Protein AF-A0A6M5Z4G6-F1 (afdb_monomer)

Nearest PDB structures (foldseek):
  3zsu-assembly1_A  TM=5.856E-01  e=3.453E+00  Thermosynechococcus vestitus BP-1
  5j1i-assembly2_B  TM=1.338E-01  e=2.422E+00  Homo sapiens
  2v0o-assembly2_C  TM=1.835E-01  e=5.327E+00  Homo sapiens

Structure (mmCIF, N/CA/C/O backbone):
data_AF-A0A6M5Z4G6-F1
#
_entry.id   AF-A0A6M5Z4G6-F1
#
loop_
_atom_site.group_PDB
_atom_site.id
_atom_site.type_symbol
_atom_site.label_atom_id
_atom_site.label_alt_id
_atom_site.label_comp_id
_atom_site.label_asym_id
_atom_site.label_entity_id
_atom_site.label_seq_id
_atom_site.pdbx_PDB_ins_code
_atom_site.Cartn_x
_atom_site.Cartn_y
_atom_site.Cartn_z
_atom_site.occupancy
_atom_site.B_iso_or_equiv
_atom_site.auth_seq_id
_atom_site.auth_comp_id
_atom_site.auth_asym_id
_atom_site.auth_atom_id
_atom_site.pdbx_PDB_model_num
ATOM 1 N N . MET A 1 1 ? -11.896 18.289 -25.462 1.00 67.06 1 MET A N 1
ATOM 2 C CA . MET A 1 1 ? -11.519 18.507 -26.876 1.00 67.06 1 MET A CA 1
ATOM 3 C C . MET A 1 1 ? -10.010 18.350 -27.099 1.00 67.06 1 MET A C 1
ATOM 5 O O . MET A 1 1 ? -9.641 17.451 -27.830 1.00 67.06 1 MET A O 1
ATOM 9 N N . ILE A 1 2 ? -9.133 19.096 -26.407 1.00 72.38 2 ILE A N 1
ATOM 10 C CA . ILE A 1 2 ? -7.657 19.005 -26.579 1.00 72.38 2 ILE A CA 1
ATOM 11 C C . ILE A 1 2 ? -7.104 17.594 -26.304 1.00 72.38 2 ILE A C 1
ATOM 13 O O . ILE A 1 2 ? -6.397 17.046 -27.137 1.00 72.38 2 ILE A O 1
ATOM 17 N N . ARG A 1 3 ? -7.508 16.954 -25.194 1.00 69.62 3 ARG A N 1
ATOM 18 C CA . ARG A 1 3 ? -7.127 15.558 -24.874 1.00 69.62 3 ARG A CA 1
ATOM 19 C C . ARG A 1 3 ? -7.528 14.555 -25.963 1.00 69.62 3 ARG A C 1
ATOM 21 O O . ARG A 1 3 ? -6.751 13.679 -26.313 1.00 69.62 3 ARG A O 1
ATOM 28 N N . TYR A 1 4 ? -8.734 14.711 -26.507 1.00 73.94 4 TYR A N 1
ATOM 29 C CA . TYR A 1 4 ? -9.239 13.867 -27.591 1.00 73.94 4 TYR A CA 1
ATOM 30 C C . TYR A 1 4 ? -8.438 14.078 -28.882 1.00 73.94 4 TYR A C 1
ATOM 32 O O . TYR A 1 4 ? -8.132 13.115 -29.574 1.00 73.94 4 TYR A O 1
ATOM 40 N N . ASN A 1 5 ? -8.034 15.319 -29.168 1.00 75.62 5 ASN A N 1
ATOM 41 C CA . ASN A 1 5 ? -7.170 15.625 -30.305 1.00 75.62 5 ASN A CA 1
ATOM 42 C C . ASN A 1 5 ? -5.769 15.020 -30.126 1.00 75.62 5 ASN A C 1
ATOM 44 O O . ASN A 1 5 ? -5.271 14.420 -31.069 1.00 75.62 5 ASN A O 1
ATOM 48 N N . ALA A 1 6 ? -5.175 15.088 -28.926 1.00 71.56 6 ALA A N 1
ATOM 49 C CA . ALA A 1 6 ? -3.880 14.459 -28.638 1.00 71.56 6 ALA A CA 1
ATOM 50 C C . ALA A 1 6 ? -3.926 12.945 -28.885 1.00 71.56 6 ALA A C 1
ATOM 52 O O . ALA A 1 6 ? -3.114 12.417 -29.639 1.00 71.56 6 ALA A O 1
ATOM 53 N N . ALA A 1 7 ? -4.924 12.264 -28.310 1.00 72.88 7 ALA A N 1
ATOM 54 C CA . ALA A 1 7 ? -5.114 10.826 -28.484 1.00 72.88 7 ALA A CA 1
ATOM 55 C C . ALA A 1 7 ? -5.368 10.456 -29.955 1.00 72.88 7 ALA A C 1
ATOM 57 O O . ALA A 1 7 ? -4.756 9.530 -30.480 1.00 72.88 7 ALA A O 1
ATOM 58 N N . ARG A 1 8 ? -6.209 11.224 -30.658 1.00 81.50 8 ARG A N 1
ATOM 59 C CA . ARG A 1 8 ? -6.490 11.014 -32.083 1.00 81.50 8 ARG A CA 1
ATOM 60 C C . ARG A 1 8 ? -5.244 11.196 -32.952 1.00 81.50 8 ARG A C 1
ATOM 62 O O . ARG A 1 8 ? -5.017 10.382 -33.842 1.00 81.50 8 ARG A O 1
ATOM 69 N N . HIS A 1 9 ? -4.449 12.242 -32.728 1.00 76.00 9 HIS A N 1
ATOM 70 C CA . HIS A 1 9 ? -3.220 12.469 -33.493 1.00 76.00 9 HIS A CA 1
ATOM 71 C C . HIS A 1 9 ? -2.150 11.423 -33.157 1.00 76.00 9 HIS A C 1
ATOM 73 O O . HIS A 1 9 ? -1.441 10.983 -34.057 1.00 76.00 9 HIS A O 1
ATOM 79 N N . ALA A 1 10 ? -2.100 10.934 -31.915 1.00 70.75 10 ALA A N 1
ATOM 80 C CA . ALA A 1 10 ? -1.227 9.832 -31.512 1.00 70.75 10 ALA A CA 1
ATOM 81 C C . ALA A 1 10 ? -1.604 8.521 -32.208 1.00 70.75 10 ALA A C 1
ATOM 83 O O . ALA A 1 10 ? -0.749 7.808 -32.736 1.00 70.75 10 ALA A O 1
ATOM 84 N N . GLU A 1 11 ? -2.900 8.229 -32.280 1.00 76.19 11 GLU A N 1
ATOM 85 C CA . GLU A 1 11 ? -3.424 7.077 -33.002 1.00 76.19 11 GLU A CA 1
ATOM 86 C C . GLU A 1 11 ? -3.152 7.190 -34.514 1.00 76.19 11 GLU A C 1
ATOM 88 O O . GLU A 1 11 ? -2.754 6.215 -35.154 1.00 76.19 11 GLU A O 1
ATOM 93 N N . GLN A 1 12 ? -3.316 8.383 -35.098 1.00 78.12 12 GLN A N 1
ATOM 94 C CA . GLN A 1 12 ? -2.996 8.663 -36.503 1.00 78.12 12 GLN A CA 1
ATOM 95 C C . GLN A 1 12 ? -1.497 8.546 -36.797 1.00 78.12 12 GLN A C 1
ATOM 97 O O . GLN A 1 12 ? -1.131 7.969 -37.824 1.00 78.12 12 GLN A O 1
ATOM 102 N N . ALA A 1 13 ? -0.638 9.017 -35.890 1.00 71.19 13 ALA A N 1
ATOM 103 C CA . ALA A 1 13 ? 0.805 8.833 -35.966 1.00 71.19 13 ALA A CA 1
ATOM 104 C C . ALA A 1 13 ? 1.148 7.341 -35.959 1.00 71.19 13 ALA A C 1
ATOM 106 O O . ALA A 1 13 ? 1.794 6.855 -36.885 1.00 71.19 13 ALA A O 1
ATOM 107 N N . SER A 1 14 ? 0.620 6.589 -34.988 1.00 69.56 14 SER A N 1
ATOM 108 C CA . SER A 1 14 ? 0.807 5.138 -34.874 1.00 69.56 14 SER A CA 1
ATOM 109 C C . SER A 1 14 ? 0.357 4.389 -36.138 1.00 69.56 14 SER A C 1
ATOM 111 O O . SER A 1 14 ? 1.106 3.583 -36.693 1.00 69.56 14 SER A O 1
ATOM 113 N N . LYS A 1 15 ? -0.828 4.715 -36.674 1.00 77.50 15 LYS A N 1
ATOM 114 C CA . LYS A 1 15 ? -1.354 4.135 -37.924 1.00 77.50 15 LYS A CA 1
ATOM 115 C C . LYS A 1 15 ? -0.496 4.472 -39.146 1.00 77.50 15 LYS A C 1
ATOM 117 O O . LYS A 1 15 ? -0.317 3.608 -40.004 1.00 77.50 15 LYS A O 1
ATOM 122 N N . SER A 1 16 ? 0.035 5.690 -39.228 1.00 76.25 16 SER A N 1
ATOM 123 C CA . SER A 1 16 ? 0.908 6.118 -40.330 1.00 76.25 16 SER A CA 1
ATOM 124 C C . SER A 1 16 ? 2.268 5.415 -40.257 1.00 76.25 16 SER A C 1
ATOM 126 O O . SER A 1 16 ? 2.753 4.895 -41.258 1.00 76.25 16 SER A O 1
ATOM 128 N N . LEU A 1 17 ? 2.830 5.278 -39.051 1.00 65.25 17 LEU A N 1
ATOM 129 C CA . LEU A 1 17 ? 4.077 4.546 -38.778 1.00 65.25 17 LEU A CA 1
ATOM 130 C C . LEU A 1 17 ? 3.960 3.043 -39.050 1.00 65.25 17 LEU A C 1
ATOM 132 O O . LEU A 1 17 ? 4.933 2.407 -39.456 1.00 65.25 17 LEU A O 1
ATOM 136 N N . ALA A 1 18 ? 2.776 2.466 -38.834 1.00 67.94 18 ALA A N 1
ATOM 137 C CA . ALA A 1 18 ? 2.504 1.060 -39.112 1.00 67.94 18 ALA A CA 1
ATOM 138 C C . ALA A 1 18 ? 2.395 0.737 -40.614 1.00 67.94 18 ALA A C 1
ATOM 140 O O . ALA A 1 18 ? 2.554 -0.429 -40.975 1.00 67.94 18 ALA A O 1
ATOM 141 N N . ARG A 1 19 ? 2.123 1.735 -41.467 1.00 82.94 19 ARG A N 1
ATOM 142 C CA . ARG A 1 19 ? 2.018 1.595 -42.928 1.00 82.94 19 ARG A CA 1
ATOM 143 C C . ARG A 1 19 ? 3.355 1.936 -43.602 1.00 82.94 19 ARG A C 1
ATOM 145 O O . ARG A 1 19 ? 4.335 1.221 -43.427 1.00 82.94 19 ARG A O 1
ATOM 152 N N . ASP A 1 20 ? 3.398 3.020 -44.363 1.00 70.19 20 ASP A N 1
ATOM 153 C CA . ASP A 1 20 ? 4.533 3.508 -45.155 1.00 70.19 20 ASP A CA 1
ATOM 154 C C . ASP A 1 20 ? 5.334 4.613 -44.436 1.00 70.19 20 ASP A C 1
ATOM 156 O O . ASP A 1 20 ? 6.340 5.102 -44.951 1.00 70.19 20 ASP A O 1
ATOM 160 N N . GLY A 1 21 ? 4.907 5.014 -43.232 1.00 66.12 21 GLY A N 1
ATOM 161 C CA . GLY A 1 21 ? 5.490 6.128 -42.483 1.00 66.12 21 GLY A CA 1
ATOM 162 C C . GLY A 1 21 ? 5.174 7.500 -43.082 1.00 66.12 21 GLY A C 1
ATOM 163 O O . GLY A 1 21 ? 5.617 8.516 -42.549 1.00 66.12 21 GLY A O 1
ATOM 164 N N . PHE A 1 22 ? 4.408 7.565 -44.173 1.00 62.59 22 PHE A N 1
ATOM 165 C CA . PHE A 1 22 ? 4.023 8.819 -44.800 1.00 62.59 22 PHE A CA 1
ATOM 166 C C . PHE A 1 22 ? 3.006 9.531 -43.889 1.00 62.59 22 PHE A C 1
ATOM 168 O O . PHE A 1 22 ? 1.985 8.948 -43.532 1.00 62.59 22 PHE A O 1
ATOM 175 N N . ARG A 1 23 ? 3.294 10.782 -43.485 1.00 72.38 23 ARG A N 1
ATOM 176 C CA . ARG A 1 23 ? 2.551 11.602 -42.485 1.00 72.38 23 ARG A CA 1
ATOM 177 C C . ARG A 1 23 ? 2.718 11.227 -41.009 1.00 72.38 23 ARG A C 1
ATOM 179 O O . ARG A 1 23 ? 2.046 11.809 -40.153 1.00 72.38 23 ARG A O 1
ATOM 186 N N . ALA A 1 24 ? 3.616 10.297 -40.691 1.00 69.25 24 ALA A N 1
ATOM 187 C CA . ALA A 1 24 ? 3.971 10.006 -39.305 1.00 69.25 24 ALA A CA 1
ATOM 188 C C . ALA A 1 24 ? 4.510 11.249 -38.582 1.00 69.25 24 ALA A C 1
ATOM 190 O O . ALA A 1 24 ? 3.999 11.590 -37.520 1.00 69.25 24 ALA A O 1
ATOM 191 N N . ASP A 1 25 ? 5.459 11.951 -39.207 1.00 66.44 25 ASP A N 1
ATOM 192 C CA . ASP A 1 25 ? 6.123 13.132 -38.641 1.00 66.44 25 ASP A CA 1
ATOM 193 C C . ASP A 1 25 ? 5.143 14.293 -38.430 1.00 66.44 25 ASP A C 1
ATOM 195 O O . ASP A 1 25 ? 5.116 14.895 -37.363 1.00 66.44 25 ASP A O 1
ATOM 199 N N . GLU A 1 26 ? 4.263 14.552 -39.402 1.00 77.88 26 GLU A N 1
ATOM 200 C CA . GLU A 1 26 ? 3.201 15.559 -39.279 1.00 77.88 26 GLU A CA 1
ATOM 201 C C . GLU A 1 26 ? 2.257 15.222 -38.115 1.00 77.88 26 GLU A C 1
ATOM 203 O O . GLU A 1 26 ? 1.945 16.073 -37.286 1.00 77.88 26 GLU A O 1
ATOM 208 N N . SER A 1 27 ? 1.853 13.953 -37.995 1.00 73.81 27 SER A N 1
ATOM 209 C CA . SER A 1 27 ? 0.993 13.508 -36.895 1.00 73.81 27 SER A CA 1
ATOM 210 C C . SER A 1 27 ? 1.710 13.586 -35.541 1.00 73.81 27 SER A C 1
ATOM 212 O O . SER A 1 27 ? 1.091 13.976 -34.557 1.00 73.81 27 SER A O 1
ATOM 214 N N . MET A 1 28 ? 3.004 13.256 -35.476 1.00 69.81 28 MET A N 1
ATOM 215 C CA . MET A 1 28 ? 3.829 13.372 -34.266 1.00 69.81 28 MET A CA 1
ATOM 216 C C . MET A 1 28 ? 4.069 14.831 -33.864 1.00 69.81 28 MET A C 1
ATOM 218 O O . MET A 1 28 ? 3.979 15.140 -32.679 1.00 69.81 28 MET A O 1
ATOM 222 N N . SER A 1 29 ? 4.304 15.733 -34.822 1.00 77.75 29 SER A N 1
ATOM 223 C CA . SER A 1 29 ? 4.396 17.178 -34.577 1.00 77.75 29 SER A CA 1
ATOM 224 C C . SER A 1 29 ? 3.081 17.707 -34.018 1.00 77.75 29 SER A C 1
ATOM 226 O O . SER A 1 29 ? 3.082 18.362 -32.984 1.00 77.75 29 SER A O 1
ATOM 228 N N . LEU A 1 30 ? 1.944 17.331 -34.616 1.00 79.31 30 LEU A N 1
ATOM 229 C CA . LEU A 1 30 ? 0.623 17.704 -34.104 1.00 79.31 30 LEU A CA 1
ATOM 230 C C . LEU A 1 30 ? 0.374 17.149 -32.696 1.00 79.31 30 LEU A C 1
ATOM 232 O O . LEU A 1 30 ? -0.218 17.833 -31.866 1.00 79.31 30 LEU A O 1
ATOM 236 N N . VAL A 1 31 ? 0.834 15.932 -32.388 1.00 76.75 31 VAL A N 1
ATOM 237 C CA . VAL A 1 31 ? 0.803 15.410 -31.012 1.00 76.75 31 VAL A CA 1
ATOM 238 C C . VAL A 1 31 ? 1.665 16.265 -30.091 1.00 76.75 31 VAL A C 1
ATOM 240 O O . VAL A 1 31 ? 1.179 16.651 -29.035 1.00 76.75 31 VAL A O 1
ATOM 243 N N . SER A 1 32 ? 2.905 16.574 -30.474 1.00 74.12 32 SER A N 1
ATOM 244 C CA . SER A 1 32 ? 3.830 17.393 -29.682 1.00 74.12 32 SER A CA 1
ATOM 245 C C . SER A 1 32 ? 3.259 18.783 -29.402 1.00 74.12 32 SER A C 1
ATOM 247 O O . SER A 1 32 ? 3.243 19.222 -28.253 1.00 74.12 32 SER A O 1
ATOM 249 N N . ASP A 1 33 ? 2.699 19.442 -30.416 1.00 77.88 33 ASP A N 1
ATOM 250 C CA . ASP A 1 33 ? 2.067 20.756 -30.292 1.00 77.88 33 ASP A CA 1
ATOM 251 C C . ASP A 1 33 ? 0.843 20.692 -29.380 1.00 77.88 33 ASP A C 1
ATOM 253 O O . ASP A 1 33 ? 0.670 21.535 -28.500 1.00 77.88 33 ASP A O 1
ATOM 257 N N . VAL A 1 34 ? -0.001 19.667 -29.534 1.00 75.62 34 VAL A N 1
ATOM 258 C CA . VAL A 1 34 ? -1.175 19.487 -28.673 1.00 75.62 34 VAL A CA 1
ATOM 259 C C . VAL A 1 34 ? -0.764 19.135 -27.242 1.00 75.62 34 VAL A C 1
ATOM 261 O O . VAL A 1 34 ? -1.418 19.597 -26.310 1.00 75.62 34 VAL A O 1
ATOM 264 N N . LEU A 1 35 ? 0.303 18.358 -27.034 1.00 72.88 35 LEU A N 1
ATOM 265 C CA . LEU A 1 35 ? 0.847 18.056 -25.708 1.00 72.88 35 LEU A CA 1
ATOM 266 C C . LEU A 1 35 ? 1.477 19.294 -25.063 1.00 72.88 35 LEU A C 1
ATOM 268 O O . LEU A 1 35 ? 1.258 19.510 -23.876 1.00 72.88 35 LEU A O 1
ATOM 272 N N . THR A 1 36 ? 2.170 20.134 -25.833 1.00 74.88 36 THR A N 1
ATOM 273 C CA . THR A 1 36 ? 2.722 21.420 -25.374 1.00 74.88 36 THR A CA 1
ATOM 274 C C . THR A 1 36 ? 1.594 22.366 -24.982 1.00 74.88 36 THR A C 1
ATOM 276 O O . THR A 1 36 ? 1.530 22.809 -23.842 1.00 74.88 36 THR A O 1
ATOM 279 N N . GLN A 1 37 ? 0.596 22.550 -25.853 1.00 76.44 37 GLN A N 1
ATOM 280 C CA . GLN A 1 37 ? -0.601 23.333 -25.533 1.00 76.44 37 GLN A CA 1
ATOM 281 C C . GLN A 1 37 ? -1.368 22.767 -24.335 1.00 76.44 37 GLN A C 1
ATOM 283 O O . GLN A 1 37 ? -1.997 23.512 -23.584 1.00 76.44 37 GLN A O 1
ATOM 288 N N . LEU A 1 38 ? -1.379 21.444 -24.169 1.00 76.75 38 LEU A N 1
ATOM 289 C CA . LEU A 1 38 ? -2.005 20.803 -23.025 1.00 76.75 38 LEU A CA 1
ATOM 290 C C . LEU A 1 38 ? -1.189 21.027 -21.752 1.00 76.75 38 LEU A C 1
ATOM 292 O O . LEU A 1 38 ? -1.800 21.258 -20.714 1.00 76.75 38 LEU A O 1
ATOM 296 N N . SER A 1 39 ? 0.140 20.999 -21.826 1.00 77.88 39 SER A N 1
ATOM 297 C CA . SER A 1 39 ? 1.043 21.356 -20.729 1.00 77.88 39 SER A CA 1
ATOM 298 C C . SER A 1 39 ? 0.813 22.804 -20.302 1.00 77.88 39 SER A C 1
ATOM 300 O O . SER A 1 39 ? 0.495 23.044 -19.142 1.00 77.88 39 SER A O 1
ATOM 302 N N . ASP A 1 40 ? 0.816 23.742 -21.252 1.00 80.69 40 ASP A N 1
ATOM 303 C CA . ASP A 1 40 ? 0.604 25.174 -21.002 1.00 80.69 40 ASP A CA 1
ATOM 304 C C . ASP A 1 40 ? -0.777 25.477 -20.405 1.00 80.69 40 ASP A C 1
ATOM 306 O O . ASP A 1 40 ? -0.953 26.427 -19.644 1.00 80.69 40 ASP A O 1
ATOM 310 N N . ARG A 1 41 ? -1.787 24.666 -20.747 1.00 83.50 41 ARG A N 1
ATOM 311 C CA . ARG A 1 41 ? -3.154 24.792 -20.217 1.00 83.50 41 ARG A CA 1
ATOM 312 C C . ARG A 1 41 ? -3.412 23.957 -18.969 1.00 83.50 41 ARG A C 1
ATOM 314 O O . ARG A 1 41 ? -4.499 24.073 -18.400 1.00 83.50 41 ARG A O 1
ATOM 321 N N . THR A 1 42 ? -2.493 23.081 -18.571 1.00 81.12 42 THR A N 1
ATOM 322 C CA . THR A 1 42 ? -2.659 22.280 -17.358 1.00 81.12 42 THR A CA 1
ATOM 323 C C . THR A 1 42 ? -2.273 23.155 -16.172 1.00 81.12 42 THR A C 1
ATOM 325 O O . THR A 1 42 ? -1.121 23.574 -16.092 1.00 81.12 42 THR A O 1
ATOM 328 N N . PRO A 1 43 ? -3.200 23.442 -15.239 1.00 88.88 43 PRO A N 1
ATOM 329 C CA . PRO A 1 43 ? -2.864 24.263 -14.087 1.00 88.88 43 PRO A CA 1
ATOM 330 C C . PRO A 1 43 ? -1.741 23.606 -13.270 1.00 88.88 43 PRO A C 1
ATOM 332 O O . PRO A 1 43 ? -1.679 22.368 -13.205 1.00 88.88 43 PRO A O 1
ATOM 335 N N . PRO A 1 44 ? -0.867 24.390 -12.622 1.00 88.00 44 PRO A N 1
ATOM 336 C CA . PRO A 1 44 ? 0.183 23.848 -11.774 1.00 88.00 44 PRO A CA 1
ATOM 337 C C . PRO A 1 44 ? -0.407 22.979 -10.657 1.00 88.00 44 PRO A C 1
ATOM 339 O O . PRO A 1 44 ? -1.552 23.152 -10.226 1.00 88.00 44 PRO A O 1
ATOM 342 N N . VAL A 1 45 ? 0.393 22.034 -10.157 1.00 87.19 45 VAL A N 1
ATOM 343 C CA . VAL A 1 45 ? -0.034 21.065 -9.133 1.00 87.19 45 VAL A CA 1
ATOM 344 C C . VAL A 1 45 ? -0.651 21.757 -7.911 1.00 87.19 45 VAL A C 1
ATOM 346 O O . VAL A 1 45 ? -1.706 21.333 -7.451 1.00 87.19 45 VAL A O 1
ATOM 349 N N . ALA A 1 46 ? -0.065 22.861 -7.439 1.00 89.25 46 ALA A N 1
ATOM 350 C CA . ALA A 1 46 ? -0.582 23.622 -6.300 1.00 89.25 46 ALA A CA 1
ATOM 351 C C . ALA A 1 46 ? -2.002 24.176 -6.532 1.00 89.25 46 ALA A C 1
ATOM 353 O O . ALA A 1 46 ? -2.855 24.093 -5.645 1.00 89.25 46 ALA A O 1
ATOM 354 N N . GLU A 1 47 ? -2.294 24.687 -7.733 1.00 92.25 47 GLU A N 1
ATOM 355 C CA . GLU A 1 47 ? -3.635 25.166 -8.088 1.00 92.25 47 GLU A CA 1
ATOM 356 C C . GLU A 1 47 ? -4.639 24.013 -8.169 1.00 92.25 47 GLU A C 1
ATOM 358 O O . GLU A 1 47 ? -5.760 24.130 -7.667 1.00 92.25 47 GLU A O 1
ATOM 363 N N . ARG A 1 48 ? -4.229 22.876 -8.745 1.00 93.00 48 ARG A N 1
ATOM 364 C CA . ARG A 1 48 ? -5.059 21.661 -8.827 1.00 93.00 48 ARG A CA 1
ATOM 365 C C . ARG A 1 48 ? -5.398 21.130 -7.435 1.00 93.00 48 ARG A C 1
ATOM 367 O O . ARG A 1 48 ? -6.567 20.882 -7.159 1.00 93.00 48 ARG A O 1
ATOM 374 N N . LEU A 1 49 ? -4.418 21.047 -6.534 1.00 92.62 49 LEU A N 1
ATOM 375 C CA . LEU A 1 49 ? -4.632 20.631 -5.143 1.00 92.62 49 LEU A CA 1
ATOM 376 C C . LEU A 1 49 ? -5.528 21.617 -4.382 1.00 92.62 49 LEU A C 1
ATOM 378 O O . LEU A 1 49 ? -6.448 21.189 -3.690 1.00 92.62 49 LEU A O 1
ATOM 382 N N . THR A 1 50 ? -5.341 22.927 -4.572 1.00 95.44 50 THR A N 1
ATOM 383 C CA . THR A 1 50 ? -6.205 23.957 -3.965 1.00 95.44 50 THR A CA 1
ATOM 384 C C . THR A 1 50 ? -7.653 23.834 -4.449 1.00 95.44 50 THR A C 1
ATOM 386 O O . THR A 1 50 ? -8.597 23.986 -3.671 1.00 95.44 50 THR A O 1
ATOM 389 N N . ARG A 1 51 ? -7.857 23.537 -5.738 1.00 96.12 51 ARG A N 1
ATOM 390 C CA . ARG A 1 51 ? -9.186 23.264 -6.293 1.00 96.12 51 ARG A CA 1
ATOM 391 C C . ARG A 1 51 ? -9.789 21.994 -5.692 1.00 96.12 51 ARG A C 1
ATOM 393 O O . ARG A 1 51 ? -10.929 22.040 -5.231 1.00 96.12 51 ARG A O 1
ATOM 400 N N . SER A 1 52 ? -9.025 20.907 -5.649 1.00 96.38 52 SER A N 1
ATOM 401 C CA . SER A 1 52 ? -9.455 19.633 -5.068 1.00 96.38 52 SER A CA 1
ATOM 402 C C . SER A 1 52 ? -9.787 19.754 -3.582 1.00 96.38 52 SER A C 1
ATOM 404 O O . SER A 1 52 ? -10.735 19.121 -3.136 1.00 96.38 52 SER A O 1
ATOM 406 N N . LEU A 1 53 ? -9.102 20.618 -2.822 1.00 97.31 53 LEU A N 1
ATOM 407 C CA . LEU A 1 53 ? -9.447 20.917 -1.427 1.00 97.31 53 LEU A CA 1
ATOM 408 C C . LEU A 1 53 ? -10.850 21.532 -1.300 1.00 97.31 53 LEU A C 1
ATOM 410 O O . LEU A 1 53 ? -11.631 21.119 -0.448 1.00 97.31 53 LEU A O 1
ATOM 414 N N . ARG A 1 54 ? -11.213 22.479 -2.176 1.00 97.88 54 ARG A N 1
ATOM 415 C CA . ARG A 1 54 ? -12.564 23.077 -2.180 1.00 97.88 54 ARG A CA 1
ATOM 416 C C . ARG A 1 54 ? -13.639 22.064 -2.568 1.00 97.88 54 ARG A C 1
ATOM 418 O O . ARG A 1 54 ? -14.736 22.096 -2.019 1.00 97.88 54 ARG A O 1
ATOM 425 N N . GLU A 1 55 ? -13.346 21.200 -3.537 1.00 97.56 55 GLU A N 1
ATOM 426 C CA . GLU A 1 55 ? -14.253 20.126 -3.958 1.00 97.56 55 GLU A CA 1
ATOM 427 C C . GLU A 1 55 ? -14.405 19.063 -2.853 1.00 97.56 55 GLU A C 1
ATOM 429 O O . GLU A 1 55 ? -15.525 18.638 -2.569 1.00 97.56 55 GLU A O 1
ATOM 434 N N . LEU A 1 56 ? -13.319 18.720 -2.153 1.00 97.69 56 LEU A N 1
ATOM 435 C CA . LEU A 1 56 ? -13.335 17.834 -0.989 1.00 97.69 56 LEU A CA 1
ATOM 436 C C . LEU A 1 56 ? -14.149 18.422 0.170 1.00 97.69 56 LEU A C 1
ATOM 438 O O . LEU A 1 56 ? -14.904 17.691 0.799 1.00 97.69 56 LEU A O 1
ATOM 442 N N . GLU A 1 57 ? -14.048 19.725 0.443 1.00 98.19 57 GLU A N 1
ATOM 443 C CA . GLU A 1 57 ? -14.828 20.370 1.509 1.00 98.19 57 GLU A CA 1
ATOM 444 C C . GLU A 1 57 ? -16.336 20.344 1.205 1.00 98.19 57 GLU A C 1
ATOM 446 O O . GLU A 1 57 ? -17.143 20.098 2.100 1.00 98.19 57 GLU A O 1
ATOM 451 N N . LYS A 1 58 ? -16.738 20.506 -0.065 1.00 98.25 58 LYS A N 1
ATOM 452 C CA . LYS A 1 58 ? -18.140 20.303 -0.475 1.00 98.25 58 LYS A CA 1
ATOM 453 C C . LYS A 1 58 ? -18.588 18.864 -0.227 1.00 98.25 58 LYS A C 1
ATOM 455 O O . LYS A 1 58 ? -19.631 18.649 0.384 1.00 98.25 58 LYS A O 1
ATOM 460 N N . LEU A 1 59 ? -17.769 17.895 -0.643 1.00 97.69 59 LEU A N 1
ATOM 461 C CA . LEU A 1 59 ? -18.030 16.475 -0.416 1.00 97.69 59 LEU A CA 1
ATOM 462 C C . LEU A 1 59 ? -18.158 16.163 1.080 1.00 97.69 59 LEU A C 1
ATOM 464 O O . LEU A 1 59 ? -19.061 15.431 1.474 1.00 97.69 59 LEU A O 1
ATOM 468 N N . ARG A 1 60 ? -17.298 16.751 1.918 1.00 98.00 60 ARG A N 1
ATOM 469 C CA . ARG A 1 60 ? -17.325 16.618 3.379 1.00 98.00 60 ARG A CA 1
ATOM 470 C C . ARG A 1 60 ? -18.651 17.098 3.961 1.00 98.00 60 ARG A C 1
ATOM 472 O O . ARG A 1 60 ? -19.277 16.353 4.706 1.00 98.00 60 ARG A O 1
ATOM 479 N N . LEU A 1 61 ? -19.104 18.296 3.589 1.00 98.12 61 LEU A N 1
ATOM 480 C CA . LEU A 1 61 ? -20.376 18.854 4.063 1.00 98.12 61 LEU A CA 1
ATOM 481 C C . LEU A 1 61 ? -21.578 18.003 3.625 1.00 98.12 61 LEU A C 1
ATOM 483 O O . LEU A 1 61 ? -22.478 17.745 4.425 1.00 98.12 61 LEU A O 1
ATOM 487 N N . GLU A 1 62 ? -21.587 17.525 2.377 1.00 97.88 62 GLU A N 1
ATOM 488 C CA . GLU A 1 62 ? -22.628 16.621 1.869 1.00 97.88 62 GLU A CA 1
ATOM 489 C C . GLU A 1 62 ? -22.615 15.270 2.608 1.00 97.88 62 GLU A C 1
ATOM 491 O O . GLU A 1 62 ? -23.667 14.768 3.024 1.00 97.88 62 GLU A O 1
ATOM 496 N N . TRP A 1 63 ? -21.427 14.707 2.850 1.00 97.50 63 TRP A N 1
ATOM 497 C CA . TRP A 1 63 ? -21.255 13.479 3.625 1.00 97.50 63 TRP A CA 1
ATOM 498 C C . TRP A 1 63 ? -21.741 13.647 5.067 1.00 97.50 63 TRP A C 1
ATOM 500 O O . TRP A 1 63 ? -22.531 12.837 5.541 1.00 97.50 63 TRP A O 1
ATOM 510 N N . GLU A 1 64 ? -21.351 14.719 5.758 1.00 97.94 64 GLU A N 1
ATOM 511 C CA . GLU A 1 64 ? -21.789 15.001 7.130 1.00 97.94 64 GLU A CA 1
ATOM 512 C C . GLU A 1 64 ? -23.303 15.206 7.228 1.00 97.94 64 GLU A C 1
ATOM 514 O O . GLU A 1 64 ? -23.932 14.685 8.151 1.00 97.94 64 GLU A O 1
ATOM 519 N N . ALA A 1 65 ? -23.911 15.902 6.264 1.00 97.81 65 ALA A N 1
ATOM 520 C CA . ALA A 1 65 ? -25.358 16.083 6.220 1.00 97.81 65 ALA A CA 1
ATOM 521 C C . ALA A 1 65 ? -26.099 14.740 6.081 1.00 97.81 65 ALA A C 1
ATOM 523 O O . ALA A 1 65 ? -27.070 14.493 6.803 1.00 97.81 65 ALA A O 1
ATOM 524 N N . THR A 1 66 ? -25.632 13.852 5.193 1.00 97.19 66 THR A N 1
ATOM 525 C CA . THR A 1 66 ? -26.209 12.500 5.058 1.00 97.19 66 THR A CA 1
ATOM 526 C C . THR A 1 66 ? -25.943 11.637 6.292 1.00 97.19 66 THR A C 1
ATOM 528 O O . THR A 1 66 ? -26.865 10.989 6.784 1.00 97.19 66 THR A O 1
ATOM 531 N N . GLY A 1 67 ? -24.735 11.695 6.858 1.00 96.31 67 GLY A N 1
ATOM 532 C CA . GLY A 1 67 ? -24.352 10.990 8.081 1.00 96.31 67 GLY A CA 1
ATOM 533 C C . GLY A 1 67 ? -25.236 11.359 9.273 1.00 96.31 67 GLY A C 1
ATOM 534 O O . GLY A 1 67 ? -25.776 10.475 9.934 1.00 96.31 67 GLY A O 1
ATOM 535 N N . ASN A 1 68 ? -25.497 12.650 9.490 1.00 97.12 68 ASN A N 1
ATOM 536 C CA . ASN A 1 68 ? -26.388 13.118 10.558 1.00 97.12 68 ASN A CA 1
ATOM 537 C C . ASN A 1 68 ? -27.833 12.611 10.374 1.00 97.12 68 ASN A C 1
ATOM 539 O O . ASN A 1 68 ? -28.509 12.268 11.349 1.00 97.12 68 ASN A O 1
ATOM 543 N N . ALA A 1 69 ? -28.314 12.530 9.128 1.00 96.25 69 ALA A N 1
ATOM 544 C CA . ALA A 1 69 ? -29.630 11.969 8.821 1.00 96.25 69 ALA A CA 1
ATOM 545 C C . ALA A 1 69 ? -29.689 10.452 9.084 1.00 96.25 69 ALA A C 1
ATOM 547 O O . ALA A 1 69 ? -30.688 9.965 9.618 1.00 96.25 69 ALA A O 1
ATOM 548 N N . ILE A 1 70 ? -28.616 9.720 8.763 1.00 96.31 70 ILE A N 1
ATOM 549 C CA . ILE A 1 70 ? -28.469 8.289 9.066 1.00 96.31 70 ILE A CA 1
ATOM 550 C C . ILE A 1 70 ? -28.446 8.069 10.580 1.00 96.31 70 ILE A C 1
ATOM 552 O O . ILE A 1 70 ? -29.226 7.270 11.090 1.00 96.31 70 ILE A O 1
ATOM 556 N N . GLU A 1 71 ? -27.618 8.807 11.322 1.00 95.56 71 GLU A N 1
ATOM 557 C CA . GLU A 1 71 ? -27.552 8.709 12.784 1.00 95.56 71 GLU A CA 1
ATOM 558 C C . GLU A 1 71 ? -28.915 8.980 13.431 1.00 95.56 71 GLU A C 1
ATOM 560 O O . GLU A 1 71 ? -29.330 8.251 14.330 1.00 95.56 71 GLU A O 1
ATOM 565 N N . SER A 1 72 ? -29.649 9.988 12.951 1.00 94.38 72 SER A N 1
ATOM 566 C CA . SER A 1 72 ? -31.015 10.273 13.404 1.00 94.38 72 SER A CA 1
ATOM 567 C C . SER A 1 72 ? -31.974 9.102 13.143 1.00 94.38 72 SER A C 1
ATOM 569 O O . SER A 1 72 ? -32.771 8.747 14.013 1.00 94.38 72 SER A O 1
ATOM 571 N N . ALA A 1 73 ? -31.859 8.442 11.986 1.00 94.25 73 ALA A N 1
ATOM 572 C CA . ALA A 1 73 ? -32.652 7.257 11.660 1.00 94.25 73 ALA A CA 1
ATOM 573 C C . ALA A 1 73 ? -32.297 6.035 12.531 1.00 94.25 73 ALA A C 1
ATOM 575 O O . ALA A 1 73 ? -33.177 5.226 12.819 1.00 94.25 73 ALA A O 1
ATOM 576 N N . LEU A 1 74 ? -31.042 5.918 12.977 1.00 93.50 74 LEU A N 1
ATOM 577 C CA . LEU A 1 74 ? -30.563 4.829 13.837 1.00 93.50 74 LEU A CA 1
ATOM 578 C C . LEU A 1 74 ? -30.836 5.054 15.335 1.00 93.50 74 LEU A C 1
ATOM 580 O O . LEU A 1 74 ? -30.838 4.097 16.102 1.00 93.50 74 LEU A O 1
ATOM 584 N N . LYS A 1 75 ? -31.076 6.298 15.773 1.00 91.75 75 LYS A N 1
ATOM 585 C CA . LYS A 1 75 ? -31.257 6.662 17.193 1.00 91.75 75 LYS A CA 1
ATOM 586 C C . LYS A 1 75 ? -32.545 6.151 17.845 1.00 91.75 75 LYS A C 1
ATOM 588 O O . LYS A 1 75 ? -32.706 6.363 19.038 1.00 91.75 75 LYS A O 1
ATOM 593 N N . SER A 1 76 ? -33.462 5.513 17.116 1.00 85.56 76 SER A N 1
ATOM 594 C CA . SER A 1 76 ? -34.700 4.964 17.693 1.00 85.56 76 SER A CA 1
ATOM 595 C C . SER A 1 76 ? -34.446 3.554 18.253 1.00 85.56 76 SER A C 1
ATOM 597 O O . SER A 1 76 ? -34.446 2.610 17.467 1.00 85.56 76 SER A O 1
ATOM 599 N N . PRO A 1 77 ? -34.236 3.368 19.574 1.00 71.44 77 PRO A N 1
ATOM 600 C CA . PRO A 1 77 ? -33.821 2.077 20.138 1.00 71.44 77 PRO A CA 1
ATOM 601 C C . PRO A 1 77 ? -34.888 0.980 20.004 1.00 71.44 77 PRO A C 1
ATOM 603 O O . PRO A 1 77 ? -34.544 -0.199 19.956 1.00 71.44 77 PRO A O 1
ATOM 606 N N . ASP A 1 78 ? -36.163 1.370 19.911 1.00 81.06 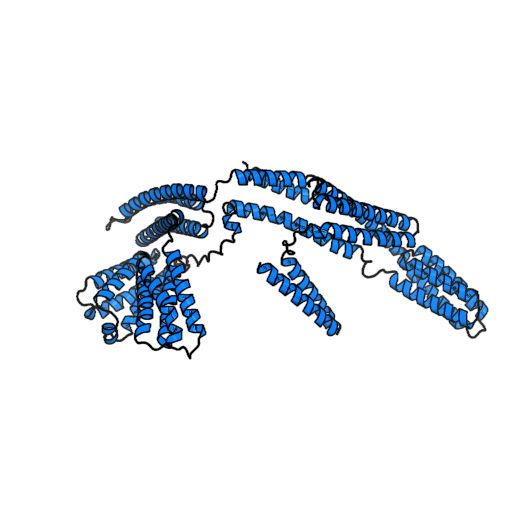78 ASP A N 1
ATOM 607 C CA . ASP A 1 78 ? -37.309 0.453 19.968 1.00 81.06 78 ASP A CA 1
ATOM 608 C C . ASP A 1 78 ? -37.893 0.099 18.596 1.00 81.06 78 ASP A C 1
ATOM 610 O O . ASP A 1 78 ? -38.847 -0.674 18.504 1.00 81.06 78 ASP A O 1
ATOM 614 N N . ARG A 1 79 ? -37.376 0.685 17.509 1.00 84.56 79 ARG A N 1
ATOM 615 C CA . ARG A 1 79 ? -37.910 0.462 16.160 1.00 84.56 79 ARG A CA 1
ATOM 616 C C . ARG A 1 79 ? -36.795 0.068 15.203 1.00 84.56 79 ARG A C 1
ATOM 618 O O . ARG A 1 79 ? -35.744 0.706 15.224 1.00 84.56 79 ARG A O 1
ATOM 625 N N . PRO A 1 80 ? -37.019 -0.939 14.337 1.00 85.06 80 PRO A N 1
ATOM 626 C CA . PRO A 1 80 ? -36.084 -1.204 13.257 1.00 85.06 80 PRO A CA 1
ATOM 627 C C . PRO A 1 80 ? -35.924 0.071 12.414 1.00 85.06 80 PRO A C 1
ATOM 629 O O . PRO A 1 80 ? -36.892 0.830 12.268 1.00 85.06 80 PRO A O 1
ATOM 632 N N . PRO A 1 81 ? -34.721 0.335 11.881 1.00 88.62 81 PRO A N 1
ATOM 633 C CA . PRO A 1 81 ? -34.486 1.530 11.093 1.00 88.62 81 PRO A CA 1
ATOM 634 C C . PRO A 1 81 ? -35.436 1.564 9.892 1.00 88.62 81 PRO A C 1
ATOM 636 O O . PRO A 1 81 ? -35.677 0.553 9.232 1.00 88.62 81 PRO A O 1
ATOM 639 N N . ASP A 1 82 ? -35.999 2.740 9.619 1.00 91.06 82 ASP A N 1
ATOM 640 C CA . ASP A 1 82 ? -36.929 2.934 8.509 1.00 91.06 82 ASP A CA 1
ATOM 641 C C . ASP A 1 82 ? -36.192 2.731 7.176 1.00 91.06 82 ASP A C 1
ATOM 643 O O . ASP A 1 82 ? -35.452 3.604 6.711 1.00 91.06 82 ASP A O 1
ATOM 647 N N . ALA A 1 83 ? -36.404 1.566 6.559 1.00 92.25 83 ALA A N 1
ATOM 648 C CA . ALA A 1 83 ? -35.745 1.165 5.320 1.00 92.25 83 ALA A CA 1
ATOM 649 C C . ALA A 1 83 ? -35.948 2.184 4.186 1.00 92.25 83 ALA A C 1
ATOM 651 O O . ALA A 1 83 ? -35.046 2.384 3.374 1.00 92.25 83 ALA A O 1
ATOM 652 N N . ARG A 1 84 ? -37.092 2.889 4.149 1.00 94.56 84 ARG A N 1
ATOM 653 C CA . ARG A 1 84 ? -37.340 3.930 3.138 1.00 94.56 84 ARG A CA 1
ATOM 654 C C . ARG A 1 84 ? -36.440 5.142 3.356 1.00 94.56 84 ARG A C 1
ATOM 656 O O . ARG A 1 84 ? -35.919 5.692 2.389 1.00 94.56 84 ARG A O 1
ATOM 663 N N . LYS A 1 85 ? -36.224 5.547 4.611 1.00 94.75 85 LYS A N 1
ATOM 664 C CA . LYS A 1 85 ? -35.305 6.648 4.938 1.00 94.75 85 LYS A CA 1
ATOM 665 C C . LYS A 1 85 ? -33.860 6.275 4.639 1.00 94.75 85 LYS A C 1
ATOM 667 O O . LYS A 1 85 ? -33.144 7.109 4.094 1.00 94.75 85 LYS A O 1
ATOM 672 N N . LEU A 1 86 ? -33.444 5.044 4.950 1.00 94.69 86 LEU A N 1
ATOM 673 C CA . LEU A 1 86 ? -32.096 4.564 4.627 1.00 94.69 86 LEU A CA 1
ATOM 674 C C . LEU A 1 86 ? -31.862 4.494 3.110 1.00 94.69 86 LEU A C 1
ATOM 676 O O . LEU A 1 86 ? -30.833 4.977 2.643 1.00 94.69 86 LEU A O 1
ATOM 680 N N . ALA A 1 87 ? -32.838 4.008 2.333 1.00 96.06 87 ALA A N 1
ATOM 681 C CA . ALA A 1 87 ? -32.775 3.997 0.868 1.00 96.06 87 ALA A CA 1
ATOM 682 C C . ALA A 1 87 ? -32.543 5.400 0.281 1.00 96.06 87 ALA A C 1
ATOM 684 O O . ALA A 1 87 ? -31.673 5.583 -0.567 1.00 96.06 87 ALA A O 1
ATOM 685 N N . GLN A 1 88 ? -33.234 6.418 0.806 1.00 97.25 88 GLN A N 1
ATOM 686 C CA . GLN A 1 88 ? -33.009 7.807 0.391 1.00 97.25 88 GLN A CA 1
ATOM 687 C C . GLN A 1 88 ? -31.583 8.296 0.686 1.00 97.25 88 GLN A C 1
ATOM 689 O O . GLN A 1 88 ? -31.051 9.100 -0.078 1.00 97.25 88 GLN A O 1
ATOM 694 N N . GLN A 1 89 ? -30.954 7.849 1.780 1.00 97.75 89 GLN A N 1
ATOM 695 C CA . GLN A 1 89 ? -29.564 8.224 2.072 1.00 97.75 89 GLN A CA 1
ATOM 696 C C . GLN A 1 89 ? -28.572 7.468 1.185 1.00 97.75 89 GLN A C 1
ATOM 698 O O . GLN A 1 89 ? -27.584 8.058 0.758 1.00 97.75 89 GLN A O 1
ATOM 703 N N . ILE A 1 90 ? -28.857 6.209 0.834 1.00 97.31 90 ILE A N 1
ATOM 704 C CA . ILE A 1 90 ? -28.058 5.437 -0.129 1.00 97.31 90 ILE A CA 1
ATOM 705 C C . ILE A 1 90 ? -27.986 6.167 -1.474 1.00 97.31 90 ILE A C 1
ATOM 707 O O . ILE A 1 90 ? -26.894 6.350 -2.016 1.00 97.31 90 ILE A O 1
ATOM 711 N N . ASP A 1 91 ? -29.124 6.631 -1.993 1.00 97.56 91 ASP A N 1
ATOM 712 C CA . ASP A 1 91 ? -29.171 7.340 -3.276 1.00 97.56 91 ASP A CA 1
ATOM 713 C C . ASP A 1 91 ? -28.415 8.674 -3.237 1.00 97.56 91 ASP A C 1
ATOM 715 O O . ASP A 1 91 ? -27.812 9.066 -4.236 1.00 97.56 91 ASP A O 1
ATOM 719 N N . LYS A 1 92 ? -28.363 9.335 -2.073 1.00 97.94 92 LYS A N 1
ATOM 720 C CA . LYS A 1 92 ? -27.547 10.540 -1.862 1.00 97.94 92 LYS A CA 1
ATOM 721 C C . LYS A 1 92 ? -26.051 10.245 -1.733 1.00 97.94 92 LYS A C 1
ATOM 723 O O . LYS A 1 92 ? -25.250 11.050 -2.191 1.00 97.94 92 LYS A O 1
ATOM 728 N N . GLN A 1 93 ? -25.658 9.116 -1.141 1.00 97.50 93 GLN A N 1
ATOM 729 C CA . GLN A 1 93 ? -24.244 8.774 -0.933 1.00 97.50 93 GLN A CA 1
ATOM 730 C C . GLN A 1 93 ? -23.564 8.191 -2.180 1.00 97.50 93 GLN A C 1
ATOM 732 O O . GLN A 1 93 ? -22.376 8.424 -2.398 1.00 97.50 93 GLN A O 1
ATOM 737 N N . ARG A 1 94 ? -24.298 7.481 -3.045 1.00 97.81 94 ARG A N 1
ATOM 738 C CA . ARG A 1 94 ? -23.767 6.919 -4.304 1.00 97.81 94 ARG A CA 1
ATOM 739 C C . ARG A 1 94 ? -23.016 7.926 -5.197 1.00 97.81 94 ARG A C 1
ATOM 741 O O . ARG A 1 94 ? -21.890 7.608 -5.586 1.00 97.81 94 ARG A O 1
ATOM 748 N N . PRO A 1 95 ? -23.557 9.117 -5.531 1.00 98.00 95 PRO A N 1
ATOM 749 C CA . PRO A 1 95 ? -22.841 10.082 -6.369 1.00 98.00 95 PRO A CA 1
ATOM 750 C C . PRO A 1 95 ? -21.562 10.625 -5.712 1.00 98.00 95 PRO A C 1
ATOM 752 O O . PRO A 1 95 ? -20.625 10.984 -6.426 1.00 98.00 95 PRO A O 1
ATOM 755 N N . LEU A 1 96 ? -21.470 10.616 -4.376 1.00 97.62 96 LEU A N 1
ATOM 756 C CA . LEU A 1 96 ? -20.279 11.074 -3.650 1.00 97.62 96 LEU A CA 1
ATOM 757 C C . LEU A 1 96 ? -19.061 10.178 -3.908 1.00 97.62 96 LEU A C 1
ATOM 759 O O . LEU A 1 96 ? -17.935 10.666 -3.900 1.00 97.62 96 LEU A O 1
ATOM 763 N N . ILE A 1 97 ? -19.266 8.889 -4.205 1.00 97.25 97 ILE A N 1
ATOM 764 C CA . ILE A 1 97 ? -18.177 7.968 -4.572 1.00 97.25 97 ILE A CA 1
ATOM 765 C C . ILE A 1 97 ? -17.519 8.426 -5.879 1.00 97.25 97 ILE A C 1
ATOM 767 O O . ILE A 1 97 ? -16.296 8.537 -5.958 1.00 97.25 97 ILE A O 1
ATOM 771 N N . ALA A 1 98 ? -18.329 8.720 -6.901 1.00 95.69 98 ALA A N 1
ATOM 772 C CA . ALA A 1 98 ? -17.830 9.199 -8.187 1.00 95.69 98 ALA A CA 1
ATOM 773 C C . ALA A 1 98 ? -17.179 10.584 -8.057 1.00 95.69 98 ALA A C 1
ATOM 775 O O . ALA A 1 98 ? -16.145 10.823 -8.674 1.00 95.69 98 ALA A O 1
ATOM 776 N N . ALA A 1 99 ? -17.734 11.463 -7.215 1.00 97.31 99 ALA A N 1
ATOM 777 C CA . ALA A 1 99 ? -17.133 12.759 -6.912 1.00 97.31 99 ALA A CA 1
ATOM 778 C C . ALA A 1 99 ? -15.756 12.610 -6.238 1.00 97.31 99 ALA A C 1
ATOM 780 O O . ALA A 1 99 ? -14.792 13.210 -6.705 1.00 97.31 99 ALA A O 1
ATOM 781 N N . ALA A 1 100 ? -15.627 11.755 -5.214 1.00 96.50 100 ALA A N 1
ATOM 782 C CA . ALA A 1 100 ? -14.354 11.488 -4.535 1.00 96.50 100 ALA A CA 1
ATOM 783 C C . ALA A 1 100 ? -13.291 10.921 -5.488 1.00 96.50 100 ALA A C 1
ATOM 785 O O . ALA A 1 100 ? -12.149 11.380 -5.500 1.00 96.50 100 ALA A O 1
ATOM 786 N N . LEU A 1 101 ? -13.667 9.940 -6.314 1.00 95.38 101 LEU A N 1
ATOM 787 C CA . LEU A 1 101 ? -12.783 9.333 -7.317 1.00 95.38 101 LEU A CA 1
ATOM 788 C C . LEU A 1 101 ? -12.488 10.265 -8.505 1.00 95.38 101 LEU A C 1
ATOM 790 O O . LEU A 1 101 ? -11.533 10.034 -9.241 1.00 95.38 101 LEU A O 1
ATOM 794 N N . GLY A 1 102 ? -13.297 11.309 -8.688 1.00 95.00 102 GLY A N 1
ATOM 795 C CA . GLY A 1 102 ? -13.109 12.350 -9.693 1.00 95.00 102 GLY A CA 1
ATOM 796 C C . GLY A 1 102 ? -12.216 13.508 -9.244 1.00 95.00 102 GLY A C 1
ATOM 797 O O . GLY A 1 102 ? -11.833 14.312 -10.092 1.00 95.00 102 GLY A O 1
ATOM 798 N N . LEU A 1 103 ? -11.871 13.597 -7.950 1.00 95.44 103 LEU A N 1
ATOM 799 C CA . LEU A 1 103 ? -10.970 14.632 -7.434 1.00 95.44 103 LEU A CA 1
ATOM 800 C C . LEU A 1 103 ? -9.604 14.560 -8.126 1.00 95.44 103 LEU A C 1
ATOM 802 O O . LEU A 1 103 ? -9.035 13.485 -8.331 1.00 95.44 103 LEU A O 1
ATOM 806 N N . ASP A 1 104 ? -9.044 15.719 -8.452 1.00 93.88 104 ASP A N 1
ATOM 807 C CA . ASP A 1 104 ? -7.752 15.794 -9.116 1.00 93.88 104 ASP A CA 1
ATOM 808 C C . ASP A 1 104 ? -6.615 15.856 -8.088 1.00 93.88 104 ASP A C 1
ATOM 810 O O . ASP A 1 104 ? -6.233 16.925 -7.607 1.00 93.88 104 ASP A O 1
ATOM 814 N N . LEU A 1 105 ? -6.117 14.682 -7.700 1.00 93.56 105 LEU A N 1
ATOM 815 C CA . LEU A 1 105 ? -5.211 14.496 -6.565 1.00 93.56 105 LEU A CA 1
ATOM 816 C C . LEU A 1 105 ? -3.849 13.926 -7.016 1.00 93.56 105 LEU A C 1
ATOM 818 O O . LEU A 1 105 ? -3.544 12.759 -6.738 1.00 93.56 105 LEU A O 1
ATOM 822 N N . PRO A 1 106 ? -3.023 14.705 -7.748 1.00 88.31 106 PRO A N 1
ATOM 823 C CA . PRO A 1 106 ? -1.709 14.249 -8.208 1.00 88.31 106 PRO A CA 1
ATOM 824 C C . PRO A 1 106 ? -0.842 13.790 -7.025 1.00 88.31 106 PRO A C 1
ATOM 826 O O . PRO A 1 106 ? -0.741 14.482 -6.015 1.00 88.31 106 PRO A O 1
ATOM 829 N N . GLY A 1 107 ? -0.255 12.594 -7.133 1.00 87.12 107 GLY A N 1
ATOM 830 C CA . GLY A 1 107 ? 0.558 11.978 -6.075 1.00 87.12 107 GLY A CA 1
ATOM 831 C C . GLY A 1 107 ? -0.217 11.382 -4.888 1.00 87.12 107 GLY A C 1
ATOM 832 O O . GLY A 1 107 ? 0.394 10.756 -4.028 1.00 87.12 107 GLY A O 1
ATOM 833 N N . LEU A 1 108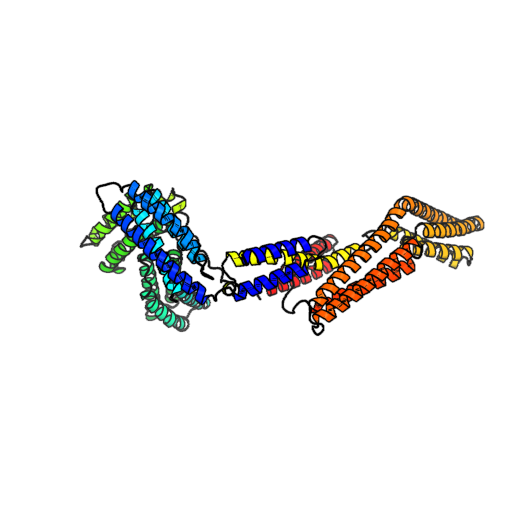 ? -1.550 11.513 -4.828 1.00 93.06 108 LEU A N 1
ATOM 834 C CA . LEU A 1 108 ? -2.377 11.031 -3.705 1.00 93.06 108 LEU A CA 1
ATOM 835 C C . LEU A 1 108 ? -3.393 9.949 -4.117 1.00 93.06 108 LEU A C 1
ATOM 837 O O . LEU A 1 108 ? -4.377 9.707 -3.415 1.00 93.06 108 LEU A O 1
ATOM 841 N N . GLY A 1 109 ? -3.145 9.253 -5.232 1.00 90.94 109 GLY A N 1
ATOM 842 C CA . GLY A 1 109 ? -4.058 8.241 -5.777 1.00 90.94 109 GLY A CA 1
ATOM 843 C C . GLY A 1 109 ? -4.387 7.102 -4.801 1.00 90.94 109 GLY A C 1
ATOM 844 O O . GLY A 1 109 ? -5.535 6.675 -4.723 1.00 90.94 109 GLY A O 1
ATOM 845 N N . ALA A 1 110 ? -3.423 6.648 -3.992 1.00 89.94 110 ALA A N 1
ATOM 846 C CA . ALA A 1 110 ? -3.669 5.618 -2.977 1.00 89.94 110 ALA A CA 1
ATOM 847 C C . ALA A 1 110 ? -4.679 6.078 -1.906 1.00 89.94 110 ALA A C 1
ATOM 849 O O . ALA A 1 110 ? -5.584 5.326 -1.541 1.00 89.94 110 ALA A O 1
ATOM 850 N N . ARG A 1 111 ? -4.577 7.335 -1.448 1.00 93.81 111 ARG A N 1
ATOM 851 C CA . ARG A 1 111 ? -5.523 7.928 -0.486 1.00 93.81 111 ARG A CA 1
ATOM 852 C C . ARG A 1 111 ? -6.898 8.138 -1.112 1.00 93.81 111 ARG A C 1
ATOM 854 O O . ARG A 1 111 ? -7.904 7.836 -0.481 1.00 93.81 111 ARG A O 1
ATOM 861 N N . GLN A 1 112 ? -6.944 8.579 -2.368 1.00 95.25 112 GLN A N 1
ATOM 862 C CA . GLN A 1 112 ? -8.194 8.709 -3.117 1.00 95.25 112 GLN A CA 1
ATOM 863 C C . GLN A 1 112 ? -8.929 7.367 -3.246 1.00 95.25 112 GLN A C 1
ATOM 865 O O . GLN A 1 112 ? -10.138 7.300 -3.029 1.00 95.25 112 GLN A O 1
ATOM 870 N N . LEU A 1 113 ? -8.205 6.288 -3.558 1.00 92.94 113 LEU A N 1
ATOM 871 C CA . LEU A 1 113 ? -8.781 4.945 -3.642 1.00 92.94 113 LEU A CA 1
ATOM 872 C C . LEU A 1 113 ? -9.271 4.444 -2.279 1.00 92.94 113 LEU A C 1
ATOM 874 O O . LEU A 1 113 ? -10.353 3.864 -2.215 1.00 92.94 113 LEU A O 1
ATOM 878 N N . ARG A 1 114 ? -8.532 4.708 -1.192 1.00 94.38 114 ARG A N 1
ATOM 879 C CA . ARG A 1 114 ? -8.987 4.402 0.176 1.00 94.38 114 ARG A CA 1
ATOM 880 C C . ARG A 1 114 ? -10.266 5.140 0.543 1.00 94.38 114 ARG A C 1
ATOM 882 O O . ARG A 1 114 ? -11.196 4.508 1.035 1.00 94.38 114 ARG A O 1
ATOM 889 N N . LEU A 1 115 ? -10.342 6.438 0.253 1.00 96.44 115 LEU A N 1
ATOM 890 C CA . LEU A 1 115 ? -11.560 7.219 0.448 1.00 96.44 115 LEU A CA 1
ATOM 891 C C . LEU A 1 115 ? -12.723 6.630 -0.364 1.00 96.44 115 LEU A C 1
ATOM 893 O O . LEU A 1 115 ? -13.798 6.392 0.181 1.00 96.44 115 LEU A O 1
ATOM 897 N N . GLY A 1 116 ? -12.502 6.324 -1.646 1.00 96.00 116 GLY A N 1
ATOM 898 C CA . GLY A 1 116 ? -13.508 5.687 -2.497 1.00 96.00 116 GLY A CA 1
ATOM 899 C C . GLY A 1 116 ? -13.990 4.338 -1.951 1.00 96.00 116 GLY A C 1
ATOM 900 O O . GLY A 1 116 ? -15.190 4.062 -1.966 1.00 96.00 116 GLY A O 1
ATOM 901 N N . LEU A 1 117 ? -13.080 3.517 -1.418 1.00 95.44 117 LEU A N 1
ATOM 902 C CA . LEU A 1 117 ? -13.413 2.243 -0.779 1.00 95.44 117 LEU A CA 1
ATOM 903 C C . LEU A 1 117 ? -14.210 2.436 0.516 1.00 95.44 117 LEU A C 1
ATOM 905 O O . LEU A 1 117 ? -15.199 1.732 0.717 1.00 95.44 117 LEU A O 1
ATOM 909 N N . ALA A 1 118 ? -13.825 3.391 1.365 1.00 96.50 118 ALA A N 1
ATOM 910 C CA . ALA A 1 118 ? -14.539 3.698 2.601 1.00 96.50 118 ALA A CA 1
ATOM 911 C C . ALA A 1 118 ? -15.977 4.163 2.315 1.00 96.50 118 ALA A C 1
ATOM 913 O O . ALA A 1 118 ? -16.922 3.645 2.908 1.00 96.50 118 ALA A O 1
ATOM 914 N N . LEU A 1 119 ? -16.159 5.060 1.336 1.00 97.50 119 LEU A N 1
ATOM 915 C CA . LEU A 1 119 ? -17.480 5.520 0.890 1.00 97.50 119 LEU A CA 1
ATOM 916 C C . LEU A 1 119 ? -18.317 4.375 0.301 1.00 97.50 119 LEU A C 1
ATOM 918 O O . LEU A 1 119 ? -19.494 4.233 0.630 1.00 97.50 119 LEU A O 1
ATOM 922 N N . LYS A 1 120 ? -17.716 3.524 -0.542 1.00 97.31 120 LYS A N 1
ATOM 923 C CA . LYS A 1 120 ? -18.396 2.353 -1.115 1.00 97.31 120 LYS A CA 1
ATOM 924 C C . LYS A 1 120 ? -18.851 1.383 -0.027 1.00 97.31 120 LYS A C 1
ATOM 926 O O . LYS A 1 120 ? -19.998 0.954 -0.047 1.00 97.31 120 LYS A O 1
ATOM 931 N N . THR A 1 121 ? -17.974 1.083 0.926 1.00 96.06 121 THR A N 1
ATOM 932 C CA . THR A 1 121 ? -18.269 0.205 2.067 1.00 96.06 121 THR A CA 1
ATOM 933 C C . THR A 1 121 ? -19.412 0.767 2.906 1.00 96.06 121 THR A C 1
ATOM 935 O O . THR A 1 121 ? -20.330 0.040 3.266 1.00 96.06 121 THR A O 1
ATOM 938 N N . ALA A 1 122 ? -19.412 2.078 3.145 1.00 97.62 122 ALA A N 1
ATOM 939 C CA . ALA A 1 122 ? -20.470 2.741 3.889 1.00 97.62 122 ALA A CA 1
ATOM 940 C C . ALA A 1 122 ? -21.837 2.675 3.182 1.00 97.62 122 ALA A C 1
ATOM 942 O O . ALA A 1 122 ? -22.863 2.496 3.840 1.00 97.62 122 ALA A O 1
ATOM 943 N N . VAL A 1 123 ? -21.861 2.736 1.846 1.00 97.69 123 VAL A N 1
ATOM 944 C CA . VAL A 1 123 ? -23.076 2.503 1.051 1.00 97.69 123 VAL A CA 1
ATOM 945 C C . VAL A 1 123 ? -23.526 1.038 1.096 1.00 97.69 123 VAL A C 1
ATOM 947 O O . VAL A 1 123 ? -24.730 0.791 1.177 1.00 97.69 123 VAL A O 1
ATOM 950 N N . THR A 1 124 ? -22.602 0.076 1.048 1.00 96.31 124 THR A N 1
ATOM 951 C CA . THR A 1 124 ? -22.925 -1.356 1.177 1.00 96.31 124 THR A CA 1
ATOM 952 C C . THR A 1 124 ? -23.540 -1.658 2.543 1.00 96.31 124 THR A C 1
ATOM 954 O O . THR A 1 124 ? -24.633 -2.213 2.606 1.00 96.31 124 THR A O 1
ATOM 957 N N . ASP A 1 125 ? -22.925 -1.199 3.635 1.00 96.50 125 ASP A N 1
ATOM 958 C CA . ASP A 1 125 ? -23.433 -1.452 4.990 1.00 96.50 125 ASP A CA 1
ATOM 959 C C . ASP A 1 125 ? -24.814 -0.808 5.221 1.00 96.50 125 ASP A C 1
ATOM 961 O O . ASP A 1 125 ? -25.659 -1.362 5.928 1.00 96.50 125 ASP A O 1
ATOM 965 N N . LEU A 1 126 ? -25.088 0.341 4.586 1.00 96.62 126 LEU A N 1
ATOM 966 C CA . LEU A 1 126 ? -26.428 0.936 4.575 1.00 96.62 126 LEU A CA 1
ATOM 967 C C . LEU A 1 126 ? -27.459 0.064 3.854 1.00 96.62 126 LEU A C 1
ATOM 969 O O . LEU A 1 126 ? -28.606 0.007 4.296 1.00 96.62 126 LEU A O 1
ATOM 973 N N . GLN A 1 127 ? -27.077 -0.584 2.750 1.00 95.88 127 GLN A N 1
ATOM 974 C CA . GLN A 1 127 ? -27.958 -1.491 2.003 1.00 95.88 127 GLN A CA 1
ATOM 975 C C . GLN A 1 127 ? -28.250 -2.766 2.796 1.00 95.88 127 GLN A C 1
ATOM 977 O O . GLN A 1 127 ? -29.375 -3.258 2.760 1.00 95.88 127 GLN A O 1
ATOM 982 N N . GLU A 1 128 ? -27.261 -3.269 3.534 1.00 94.50 128 GLU A N 1
ATOM 983 C CA . GLU A 1 128 ? -27.412 -4.435 4.408 1.00 94.50 128 GLU A CA 1
ATOM 984 C C . GLU A 1 128 ? -28.232 -4.133 5.670 1.00 94.50 128 GLU A C 1
ATOM 986 O O . GLU A 1 128 ? -28.852 -5.031 6.239 1.00 94.50 128 GLU A O 1
ATOM 991 N N . GLY A 1 129 ? -28.269 -2.870 6.111 1.00 94.38 129 GLY A N 1
ATOM 992 C CA . GLY A 1 129 ? -29.097 -2.435 7.237 1.00 94.38 129 GLY A CA 1
ATOM 993 C C . GLY A 1 129 ? -28.552 -2.835 8.613 1.00 94.38 129 GLY A C 1
ATOM 994 O O . GLY A 1 129 ? -29.307 -2.842 9.586 1.00 94.38 129 GLY A O 1
ATOM 995 N N . ALA A 1 130 ? -27.261 -3.167 8.721 1.00 94.19 130 ALA A N 1
ATOM 996 C CA . ALA A 1 130 ? -26.614 -3.567 9.970 1.00 94.19 130 ALA A CA 1
ATOM 997 C C . ALA A 1 130 ? -26.167 -2.329 10.784 1.00 94.19 130 ALA A C 1
ATOM 999 O O . ALA A 1 130 ? -25.155 -1.710 10.457 1.00 94.19 130 ALA A O 1
ATOM 1000 N N . PRO A 1 131 ? -26.874 -1.931 11.863 1.00 94.69 131 PRO A N 1
ATOM 1001 C CA . PRO A 1 131 ? -26.725 -0.604 12.468 1.00 94.69 131 PRO A CA 1
ATOM 1002 C C . PRO A 1 131 ? -25.325 -0.322 13.033 1.00 94.69 131 PRO A C 1
ATOM 1004 O O . PRO A 1 131 ? -24.828 0.794 12.880 1.00 94.69 131 PRO A O 1
ATOM 1007 N N . LEU A 1 132 ? -24.663 -1.310 13.653 1.00 95.38 132 LEU A N 1
ATOM 1008 C CA . LEU A 1 132 ? -23.314 -1.110 14.201 1.00 95.38 132 LEU A CA 1
ATOM 1009 C C . LEU A 1 132 ? -22.236 -1.085 13.111 1.00 95.38 132 LEU A C 1
ATOM 1011 O O . LEU A 1 132 ? -21.165 -0.527 13.349 1.00 95.38 132 LEU A O 1
ATOM 1015 N N . ASP A 1 133 ? -22.494 -1.691 11.950 1.00 97.00 133 ASP A N 1
ATOM 1016 C CA . ASP A 1 133 ? -21.574 -1.649 10.808 1.00 97.00 133 ASP A CA 1
ATOM 1017 C C . ASP A 1 133 ? -21.762 -0.354 10.023 1.00 97.00 133 ASP A C 1
ATOM 1019 O O . ASP A 1 133 ? -20.771 0.286 9.688 1.00 97.00 133 ASP A O 1
ATOM 1023 N N . ILE A 1 134 ? -23.008 0.116 9.868 1.00 97.00 134 ILE A N 1
ATOM 1024 C CA . ILE A 1 134 ? -23.316 1.455 9.346 1.00 97.00 134 ILE A CA 1
ATOM 1025 C C . ILE A 1 134 ? -22.562 2.520 10.152 1.00 97.00 134 ILE A C 1
ATOM 1027 O O . ILE A 1 134 ? -21.888 3.367 9.579 1.00 97.00 134 ILE A O 1
ATOM 1031 N N . GLN A 1 135 ? -22.617 2.481 11.486 1.00 96.06 135 GLN A N 1
ATOM 1032 C CA . GLN A 1 135 ? -21.881 3.449 12.310 1.00 96.06 135 GLN A CA 1
ATOM 1033 C C . GLN A 1 135 ? -20.359 3.352 12.109 1.00 96.06 135 GLN A C 1
ATOM 1035 O O . GLN A 1 135 ? -19.686 4.378 11.968 1.00 96.06 135 GLN A O 1
ATOM 1040 N N . ALA A 1 136 ? -19.813 2.133 12.058 1.00 95.94 136 ALA A N 1
ATOM 1041 C CA . ALA A 1 136 ? -18.383 1.911 11.863 1.00 95.94 136 ALA A CA 1
ATOM 1042 C C . ALA A 1 136 ? -17.893 2.422 10.495 1.00 95.94 136 ALA A C 1
ATOM 1044 O O . ALA A 1 136 ? -16.876 3.120 10.425 1.00 95.94 136 ALA A O 1
ATOM 1045 N N . SER A 1 137 ? -18.629 2.133 9.421 1.00 97.25 137 SER A N 1
ATOM 1046 C CA . SER A 1 137 ? -18.270 2.504 8.052 1.00 97.25 137 SER A CA 1
ATOM 1047 C C . SER A 1 137 ? -18.449 3.997 7.771 1.00 97.25 137 SER A C 1
ATOM 1049 O O . SER A 1 137 ? -17.569 4.607 7.163 1.00 97.25 137 SER A O 1
ATOM 1051 N N . GLN A 1 138 ? -19.498 4.633 8.305 1.00 97.88 138 GLN A N 1
ATOM 1052 C CA . GLN A 1 138 ? -19.676 6.090 8.227 1.00 97.88 138 GLN A CA 1
ATOM 1053 C C . GLN A 1 138 ? -18.557 6.834 8.973 1.00 97.88 138 GLN A C 1
ATOM 1055 O O . GLN A 1 138 ? -18.004 7.813 8.462 1.00 97.88 138 GLN A O 1
ATOM 1060 N N . GLY A 1 139 ? -18.158 6.330 10.148 1.00 96.44 139 GLY A N 1
ATOM 1061 C CA . GLY A 1 139 ? -17.004 6.840 10.887 1.00 96.44 139 GLY A CA 1
ATOM 1062 C C . GLY A 1 139 ? -15.687 6.660 10.128 1.00 96.44 139 GLY A C 1
ATOM 1063 O O . GLY A 1 139 ? -14.843 7.555 10.149 1.00 96.44 139 GLY A O 1
ATOM 1064 N N . TRP A 1 140 ? -15.505 5.536 9.427 1.00 96.00 140 TRP A N 1
ATOM 1065 C CA . TRP A 1 140 ? -14.321 5.307 8.597 1.00 96.00 140 TRP A CA 1
ATOM 1066 C C . TRP A 1 140 ? -14.239 6.287 7.428 1.00 96.00 140 TRP A C 1
ATOM 1068 O O . TRP A 1 140 ? -13.215 6.952 7.278 1.00 96.00 140 TRP A O 1
ATOM 1078 N N . ALA A 1 141 ? -15.323 6.454 6.671 1.00 97.50 141 ALA A N 1
ATOM 1079 C CA . ALA A 1 141 ? -15.376 7.422 5.581 1.00 97.50 141 ALA A CA 1
ATOM 1080 C C . ALA A 1 141 ? -15.078 8.852 6.061 1.00 97.50 141 ALA A C 1
ATOM 1082 O O . ALA A 1 141 ? -14.255 9.534 5.454 1.00 97.50 141 ALA A O 1
ATOM 1083 N N . ARG A 1 142 ? -15.658 9.283 7.196 1.00 97.62 142 ARG A N 1
ATOM 1084 C CA . ARG A 1 142 ? -15.360 10.599 7.792 1.00 97.62 142 ARG A CA 1
ATOM 1085 C C . ARG A 1 142 ? -13.863 10.753 8.088 1.00 97.62 142 ARG A C 1
ATOM 1087 O O . ARG A 1 142 ? -13.282 11.773 7.737 1.00 97.62 142 ARG A O 1
ATOM 1094 N N . ARG A 1 143 ? -13.218 9.738 8.674 1.00 96.19 143 ARG A N 1
ATOM 1095 C CA . ARG A 1 143 ? -11.771 9.772 8.952 1.00 96.19 143 ARG A CA 1
ATOM 1096 C C . ARG A 1 143 ? -10.923 9.862 7.685 1.00 96.19 143 ARG A C 1
ATOM 1098 O O . ARG A 1 143 ? -9.961 10.619 7.679 1.00 96.19 143 ARG A O 1
ATOM 1105 N N . GLU A 1 144 ? -11.255 9.127 6.624 1.00 97.00 144 GLU A N 1
ATOM 1106 C CA . GLU A 1 144 ? -10.510 9.215 5.356 1.00 97.00 144 GLU A CA 1
ATOM 1107 C C . GLU A 1 144 ? -10.651 10.591 4.693 1.00 97.00 144 GLU A C 1
ATOM 1109 O O . GLU A 1 144 ? -9.669 11.109 4.160 1.00 97.00 144 GLU A O 1
ATOM 1114 N N . ILE A 1 145 ? -11.832 11.218 4.779 1.00 97.56 145 ILE A N 1
ATOM 1115 C CA . ILE A 1 145 ? -12.037 12.598 4.314 1.00 97.56 145 ILE A CA 1
ATOM 1116 C C . ILE A 1 145 ? -11.140 13.563 5.100 1.00 97.56 145 ILE A C 1
ATOM 1118 O O . ILE A 1 145 ? -10.412 14.344 4.489 1.00 97.56 145 ILE A O 1
ATOM 1122 N N . GLU A 1 146 ? -11.134 13.481 6.435 1.00 97.12 146 GLU A N 1
ATOM 1123 C CA . GLU A 1 146 ? -10.304 14.351 7.284 1.00 97.12 146 GLU A CA 1
ATOM 1124 C C . GLU A 1 146 ? -8.800 14.122 7.064 1.00 97.12 146 GLU A C 1
ATOM 1126 O O . GLU A 1 146 ? -8.029 15.074 6.968 1.00 97.12 146 GLU A O 1
ATOM 1131 N N . ARG A 1 147 ? -8.357 12.868 6.904 1.00 96.06 147 ARG A N 1
ATOM 1132 C CA . ARG A 1 147 ? -6.953 12.556 6.581 1.00 96.06 147 ARG A CA 1
ATOM 1133 C C . ARG A 1 147 ? -6.541 13.153 5.240 1.00 96.06 147 ARG A C 1
ATOM 1135 O O . ARG A 1 147 ? -5.449 13.705 5.133 1.00 96.06 147 ARG A O 1
ATOM 1142 N N . LEU A 1 148 ? -7.389 13.039 4.217 1.00 96.44 148 LEU A N 1
ATOM 1143 C CA . LEU A 1 148 ? -7.115 13.632 2.910 1.00 96.44 148 LEU A CA 1
ATOM 1144 C C . LEU A 1 148 ? -7.098 15.164 2.987 1.00 96.44 148 LEU A C 1
ATOM 1146 O O . LEU A 1 148 ? -6.234 15.788 2.376 1.00 96.44 148 LEU A O 1
ATOM 1150 N N . LYS A 1 149 ? -7.999 15.759 3.773 1.00 97.19 149 LYS A N 1
ATOM 1151 C CA . LYS A 1 149 ? -8.031 17.200 4.028 1.00 97.19 149 LYS A CA 1
ATOM 1152 C C . LYS A 1 149 ? -6.736 17.693 4.672 1.00 97.19 149 LYS A C 1
ATOM 1154 O O . LYS A 1 149 ? -6.127 18.607 4.128 1.00 97.19 149 LYS A O 1
ATOM 1159 N N . LEU A 1 150 ? -6.270 17.042 5.742 1.00 96.06 150 LEU A N 1
ATOM 1160 C CA . LEU A 1 150 ? -5.001 17.386 6.398 1.00 96.06 150 LEU A CA 1
ATOM 1161 C C . LEU A 1 150 ? -3.836 17.403 5.401 1.00 96.06 150 LEU A C 1
ATOM 1163 O O . LEU A 1 150 ? -3.070 18.362 5.372 1.00 96.06 150 LEU A O 1
ATOM 1167 N N . VAL A 1 151 ? -3.745 16.390 4.532 1.00 95.81 151 VAL A N 1
ATOM 1168 C CA . VAL A 1 151 ? -2.703 16.324 3.493 1.00 95.81 151 VAL A CA 1
ATOM 1169 C C . VAL A 1 151 ? -2.804 17.494 2.514 1.00 95.81 151 VAL A C 1
ATOM 1171 O O . VAL A 1 151 ? -1.785 18.086 2.166 1.00 95.81 151 VAL A O 1
ATOM 1174 N N . LEU A 1 152 ? -4.015 17.835 2.067 1.00 94.81 152 LEU A N 1
ATOM 1175 C CA . LEU A 1 152 ? -4.242 18.947 1.139 1.00 94.81 152 LEU A CA 1
ATOM 1176 C C . LEU A 1 152 ? -3.967 20.321 1.766 1.00 94.81 152 LEU A C 1
ATOM 1178 O O . LEU A 1 152 ? -3.607 21.251 1.050 1.00 94.81 152 LEU A O 1
ATOM 1182 N N . GLU A 1 153 ? -4.096 20.439 3.085 1.00 95.88 153 GLU A N 1
ATOM 1183 C CA . GLU A 1 153 ? -3.726 21.628 3.861 1.00 95.88 153 GLU A CA 1
ATOM 1184 C C . GLU A 1 153 ? -2.221 21.681 4.194 1.00 95.88 153 GLU A C 1
ATOM 1186 O O . GLU A 1 153 ? -1.743 22.674 4.740 1.00 95.88 153 GLU A O 1
ATOM 1191 N N . GLY A 1 154 ? -1.455 20.642 3.837 1.00 93.69 154 GLY A N 1
ATOM 1192 C CA . GLY A 1 154 ? -0.011 20.561 4.074 1.00 93.69 154 GLY A CA 1
ATOM 1193 C C . GLY A 1 154 ? 0.378 20.003 5.447 1.00 93.69 154 GLY A C 1
ATOM 1194 O O . GLY A 1 154 ? 1.546 20.081 5.827 1.00 93.69 154 GLY A O 1
ATOM 1195 N N . TYR A 1 155 ? -0.565 19.421 6.188 1.00 94.62 155 TYR A N 1
ATOM 1196 C CA . TYR A 1 155 ? -0.312 18.775 7.473 1.00 94.62 155 TYR A CA 1
ATOM 1197 C C . TYR A 1 155 ? -0.104 17.259 7.314 1.00 94.62 155 TYR A C 1
ATOM 1199 O O . TYR A 1 155 ? -0.803 16.610 6.530 1.00 94.62 155 TYR A O 1
ATOM 1207 N N . PRO A 1 156 ? 0.828 16.645 8.070 1.00 93.62 156 PRO A N 1
ATOM 1208 C CA . PRO A 1 156 ? 1.006 15.200 8.052 1.00 93.62 156 PRO A CA 1
ATOM 1209 C C . PRO A 1 156 ? -0.192 14.518 8.738 1.00 93.62 156 PRO A C 1
ATOM 1211 O O . PRO A 1 156 ? -0.445 14.775 9.918 1.00 93.62 156 PRO A O 1
ATOM 1214 N N . PRO A 1 157 ? -0.931 13.634 8.047 1.00 95.81 157 PRO A N 1
ATOM 1215 C CA . PRO A 1 157 ? -2.020 12.893 8.668 1.00 95.81 157 PRO A CA 1
ATOM 1216 C C . PRO A 1 157 ? -1.474 11.843 9.658 1.00 95.81 157 PRO A C 1
ATOM 1218 O O . PRO A 1 157 ? -0.299 11.464 9.568 1.00 95.81 157 PRO A O 1
ATOM 1221 N N . PRO A 1 158 ? -2.307 11.333 10.590 1.00 96.25 158 PRO A N 1
ATOM 1222 C CA . PRO A 1 158 ? -1.876 10.391 11.626 1.00 96.25 158 PRO A CA 1
ATOM 1223 C C . PRO A 1 158 ? -1.135 9.156 11.097 1.00 96.25 158 PRO A C 1
ATOM 1225 O O . PRO A 1 158 ? -0.137 8.752 11.684 1.00 96.25 158 PRO A O 1
ATOM 1228 N N . ASP A 1 159 ? -1.582 8.585 9.976 1.00 95.69 159 ASP A N 1
ATOM 1229 C CA . ASP A 1 159 ? -0.960 7.417 9.344 1.00 95.69 159 ASP A CA 1
ATOM 1230 C C . ASP A 1 159 ? 0.451 7.727 8.822 1.00 95.69 159 ASP A C 1
ATOM 1232 O O . ASP A 1 159 ? 1.396 7.005 9.131 1.00 95.69 159 ASP A O 1
ATOM 1236 N N . ALA A 1 160 ? 0.624 8.853 8.119 1.00 95.25 160 ALA A N 1
ATOM 1237 C CA . ALA A 1 160 ? 1.941 9.285 7.650 1.00 95.25 160 ALA A CA 1
ATOM 1238 C C . ALA A 1 160 ? 2.877 9.615 8.818 1.00 95.25 160 ALA A C 1
ATOM 1240 O O . ALA A 1 160 ? 4.072 9.324 8.757 1.00 95.25 160 ALA A O 1
ATOM 1241 N N . LYS A 1 161 ? 2.335 10.208 9.892 1.00 97.44 161 LYS A N 1
ATOM 1242 C CA . LYS A 1 161 ? 3.129 10.541 11.070 1.00 97.44 161 LYS A CA 1
ATOM 1243 C C . LYS A 1 161 ? 3.611 9.288 11.791 1.00 97.44 161 LYS A C 1
ATOM 1245 O O . LYS A 1 161 ? 4.785 9.211 12.127 1.00 97.44 161 LYS A O 1
ATOM 1250 N N . VAL A 1 162 ? 2.742 8.301 12.001 1.00 97.50 162 VAL A N 1
ATOM 1251 C CA . VAL A 1 162 ? 3.132 7.028 12.625 1.00 97.50 162 VAL A CA 1
ATOM 1252 C C . VAL A 1 162 ? 4.169 6.292 11.786 1.00 97.50 162 VAL A C 1
ATOM 1254 O O . VAL A 1 162 ? 5.131 5.792 12.352 1.00 97.50 162 VAL A O 1
ATOM 1257 N N . GLU A 1 163 ? 4.031 6.277 10.462 1.00 96.25 163 GLU A N 1
ATOM 1258 C CA . GLU A 1 163 ? 5.018 5.669 9.564 1.00 96.25 163 GLU A CA 1
ATOM 1259 C C . GLU A 1 163 ? 6.391 6.374 9.643 1.00 96.25 163 GLU A C 1
ATOM 1261 O O . GLU A 1 163 ? 7.428 5.713 9.675 1.00 96.25 163 GLU A O 1
ATOM 1266 N N . GLU A 1 164 ? 6.432 7.709 9.750 1.00 96.44 164 GLU A N 1
ATOM 1267 C CA . GLU A 1 164 ? 7.676 8.456 10.007 1.00 96.44 164 GLU A CA 1
ATOM 1268 C C . GLU A 1 164 ? 8.320 8.037 11.340 1.00 96.44 164 GLU A C 1
ATOM 1270 O O . GLU A 1 164 ? 9.525 7.775 11.399 1.00 96.44 164 GLU A O 1
ATOM 1275 N N . LEU A 1 165 ? 7.518 7.954 12.408 1.00 98.00 165 LEU A N 1
ATOM 1276 C CA . LEU A 1 165 ? 7.981 7.538 13.733 1.00 98.00 165 LEU A CA 1
ATOM 1277 C C . LEU A 1 165 ? 8.476 6.090 13.727 1.00 98.00 165 LEU A C 1
ATOM 1279 O O . LEU A 1 165 ? 9.540 5.811 14.275 1.00 98.00 165 LEU A O 1
ATOM 1283 N N . PHE A 1 166 ? 7.751 5.195 13.058 1.00 97.69 166 PHE A N 1
ATOM 1284 C CA . PHE A 1 166 ? 8.134 3.803 12.869 1.00 97.69 166 PHE A CA 1
ATOM 1285 C C . PHE A 1 166 ? 9.500 3.695 12.190 1.00 97.69 166 PHE A C 1
ATOM 1287 O O . PHE A 1 166 ? 10.384 3.046 12.738 1.00 97.69 166 PHE A O 1
ATOM 1294 N N . ARG A 1 167 ? 9.728 4.391 11.066 1.00 97.50 167 ARG A N 1
ATOM 1295 C CA . ARG A 1 167 ? 11.033 4.378 10.378 1.00 97.50 167 ARG A CA 1
ATOM 1296 C C . ARG A 1 167 ? 12.169 4.899 11.254 1.00 97.50 167 ARG A C 1
ATOM 1298 O O . ARG A 1 167 ? 13.255 4.331 11.226 1.00 97.50 167 ARG A O 1
ATOM 1305 N N . LYS A 1 168 ? 11.933 5.956 12.041 1.00 97.88 168 LYS A N 1
ATOM 1306 C CA . LYS A 1 168 ? 12.929 6.490 12.988 1.00 97.88 168 LYS A CA 1
ATOM 1307 C C . LYS A 1 168 ? 13.288 5.467 14.066 1.00 97.88 168 LYS A C 1
ATOM 1309 O O . LYS A 1 168 ? 14.468 5.261 14.340 1.00 97.88 168 LYS A O 1
ATOM 1314 N N . THR A 1 169 ? 12.290 4.821 14.670 1.00 97.94 169 THR A N 1
ATOM 1315 C CA . THR A 1 169 ? 12.516 3.802 15.706 1.00 97.94 169 THR A CA 1
ATOM 1316 C C . THR A 1 169 ? 13.128 2.528 15.127 1.00 97.94 169 THR A C 1
ATOM 1318 O O . THR A 1 169 ? 14.005 1.952 15.762 1.00 97.94 169 THR A O 1
ATOM 1321 N N . LEU A 1 170 ? 12.736 2.123 13.917 1.00 98.06 170 LEU A N 1
ATOM 1322 C CA . LEU A 1 170 ? 13.309 0.977 13.214 1.00 98.06 170 LEU A CA 1
ATOM 1323 C C . LEU A 1 170 ? 14.781 1.218 12.864 1.00 98.06 170 LEU A C 1
ATOM 1325 O O . LEU A 1 170 ? 15.612 0.383 13.183 1.00 98.06 170 LEU A O 1
ATOM 1329 N N . ALA A 1 171 ? 15.131 2.391 12.329 1.00 97.44 171 ALA A N 1
ATOM 1330 C CA . ALA A 1 171 ? 16.527 2.738 12.060 1.00 97.44 171 ALA A CA 1
ATOM 1331 C C . ALA A 1 171 ? 17.387 2.732 13.338 1.00 97.44 171 ALA A C 1
ATOM 1333 O O . ALA A 1 171 ? 18.548 2.328 13.305 1.00 97.44 171 ALA A O 1
ATOM 1334 N N . ALA A 1 172 ? 16.821 3.155 14.475 1.00 97.69 172 ALA A N 1
ATOM 1335 C CA . ALA A 1 172 ? 17.486 3.029 15.767 1.00 97.69 172 ALA A CA 1
ATOM 1336 C C . ALA A 1 172 ? 17.634 1.558 16.196 1.00 97.69 172 ALA A C 1
ATOM 1338 O O . ALA A 1 172 ? 18.699 1.187 16.675 1.00 97.69 172 ALA A O 1
ATOM 1339 N N . ALA A 1 173 ? 16.610 0.720 16.005 1.00 97.69 173 ALA A N 1
ATOM 1340 C CA . ALA A 1 173 ? 16.682 -0.714 16.287 1.00 97.69 173 ALA A CA 1
ATOM 1341 C C . ALA A 1 173 ? 17.756 -1.409 15.430 1.00 97.69 173 ALA A C 1
ATOM 1343 O O . ALA A 1 173 ? 18.629 -2.075 15.981 1.00 97.69 173 ALA A O 1
ATOM 1344 N N . ASP A 1 174 ? 17.764 -1.165 14.117 1.00 97.56 174 ASP A N 1
ATOM 1345 C CA . ASP A 1 174 ? 18.735 -1.724 13.169 1.00 97.56 174 ASP A CA 1
ATOM 1346 C C . ASP A 1 174 ? 20.174 -1.305 13.515 1.00 97.56 174 ASP A C 1
ATOM 1348 O O . ASP A 1 174 ? 21.104 -2.113 13.450 1.00 97.56 174 ASP A O 1
ATOM 1352 N N . ALA A 1 175 ? 20.371 -0.050 13.938 1.00 97.19 175 ALA A N 1
ATOM 1353 C CA . ALA A 1 175 ? 21.673 0.438 14.389 1.00 97.19 175 ALA A CA 1
ATOM 1354 C C . ALA A 1 175 ? 22.157 -0.275 15.663 1.00 97.19 175 ALA A C 1
ATOM 1356 O O . ALA A 1 175 ? 23.352 -0.533 15.796 1.00 97.19 175 ALA A O 1
ATOM 1357 N N . LEU A 1 176 ? 21.251 -0.616 16.588 1.00 96.69 176 LEU A N 1
ATOM 1358 C CA . LEU A 1 176 ? 21.590 -1.399 17.778 1.00 96.69 176 LEU A CA 1
ATOM 1359 C C . LEU A 1 176 ? 21.883 -2.864 17.420 1.00 96.69 176 LEU A C 1
ATOM 1361 O O . LEU A 1 176 ? 22.839 -3.441 17.936 1.00 96.69 176 LEU A O 1
ATOM 1365 N N . ASP A 1 177 ? 21.109 -3.457 16.511 1.00 96.44 177 ASP A N 1
ATOM 1366 C CA . ASP A 1 177 ? 21.306 -4.836 16.051 1.00 96.44 177 ASP A CA 1
ATOM 1367 C C . ASP A 1 177 ? 22.642 -5.030 15.320 1.00 96.44 177 ASP A C 1
ATOM 1369 O O . ASP A 1 177 ? 23.274 -6.081 15.459 1.00 96.44 177 ASP A O 1
ATOM 1373 N N . ALA A 1 178 ? 23.135 -4.001 14.625 1.00 97.19 178 ALA A N 1
ATOM 1374 C CA . ALA A 1 178 ? 24.430 -4.026 13.946 1.00 97.19 178 ALA A CA 1
ATOM 1375 C C . ALA A 1 178 ? 25.636 -4.242 14.889 1.00 97.19 178 ALA A C 1
ATOM 1377 O O . ALA A 1 178 ? 26.683 -4.708 14.436 1.00 97.19 178 ALA A O 1
ATOM 1378 N N . PHE A 1 179 ? 25.511 -3.953 16.192 1.00 96.62 179 PHE A N 1
ATOM 1379 C CA . PHE A 1 179 ? 26.567 -4.221 17.182 1.00 96.62 179 PHE A CA 1
ATOM 1380 C C . PHE A 1 179 ? 26.598 -5.682 17.670 1.00 96.62 179 PHE A C 1
ATOM 1382 O O . PHE A 1 179 ? 27.574 -6.102 18.297 1.00 96.62 179 PHE A O 1
ATOM 1389 N N . GLY A 1 180 ? 25.566 -6.478 17.368 1.00 94.12 180 GLY A N 1
ATOM 1390 C CA . GLY A 1 180 ? 25.479 -7.885 17.757 1.00 94.12 180 GLY A CA 1
ATOM 1391 C C . GLY A 1 180 ? 25.290 -8.113 19.270 1.00 94.12 180 GLY A C 1
ATOM 1392 O O . GLY A 1 180 ? 24.866 -7.214 19.994 1.00 94.12 180 GLY A O 1
ATOM 1393 N N . PRO A 1 181 ? 25.592 -9.325 19.780 1.00 93.69 181 PRO A N 1
ATOM 1394 C CA . PRO A 1 181 ? 25.336 -9.707 21.177 1.00 93.69 181 PRO A CA 1
ATOM 1395 C C . PRO A 1 181 ? 26.309 -9.083 22.194 1.00 93.69 181 PRO A C 1
ATOM 1397 O O . PRO A 1 181 ? 26.165 -9.295 23.390 1.00 93.69 181 PRO A O 1
ATOM 1400 N N . MET A 1 182 ? 27.333 -8.355 21.737 1.00 93.88 182 MET A N 1
ATOM 1401 C CA . MET A 1 182 ? 28.357 -7.722 22.584 1.00 93.88 182 MET A CA 1
ATOM 1402 C C . MET A 1 182 ? 28.143 -6.204 22.684 1.00 93.88 182 MET A C 1
ATOM 1404 O O . MET A 1 182 ? 29.101 -5.440 22.810 1.00 93.88 182 MET A O 1
ATOM 1408 N N . ILE A 1 183 ? 26.890 -5.752 22.589 1.00 96.81 183 ILE A N 1
ATOM 1409 C CA . ILE A 1 183 ? 26.561 -4.330 22.619 1.00 96.81 183 ILE A CA 1
ATOM 1410 C C . ILE A 1 183 ? 26.849 -3.725 24.001 1.00 96.81 183 ILE A C 1
ATOM 1412 O O . ILE A 1 183 ? 26.432 -4.223 25.046 1.00 96.81 183 ILE A O 1
ATOM 1416 N N . THR A 1 184 ? 27.595 -2.625 24.010 1.00 97.25 184 THR A N 1
ATOM 1417 C CA . THR A 1 184 ? 27.971 -1.890 25.224 1.00 97.25 184 THR A CA 1
ATOM 1418 C C . THR A 1 184 ? 26.985 -0.759 25.509 1.00 97.25 184 THR A C 1
ATOM 1420 O O . THR A 1 184 ? 26.315 -0.261 24.607 1.00 97.25 184 THR A O 1
ATOM 1423 N N . LYS A 1 185 ? 26.917 -0.287 26.762 1.00 96.44 185 LYS A N 1
ATOM 1424 C CA . LYS A 1 185 ? 26.021 0.824 27.139 1.00 96.44 185 LYS A CA 1
ATOM 1425 C C . LYS A 1 185 ? 26.273 2.081 26.294 1.00 96.44 185 LYS A C 1
ATOM 1427 O O . LYS A 1 185 ? 25.320 2.652 25.777 1.00 96.44 185 LYS A O 1
ATOM 1432 N N . VAL A 1 186 ? 27.539 2.426 26.054 1.00 97.25 186 VAL A N 1
ATOM 1433 C CA . VAL A 1 186 ? 27.939 3.584 25.231 1.00 97.25 186 VAL A CA 1
ATOM 1434 C C . VAL A 1 186 ? 27.418 3.473 23.793 1.00 97.25 186 VAL A C 1
ATOM 1436 O O . VAL A 1 186 ? 26.979 4.461 23.218 1.00 97.25 186 VAL A O 1
ATOM 1439 N N . GLN A 1 187 ? 27.392 2.267 23.218 1.00 97.31 187 GLN A N 1
ATOM 1440 C CA . GLN A 1 187 ? 26.852 2.038 21.871 1.00 97.31 187 GLN A CA 1
ATOM 1441 C C . GLN A 1 187 ? 25.326 2.188 21.805 1.00 97.31 187 GLN A C 1
ATOM 1443 O O . GLN A 1 187 ? 24.793 2.458 20.732 1.00 97.31 187 GLN A O 1
ATOM 1448 N N . THR A 1 188 ? 24.621 2.053 22.934 1.00 97.12 188 THR A N 1
ATOM 1449 C CA . THR A 1 188 ? 23.167 2.265 22.981 1.00 97.12 188 THR A CA 1
ATOM 1450 C C . THR A 1 188 ? 22.781 3.743 23.060 1.00 97.12 188 THR A C 1
ATOM 1452 O O . THR A 1 188 ? 21.749 4.127 22.512 1.00 97.12 188 THR A O 1
ATOM 1455 N N . GLU A 1 189 ? 23.604 4.586 23.695 1.00 96.50 189 GLU A N 1
ATOM 1456 C CA . GLU A 1 189 ? 23.292 5.993 24.008 1.00 96.50 189 GLU A CA 1
ATOM 1457 C C . GLU A 1 189 ? 22.767 6.834 22.824 1.00 96.50 189 GLU A C 1
ATOM 1459 O O . GLU A 1 189 ? 21.816 7.594 23.037 1.00 96.50 189 GLU A O 1
ATOM 1464 N N . PRO A 1 190 ? 23.265 6.689 21.575 1.00 97.94 190 PRO A N 1
ATOM 1465 C CA . PRO A 1 190 ? 22.756 7.452 20.432 1.00 97.94 190 PRO A CA 1
ATOM 1466 C C . PRO A 1 190 ? 21.274 7.218 20.099 1.00 97.94 190 PRO A C 1
ATOM 1468 O O . PRO A 1 190 ? 20.656 8.064 19.454 1.00 97.94 190 PRO A O 1
ATOM 1471 N N . ALA A 1 191 ? 20.679 6.099 20.526 1.00 97.50 191 ALA A N 1
ATOM 1472 C CA . ALA A 1 191 ? 19.266 5.808 20.280 1.00 97.50 191 ALA A CA 1
ATOM 1473 C C . ALA A 1 191 ? 18.317 6.573 21.226 1.00 97.50 191 ALA A C 1
ATOM 1475 O O . ALA A 1 191 ? 17.150 6.786 20.881 1.00 97.50 191 ALA A O 1
ATOM 1476 N N . LEU A 1 192 ? 18.792 7.025 22.394 1.00 98.00 192 LEU A N 1
ATOM 1477 C CA . LEU A 1 192 ? 17.949 7.667 23.409 1.00 98.00 192 LEU A CA 1
ATOM 1478 C C . LEU A 1 192 ? 17.316 8.994 22.930 1.00 98.00 192 LEU A C 1
ATOM 1480 O O . LEU A 1 192 ? 16.096 9.131 23.062 1.00 98.00 192 LEU A O 1
ATOM 1484 N N . PRO A 1 193 ? 18.053 9.948 22.319 1.00 98.38 193 PRO A N 1
ATOM 1485 C CA . PRO A 1 193 ? 17.451 11.180 21.801 1.00 98.38 193 PRO A CA 1
ATOM 1486 C C . PRO A 1 193 ? 16.369 10.922 20.743 1.00 98.38 193 PRO A C 1
ATOM 1488 O O . PRO A 1 193 ? 15.352 11.619 20.715 1.00 98.38 193 PRO A O 1
ATOM 1491 N N . THR A 1 194 ? 16.552 9.894 19.907 1.00 98.00 194 THR A N 1
ATOM 1492 C CA . THR A 1 194 ? 15.567 9.479 18.897 1.00 98.00 194 THR A CA 1
ATOM 1493 C C . THR A 1 194 ? 14.273 9.002 19.553 1.00 98.00 194 THR A C 1
ATOM 1495 O O . THR A 1 194 ? 13.192 9.420 19.144 1.00 98.00 194 THR A O 1
ATOM 1498 N N . LEU A 1 195 ? 14.353 8.183 20.607 1.00 98.06 195 LEU A N 1
ATOM 1499 C CA . LEU A 1 195 ? 13.166 7.720 21.336 1.00 98.06 195 LEU A CA 1
ATOM 1500 C C . LEU A 1 195 ? 12.435 8.860 22.051 1.00 98.06 195 LEU A C 1
ATOM 1502 O O . LEU A 1 195 ? 11.206 8.893 22.037 1.00 98.06 195 LEU A O 1
ATOM 1506 N N . GLN A 1 196 ? 13.165 9.825 22.614 1.00 98.31 196 GLN A N 1
ATOM 1507 C CA . GLN A 1 196 ? 12.575 11.015 23.236 1.00 98.31 196 GLN A CA 1
ATOM 1508 C C . GLN A 1 196 ? 11.879 11.927 22.214 1.00 98.31 196 GLN A C 1
ATOM 1510 O O . GLN A 1 196 ? 10.838 12.522 22.504 1.00 98.31 196 GLN A O 1
ATOM 1515 N N . ASP A 1 197 ? 12.423 12.056 21.000 1.00 98.12 197 ASP A N 1
ATOM 1516 C CA . ASP A 1 197 ? 11.740 12.729 19.889 1.00 98.12 197 ASP A CA 1
ATOM 1517 C C . ASP A 1 197 ? 10.459 11.987 19.483 1.00 98.12 197 ASP A C 1
ATOM 1519 O O . ASP A 1 197 ? 9.383 12.589 19.411 1.00 98.12 197 ASP A O 1
ATOM 1523 N N . VAL A 1 198 ? 10.552 10.665 19.308 1.00 98.06 198 VAL A N 1
ATOM 1524 C CA . VAL A 1 198 ? 9.413 9.814 18.944 1.00 98.06 198 VAL A CA 1
ATOM 1525 C C . VAL A 1 198 ? 8.303 9.892 19.989 1.00 98.06 198 VAL A C 1
ATOM 1527 O O . VAL A 1 198 ? 7.143 10.084 19.629 1.00 98.06 198 VAL A O 1
ATOM 1530 N N . GLN A 1 199 ? 8.637 9.816 21.279 1.00 97.88 199 GLN A N 1
ATOM 1531 C CA . GLN A 1 199 ? 7.669 9.910 22.370 1.00 97.88 199 GLN A CA 1
ATOM 1532 C C . GLN A 1 199 ? 6.920 11.249 22.350 1.00 97.88 199 GLN A C 1
ATOM 1534 O O . GLN A 1 199 ? 5.690 11.259 22.415 1.00 97.88 199 GLN A O 1
ATOM 1539 N N . ARG A 1 200 ? 7.636 12.375 22.199 1.00 98.25 200 ARG A N 1
ATOM 1540 C CA . ARG A 1 200 ? 7.025 13.716 22.128 1.00 98.25 200 ARG A CA 1
ATOM 1541 C C . ARG A 1 200 ? 6.059 13.841 20.952 1.00 98.25 200 ARG A C 1
ATOM 1543 O O . ARG A 1 200 ? 4.973 14.395 21.104 1.00 98.25 200 ARG A O 1
ATOM 1550 N N . GLN A 1 201 ? 6.427 13.302 19.793 1.00 97.56 201 GLN A N 1
ATOM 1551 C CA . GLN A 1 201 ? 5.603 13.375 18.586 1.00 97.56 201 GLN A CA 1
ATOM 1552 C C . GLN A 1 201 ? 4.413 12.405 18.615 1.00 97.56 201 GLN A C 1
ATOM 1554 O O . GLN A 1 201 ? 3.335 12.751 18.134 1.00 97.56 201 GLN A O 1
ATOM 1559 N N . LEU A 1 202 ? 4.558 11.225 19.224 1.00 97.19 202 LEU A N 1
ATOM 1560 C CA . LEU A 1 202 ? 3.491 10.224 19.337 1.00 97.19 202 LEU A CA 1
ATOM 1561 C C . LEU A 1 202 ? 2.315 10.694 20.214 1.00 97.19 202 LEU A C 1
ATOM 1563 O O . LEU A 1 202 ? 1.178 10.239 20.051 1.00 97.19 202 LEU A O 1
ATOM 1567 N N . VAL A 1 203 ? 2.547 11.634 21.136 1.00 96.56 203 VAL A N 1
ATOM 1568 C CA . VAL A 1 203 ? 1.473 12.266 21.925 1.00 96.56 203 VAL A CA 1
ATOM 1569 C C . VAL A 1 203 ? 0.513 13.065 21.033 1.00 96.56 203 VAL A C 1
ATOM 1571 O O . VAL A 1 203 ? -0.683 13.105 21.319 1.00 96.56 203 VAL A O 1
ATOM 1574 N N . LEU A 1 204 ? 1.006 13.626 19.924 1.00 95.81 204 LEU A N 1
ATOM 1575 C CA . LEU A 1 204 ? 0.222 14.435 18.982 1.00 95.81 204 LEU A CA 1
ATOM 1576 C C . LEU A 1 204 ? -0.591 13.593 17.983 1.00 95.81 204 LEU A C 1
ATOM 1578 O O . LEU A 1 204 ? -1.442 14.129 17.277 1.00 95.81 204 LEU A O 1
ATOM 1582 N N . VAL A 1 205 ? -0.350 12.280 17.911 1.00 95.62 205 VAL A N 1
ATOM 1583 C CA . VAL A 1 205 ? -1.085 11.378 17.016 1.00 95.62 205 VAL A CA 1
ATOM 1584 C C . VAL A 1 205 ? -2.458 11.059 17.614 1.00 95.62 205 VAL A C 1
ATOM 1586 O O . VAL A 1 205 ? -2.559 10.395 18.649 1.00 95.62 205 VAL A O 1
ATOM 1589 N N . ALA A 1 206 ? -3.519 11.501 16.935 1.00 93.25 206 ALA A N 1
ATOM 1590 C CA . ALA A 1 206 ? -4.904 11.169 17.256 1.00 93.25 206 ALA A CA 1
ATOM 1591 C C . ALA A 1 206 ? -5.440 10.101 16.288 1.00 93.25 206 ALA A C 1
ATOM 1593 O O . ALA A 1 206 ? -5.575 10.354 15.092 1.00 93.25 206 ALA A O 1
ATOM 1594 N N . ALA A 1 207 ? -5.755 8.914 16.814 1.00 93.56 207 ALA A N 1
ATOM 1595 C CA . ALA A 1 207 ? -6.303 7.794 16.047 1.00 93.56 207 ALA A CA 1
ATOM 1596 C C . ALA A 1 207 ? -7.376 7.034 16.855 1.00 93.56 207 ALA A C 1
ATOM 1598 O O . ALA A 1 207 ? -7.076 6.009 17.476 1.00 93.56 207 ALA A O 1
ATOM 1599 N N . PRO A 1 208 ? -8.624 7.535 16.901 1.00 87.75 208 PRO A N 1
ATOM 1600 C CA . PRO A 1 208 ? -9.699 6.916 17.684 1.00 87.75 208 PRO A CA 1
ATOM 1601 C C . PRO A 1 208 ? -10.011 5.472 17.255 1.00 87.75 208 PRO A C 1
ATOM 1603 O O . PRO A 1 208 ? -10.363 4.639 18.079 1.00 87.75 208 PRO A O 1
ATOM 1606 N N . GLU A 1 209 ? -9.821 5.141 15.980 1.00 89.56 209 GLU A N 1
ATOM 1607 C CA . GLU A 1 209 ? -10.017 3.808 15.401 1.00 89.56 209 GLU A CA 1
ATOM 1608 C C . GLU A 1 209 ? -8.975 2.762 15.825 1.00 89.56 209 GLU A C 1
ATOM 1610 O O . GLU A 1 209 ? -9.130 1.584 15.492 1.00 89.56 209 GLU A O 1
ATOM 1615 N N . ALA A 1 210 ? -7.917 3.202 16.508 1.00 94.44 210 ALA A N 1
ATOM 1616 C CA . ALA A 1 210 ? -6.782 2.401 16.951 1.00 94.44 210 ALA A CA 1
ATOM 1617 C C . ALA A 1 210 ? -6.321 2.820 18.360 1.00 94.44 210 ALA A C 1
ATOM 1619 O O . ALA A 1 210 ? -5.137 2.724 18.685 1.00 94.44 210 ALA A O 1
ATOM 1620 N N . ALA A 1 211 ? -7.233 3.324 19.201 1.00 93.19 211 ALA A N 1
ATOM 1621 C CA . ALA A 1 211 ? -6.882 3.945 20.478 1.00 93.19 211 ALA A CA 1
ATOM 1622 C C . ALA A 1 211 ? -6.068 3.015 21.398 1.00 93.19 211 ALA A C 1
ATOM 1624 O O . ALA A 1 211 ? -5.133 3.470 22.059 1.00 93.19 211 ALA A O 1
ATOM 1625 N N . ALA A 1 212 ? -6.384 1.714 21.410 1.00 93.81 212 ALA A N 1
ATOM 1626 C CA . ALA A 1 212 ? -5.629 0.715 22.165 1.00 93.81 212 ALA A CA 1
ATOM 1627 C C . ALA A 1 212 ? -4.188 0.577 21.638 1.00 93.81 212 ALA A C 1
ATOM 1629 O O . ALA A 1 212 ? -3.248 0.674 22.421 1.00 93.81 212 ALA A O 1
ATOM 1630 N N . LEU A 1 213 ? -4.004 0.470 20.317 1.00 95.81 213 LEU A N 1
ATOM 1631 C CA . LEU A 1 213 ? -2.679 0.378 19.688 1.00 95.81 213 LEU A CA 1
ATOM 1632 C C . LEU A 1 213 ? -1.844 1.654 19.861 1.00 95.81 213 LEU A C 1
ATOM 1634 O O . LEU A 1 213 ? -0.630 1.567 20.025 1.00 95.81 213 LEU A O 1
ATOM 1638 N N . VAL A 1 214 ? -2.470 2.836 19.876 1.00 96.44 214 VAL A N 1
ATOM 1639 C CA . VAL A 1 214 ? -1.772 4.092 20.206 1.00 96.44 214 VAL A CA 1
ATOM 1640 C C . VAL A 1 214 ? -1.207 4.030 21.622 1.00 96.44 214 VAL A C 1
ATOM 1642 O O . VAL A 1 214 ? -0.069 4.440 21.848 1.00 96.44 214 VAL A O 1
ATOM 1645 N N . ASN A 1 215 ? -1.980 3.515 22.581 1.00 95.62 215 ASN A N 1
ATOM 1646 C CA . ASN A 1 215 ? -1.495 3.356 23.948 1.00 95.62 215 ASN A CA 1
ATOM 1647 C C . ASN A 1 215 ? -0.382 2.312 24.045 1.00 95.62 215 ASN A C 1
ATOM 1649 O O . ASN A 1 215 ? 0.628 2.565 24.693 1.00 95.62 215 ASN A O 1
ATOM 1653 N N . ASP A 1 216 ? -0.538 1.176 23.368 1.00 94.94 216 ASP A N 1
ATOM 1654 C CA . ASP A 1 216 ? 0.474 0.121 23.340 1.00 94.94 216 ASP A CA 1
ATOM 1655 C C . ASP A 1 216 ? 1.795 0.647 22.758 1.00 94.94 216 ASP A C 1
ATOM 1657 O O . ASP A 1 216 ? 2.857 0.417 23.337 1.00 94.94 216 ASP A O 1
ATOM 1661 N N . ALA A 1 217 ? 1.737 1.432 21.676 1.00 97.62 217 ALA A N 1
ATOM 1662 C CA . ALA A 1 217 ? 2.902 2.098 21.099 1.00 97.62 217 ALA A CA 1
ATOM 1663 C C . ALA A 1 217 ? 3.534 3.111 22.069 1.00 97.62 217 ALA A C 1
ATOM 1665 O O . ALA A 1 217 ? 4.753 3.121 22.232 1.00 97.62 217 ALA A O 1
ATOM 1666 N N . ARG A 1 218 ? 2.728 3.925 22.768 1.00 97.38 218 ARG A N 1
ATOM 1667 C CA . ARG A 1 218 ? 3.228 4.874 23.784 1.00 97.38 218 ARG A CA 1
ATOM 1668 C C . ARG A 1 218 ? 3.932 4.159 24.930 1.00 97.38 218 ARG A C 1
ATOM 1670 O O . ARG A 1 218 ? 5.046 4.539 25.284 1.00 97.38 218 ARG A O 1
ATOM 1677 N N . ASN A 1 219 ? 3.323 3.102 25.456 1.00 95.62 219 ASN A N 1
ATOM 1678 C CA . ASN A 1 219 ? 3.891 2.300 26.535 1.00 95.62 219 ASN A CA 1
ATOM 1679 C C . ASN A 1 219 ? 5.172 1.587 26.090 1.00 95.62 219 ASN A C 1
ATOM 1681 O O . ASN A 1 219 ? 6.135 1.539 26.851 1.00 95.62 219 ASN A O 1
ATOM 1685 N N . ALA A 1 220 ? 5.216 1.065 24.861 1.00 96.94 220 ALA A N 1
ATOM 1686 C CA . ALA A 1 220 ? 6.407 0.417 24.321 1.00 96.94 220 ALA A CA 1
ATOM 1687 C C . ALA A 1 220 ? 7.569 1.411 24.160 1.00 96.94 220 ALA A C 1
ATOM 1689 O O . ALA A 1 220 ? 8.674 1.130 24.623 1.00 96.94 220 ALA A O 1
ATOM 1690 N N . VAL A 1 221 ? 7.314 2.600 23.601 1.00 97.94 221 VAL A N 1
ATOM 1691 C CA . VAL A 1 221 ? 8.319 3.673 23.481 1.00 97.94 221 VAL A CA 1
ATOM 1692 C C . VAL A 1 221 ? 8.789 4.149 24.860 1.00 97.94 221 VAL A C 1
ATOM 1694 O O . VAL A 1 221 ? 9.990 4.263 25.088 1.00 97.94 221 VAL A O 1
ATOM 1697 N N . GLN A 1 222 ? 7.875 4.366 25.811 1.00 97.00 222 GLN A N 1
ATOM 1698 C CA . GLN A 1 222 ? 8.225 4.768 27.178 1.00 97.00 222 GLN A CA 1
ATOM 1699 C C . GLN A 1 222 ? 9.023 3.681 27.916 1.00 97.00 222 GLN A C 1
ATOM 1701 O O . GLN A 1 222 ? 9.970 3.986 28.638 1.00 97.00 222 GLN A O 1
ATOM 1706 N N . SER A 1 223 ? 8.675 2.407 27.722 1.00 95.62 223 SER A N 1
ATOM 1707 C CA . SER A 1 223 ? 9.408 1.269 28.288 1.00 95.62 223 SER A CA 1
ATOM 1708 C C . SER A 1 223 ? 10.819 1.151 27.706 1.00 95.62 223 SER A C 1
ATOM 1710 O O . SER A 1 223 ? 11.764 0.863 28.449 1.00 95.62 223 SER A O 1
ATOM 1712 N N . ALA A 1 224 ? 10.973 1.407 26.402 1.00 97.00 224 ALA A N 1
ATOM 1713 C CA . ALA A 1 224 ? 12.267 1.473 25.732 1.00 97.00 224 ALA A CA 1
ATOM 1714 C C . ALA A 1 224 ? 13.122 2.623 26.271 1.00 97.00 224 ALA A C 1
ATOM 1716 O O . ALA A 1 224 ? 14.273 2.396 26.625 1.00 97.00 224 ALA A O 1
ATOM 1717 N N . GLU A 1 225 ? 12.552 3.819 26.434 1.00 97.69 225 GLU A N 1
ATOM 1718 C CA . GLU A 1 225 ? 13.246 4.966 27.030 1.00 97.69 225 GLU A CA 1
ATOM 1719 C C . GLU A 1 225 ? 13.672 4.689 28.483 1.00 97.69 225 GLU A C 1
ATOM 1721 O O . GLU A 1 225 ? 14.823 4.912 28.855 1.00 97.69 225 GLU A O 1
ATOM 1726 N N . ALA A 1 226 ? 12.773 4.143 29.310 1.00 96.50 226 ALA A N 1
ATOM 1727 C CA . ALA A 1 226 ? 13.066 3.820 30.706 1.00 96.50 226 ALA A CA 1
ATOM 1728 C C . ALA A 1 226 ? 14.199 2.787 30.851 1.00 96.50 226 ALA A C 1
ATOM 1730 O O . ALA A 1 226 ? 14.945 2.821 31.830 1.00 96.50 226 ALA A O 1
ATOM 1731 N N . ALA A 1 227 ? 14.370 1.901 29.865 1.00 97.06 227 ALA A N 1
ATOM 1732 C CA . ALA A 1 227 ? 15.429 0.896 29.860 1.00 97.06 227 ALA A CA 1
ATOM 1733 C C . ALA A 1 227 ? 16.840 1.506 29.869 1.00 97.06 227 ALA A C 1
ATOM 1735 O O . ALA A 1 227 ? 17.757 0.894 30.406 1.00 97.06 227 ALA A O 1
ATOM 1736 N N . PHE A 1 228 ? 17.020 2.721 29.343 1.00 96.94 228 PHE A N 1
ATOM 1737 C CA . PHE A 1 228 ? 18.328 3.388 29.307 1.00 96.94 228 PHE A CA 1
ATOM 1738 C C . PHE A 1 228 ? 18.870 3.774 30.688 1.00 96.94 228 PHE A C 1
ATOM 1740 O O . PHE A 1 228 ? 20.076 3.984 30.837 1.00 96.94 228 PHE A O 1
ATOM 1747 N N . ARG A 1 229 ? 18.001 3.863 31.702 1.00 95.56 229 ARG A N 1
ATOM 1748 C CA . ARG A 1 229 ? 18.413 4.196 33.072 1.00 95.56 229 ARG A CA 1
ATOM 1749 C C . ARG A 1 229 ? 19.076 2.994 33.739 1.00 95.56 229 ARG A C 1
ATOM 1751 O O . ARG A 1 229 ? 20.246 3.075 34.117 1.00 95.56 229 ARG A O 1
ATOM 1758 N N . ASP A 1 230 ? 18.361 1.869 33.760 1.00 92.44 230 ASP A N 1
ATOM 1759 C CA . ASP A 1 230 ? 18.654 0.770 34.688 1.00 92.44 230 ASP A CA 1
ATOM 1760 C C . ASP A 1 230 ? 18.825 -0.605 34.016 1.00 92.44 230 ASP A C 1
ATOM 1762 O O . ASP A 1 230 ? 19.187 -1.570 34.687 1.00 92.44 230 ASP A O 1
ATOM 1766 N N . ALA A 1 231 ? 18.565 -0.741 32.710 1.00 93.25 231 ALA A N 1
ATOM 1767 C CA . ALA A 1 231 ? 18.604 -2.040 32.037 1.00 93.25 231 ALA A CA 1
ATOM 1768 C C . ALA A 1 231 ? 19.969 -2.355 31.403 1.00 93.25 231 ALA A C 1
ATOM 1770 O O . ALA A 1 231 ? 20.754 -1.472 31.051 1.00 93.25 231 ALA A O 1
ATOM 1771 N N . HIS A 1 232 ? 20.233 -3.651 31.212 1.00 96.81 232 HIS A N 1
ATOM 1772 C CA . HIS A 1 232 ? 21.375 -4.115 30.426 1.00 96.81 232 HIS A CA 1
ATOM 1773 C C . HIS A 1 232 ? 21.226 -3.738 28.937 1.00 96.81 232 HIS A C 1
ATOM 1775 O O . HIS A 1 232 ? 20.098 -3.698 28.439 1.00 96.81 232 HIS A O 1
ATOM 1781 N N . PRO A 1 233 ? 22.337 -3.528 28.202 1.00 96.94 233 PRO A N 1
ATOM 1782 C CA . PRO A 1 233 ? 22.312 -3.140 26.787 1.00 96.94 233 PRO A CA 1
ATOM 1783 C C . PRO A 1 233 ? 21.447 -4.034 25.882 1.00 96.94 233 PRO A C 1
ATOM 1785 O O . PRO A 1 233 ? 20.698 -3.525 25.052 1.00 96.94 233 PRO A O 1
ATOM 1788 N N . ASP A 1 234 ? 21.453 -5.352 26.097 1.00 95.94 234 ASP A N 1
ATOM 1789 C CA . ASP A 1 234 ? 20.586 -6.276 25.352 1.00 95.94 234 ASP A CA 1
ATOM 1790 C C . ASP A 1 234 ? 19.094 -6.041 25.614 1.00 95.94 234 ASP A C 1
ATOM 1792 O O . ASP A 1 234 ? 18.270 -6.114 24.704 1.00 95.94 234 ASP A O 1
ATOM 1796 N N . ALA A 1 235 ? 18.728 -5.727 26.859 1.00 95.81 235 ALA A N 1
ATOM 1797 C CA . ALA A 1 235 ? 17.348 -5.420 27.214 1.00 95.81 235 ALA A CA 1
ATOM 1798 C C . ALA A 1 235 ? 16.901 -4.075 26.622 1.00 95.81 235 ALA A C 1
ATOM 1800 O O . ALA A 1 235 ? 15.736 -3.941 26.244 1.00 95.81 235 ALA A O 1
ATOM 1801 N N . ILE A 1 236 ? 17.816 -3.104 26.504 1.00 97.19 236 ILE A N 1
ATOM 1802 C CA . ILE A 1 236 ? 17.575 -1.855 25.771 1.00 97.19 236 ILE A CA 1
ATOM 1803 C C . ILE A 1 236 ? 17.263 -2.186 24.310 1.00 97.19 236 ILE A C 1
ATOM 1805 O O . ILE A 1 236 ? 16.174 -1.852 23.847 1.00 97.19 236 ILE A O 1
ATOM 1809 N N . ARG A 1 237 ? 18.157 -2.912 23.624 1.00 97.12 237 ARG A N 1
ATOM 1810 C CA . ARG A 1 237 ? 17.989 -3.334 22.222 1.00 97.12 237 ARG A CA 1
ATOM 1811 C C . ARG A 1 237 ? 16.625 -3.984 21.983 1.00 97.12 237 ARG A C 1
ATOM 1813 O O . ARG A 1 237 ? 15.849 -3.493 21.169 1.00 97.12 237 ARG A O 1
ATOM 1820 N N . LEU A 1 238 ? 16.274 -5.001 22.774 1.00 96.81 238 LEU A N 1
ATOM 1821 C CA . LEU A 1 238 ? 14.990 -5.703 22.656 1.00 96.81 238 LEU A CA 1
ATOM 1822 C C . LEU A 1 238 ? 13.773 -4.790 22.859 1.00 96.81 238 LEU A C 1
ATOM 1824 O O . LEU A 1 238 ? 12.759 -4.956 22.181 1.00 96.81 238 LEU A O 1
ATOM 1828 N N . ARG A 1 239 ? 13.842 -3.821 23.781 1.00 97.44 239 ARG A N 1
ATOM 1829 C CA . ARG A 1 239 ? 12.733 -2.882 24.003 1.00 97.44 239 ARG A CA 1
ATOM 1830 C C . ARG A 1 239 ? 12.616 -1.845 22.889 1.00 97.44 239 ARG A C 1
ATOM 1832 O O . ARG A 1 239 ? 11.492 -1.471 22.565 1.00 97.44 239 ARG A O 1
ATOM 1839 N N . VAL A 1 240 ? 13.724 -1.421 22.276 1.00 97.75 240 VAL A N 1
ATOM 1840 C CA . VAL A 1 240 ? 13.684 -0.573 21.071 1.00 97.75 240 VAL A CA 1
ATOM 1841 C C . VAL A 1 240 ? 13.031 -1.324 19.908 1.00 97.75 240 VAL A C 1
ATOM 1843 O O . VAL A 1 240 ? 12.132 -0.769 19.279 1.00 97.75 240 VAL A O 1
ATOM 1846 N N . CYS A 1 241 ? 13.379 -2.598 19.686 1.00 97.31 241 CYS A N 1
ATOM 1847 C CA . CYS A 1 241 ? 12.702 -3.445 18.696 1.00 97.31 241 CYS A CA 1
ATOM 1848 C C . CYS A 1 241 ? 11.197 -3.560 18.992 1.00 97.31 241 CYS A C 1
ATOM 1850 O O . CYS A 1 241 ? 10.374 -3.307 18.121 1.00 97.31 241 CYS A O 1
ATOM 1852 N N . ALA A 1 242 ? 10.817 -3.833 20.246 1.00 97.12 242 ALA A N 1
ATOM 1853 C CA . ALA A 1 242 ? 9.408 -3.921 20.634 1.00 97.12 242 ALA A CA 1
ATOM 1854 C C . ALA A 1 242 ? 8.639 -2.597 20.433 1.00 97.12 242 ALA A C 1
ATOM 1856 O O . ALA A 1 242 ? 7.450 -2.616 20.104 1.00 97.12 242 ALA A O 1
ATOM 1857 N N . ALA A 1 243 ? 9.299 -1.448 20.620 1.00 97.88 243 ALA A N 1
ATOM 1858 C CA . ALA A 1 243 ? 8.732 -0.136 20.318 1.00 97.88 243 ALA A CA 1
ATOM 1859 C C . ALA A 1 243 ? 8.536 0.071 18.808 1.00 97.88 243 ALA A C 1
ATOM 1861 O O . ALA A 1 243 ? 7.471 0.544 18.402 1.00 97.88 243 ALA A O 1
ATOM 1862 N N . ALA A 1 244 ? 9.508 -0.336 17.981 1.00 97.75 244 ALA A N 1
ATOM 1863 C CA . ALA A 1 244 ? 9.365 -0.342 16.526 1.00 97.75 244 ALA A CA 1
ATOM 1864 C C . ALA A 1 244 ? 8.197 -1.246 16.094 1.00 97.75 244 ALA A C 1
ATOM 1866 O O . ALA A 1 244 ? 7.317 -0.790 15.371 1.00 97.75 244 ALA A O 1
ATOM 1867 N N . ASP A 1 245 ? 8.101 -2.470 16.616 1.00 97.69 245 ASP A N 1
ATOM 1868 C CA . ASP A 1 245 ? 7.013 -3.410 16.309 1.00 97.69 245 ASP A CA 1
ATOM 1869 C C . ASP A 1 245 ? 5.631 -2.876 16.723 1.00 97.69 245 ASP A C 1
ATOM 1871 O O . ASP A 1 245 ? 4.622 -3.100 16.048 1.00 97.69 245 ASP A O 1
ATOM 1875 N N . ALA A 1 246 ? 5.542 -2.172 17.856 1.00 97.25 246 ALA A N 1
ATOM 1876 C CA . ALA A 1 246 ? 4.298 -1.547 18.299 1.00 97.25 246 ALA A CA 1
ATOM 1877 C C . ALA A 1 246 ? 3.877 -0.388 17.377 1.00 97.25 246 ALA A C 1
ATOM 1879 O O . ALA A 1 246 ? 2.701 -0.298 17.017 1.00 97.25 246 ALA A O 1
ATOM 1880 N N . LEU A 1 247 ? 4.826 0.451 16.946 1.00 98.00 247 LEU A N 1
ATOM 1881 C CA . LEU A 1 247 ? 4.581 1.509 15.960 1.00 98.00 247 LEU A CA 1
ATOM 1882 C C . LEU A 1 247 ? 4.230 0.942 14.579 1.00 98.00 247 LEU A C 1
ATOM 1884 O O . LEU A 1 247 ? 3.325 1.466 13.937 1.00 98.00 247 LEU A O 1
ATOM 1888 N N . GLY A 1 248 ? 4.875 -0.147 14.157 1.00 96.62 248 GLY A N 1
ATOM 1889 C CA . GLY A 1 248 ? 4.574 -0.844 12.906 1.00 96.62 248 GLY A CA 1
ATOM 1890 C C . GLY A 1 248 ? 3.143 -1.379 12.885 1.00 96.62 248 GLY A C 1
ATOM 1891 O O . GLY A 1 248 ? 2.388 -1.078 11.966 1.00 96.62 248 GLY A O 1
ATOM 1892 N N . ARG A 1 249 ? 2.711 -2.057 13.961 1.00 96.38 249 ARG A N 1
ATOM 1893 C CA . ARG A 1 249 ? 1.317 -2.521 14.109 1.00 96.38 249 ARG A CA 1
ATOM 1894 C C . ARG A 1 249 ? 0.307 -1.374 14.108 1.00 96.38 249 ARG A C 1
ATOM 1896 O O . ARG A 1 249 ? -0.768 -1.507 13.523 1.00 96.38 249 ARG A O 1
ATOM 1903 N N . LEU A 1 250 ? 0.634 -0.249 14.749 1.00 97.38 250 LEU A N 1
ATOM 1904 C CA . LEU A 1 250 ? -0.197 0.952 14.682 1.00 97.38 250 LEU A CA 1
ATOM 1905 C C . LEU A 1 250 ? -0.262 1.494 13.244 1.00 97.38 250 LEU A C 1
ATOM 1907 O O . LEU A 1 250 ? -1.352 1.796 12.768 1.00 97.38 250 LEU A O 1
ATOM 1911 N N . GLY A 1 251 ? 0.868 1.571 12.536 1.00 95.94 251 GLY A N 1
ATOM 1912 C CA . GLY A 1 251 ? 0.938 1.995 11.135 1.00 95.94 251 GLY A CA 1
ATOM 1913 C C . GLY A 1 251 ? 0.077 1.122 10.224 1.00 95.94 251 GLY A C 1
ATOM 1914 O O . GLY A 1 251 ? -0.812 1.633 9.543 1.00 95.94 251 GLY A O 1
ATOM 1915 N N . ASP A 1 252 ? 0.242 -0.200 10.307 1.00 94.12 252 ASP A N 1
ATOM 1916 C CA . ASP A 1 252 ? -0.548 -1.180 9.554 1.00 94.12 252 ASP A CA 1
ATOM 1917 C C . ASP A 1 252 ? -2.054 -1.020 9.806 1.00 94.12 252 ASP A C 1
ATOM 1919 O O . ASP A 1 252 ? -2.868 -1.093 8.879 1.00 94.12 252 ASP A O 1
ATOM 1923 N N . ARG A 1 253 ? -2.449 -0.746 11.054 1.00 94.56 253 ARG A N 1
ATOM 1924 C CA . ARG A 1 253 ? -3.847 -0.487 11.411 1.00 94.56 253 ARG A CA 1
ATOM 1925 C C . ARG A 1 253 ? -4.380 0.793 10.774 1.00 94.56 253 ARG A C 1
ATOM 1927 O O . ARG A 1 253 ? -5.510 0.785 10.271 1.00 94.56 253 ARG A O 1
ATOM 1934 N N . LEU A 1 254 ? -3.622 1.889 10.830 1.00 95.19 254 LEU A N 1
ATOM 1935 C CA . LEU A 1 254 ? -4.034 3.183 10.273 1.00 95.19 254 LEU A CA 1
ATOM 1936 C C . LEU A 1 254 ? -4.100 3.145 8.748 1.00 95.19 254 LEU A C 1
ATOM 1938 O O . LEU A 1 254 ? -4.974 3.781 8.155 1.00 95.19 254 LEU A O 1
ATOM 1942 N N . GLU A 1 255 ? -3.239 2.335 8.140 1.00 92.81 255 GLU A N 1
ATOM 1943 C CA . GLU A 1 255 ? -3.261 1.987 6.728 1.00 92.81 255 GLU A CA 1
ATOM 1944 C C . GLU A 1 255 ? -4.406 1.005 6.368 1.00 92.81 255 GLU A C 1
ATOM 1946 O O . GLU A 1 255 ? -4.716 0.782 5.200 1.00 92.81 255 GLU A O 1
ATOM 1951 N N . GLY A 1 256 ? -5.118 0.428 7.334 1.00 91.00 256 GLY A N 1
ATOM 1952 C CA . GLY A 1 256 ? -6.182 -0.541 7.040 1.00 91.00 256 GLY A CA 1
ATOM 1953 C C . GLY A 1 256 ? -5.660 -1.867 6.470 1.00 91.00 256 GLY A C 1
ATOM 1954 O O . GLY A 1 256 ? -6.405 -2.587 5.803 1.00 91.00 256 GLY A O 1
ATOM 1955 N N . SER A 1 257 ? -4.388 -2.185 6.725 1.00 92.50 257 SER A N 1
ATOM 1956 C CA . SER A 1 257 ? -3.785 -3.488 6.436 1.00 92.50 257 SER A CA 1
ATOM 1957 C C . SER A 1 257 ? -4.329 -4.570 7.377 1.00 92.50 257 SER A C 1
ATOM 1959 O O . SER A 1 257 ? -4.509 -5.707 6.952 1.00 92.50 257 SER A O 1
ATOM 1961 N N . GLU A 1 258 ? -4.643 -4.219 8.632 1.00 94.62 258 GLU A N 1
ATOM 1962 C CA . GLU A 1 258 ? -5.312 -5.120 9.585 1.00 94.62 258 GLU A CA 1
ATOM 1963 C C . GLU A 1 258 ? -6.797 -5.285 9.213 1.00 94.62 258 GLU A C 1
ATOM 1965 O O . GLU A 1 258 ? -7.563 -4.312 9.216 1.00 94.62 258 GLU A O 1
ATOM 1970 N N . SER A 1 259 ? -7.205 -6.523 8.911 1.00 95.62 259 SER A N 1
ATOM 1971 C CA . SER A 1 259 ? -8.607 -6.865 8.654 1.00 95.62 259 SER A CA 1
ATOM 1972 C C . SER A 1 259 ? -9.465 -6.668 9.912 1.00 95.62 259 SER A C 1
ATOM 1974 O O . SER A 1 259 ? -8.970 -6.722 11.041 1.00 95.62 259 SER A O 1
ATOM 1976 N N . ASP A 1 260 ? -10.774 -6.453 9.748 1.00 96.12 260 ASP A N 1
ATOM 1977 C CA . ASP A 1 260 ? -11.674 -6.326 10.902 1.00 96.12 260 ASP A CA 1
ATOM 1978 C C . ASP A 1 260 ? -11.699 -7.625 11.737 1.00 96.12 260 ASP A C 1
ATOM 1980 O O . ASP A 1 260 ? -11.755 -7.571 12.968 1.00 96.12 260 ASP A O 1
ATOM 1984 N N . LEU A 1 261 ? -11.574 -8.793 11.094 1.00 96.69 261 LEU A N 1
ATOM 1985 C CA . LEU A 1 261 ? -11.443 -10.086 11.771 1.00 96.69 261 LEU A CA 1
ATOM 1986 C C . LEU A 1 261 ? -10.170 -10.179 12.619 1.00 96.69 261 LEU A C 1
ATOM 1988 O O . LEU A 1 261 ? -10.232 -10.597 13.780 1.00 96.69 261 LEU A O 1
ATOM 1992 N N . ASP A 1 262 ? -9.021 -9.803 12.060 1.00 96.56 262 ASP A N 1
ATOM 1993 C CA . ASP A 1 262 ? -7.748 -9.864 12.783 1.00 96.56 262 ASP A CA 1
ATOM 1994 C C . ASP A 1 262 ? -7.732 -8.890 13.958 1.00 96.56 262 ASP A C 1
ATOM 1996 O O . ASP A 1 262 ? -7.245 -9.238 15.036 1.00 96.56 262 ASP A O 1
ATOM 2000 N N . ARG A 1 263 ? -8.396 -7.740 13.813 1.00 95.62 263 ARG A N 1
ATOM 2001 C CA . ARG A 1 263 ? -8.591 -6.794 14.910 1.00 95.62 263 ARG A CA 1
ATOM 2002 C C . ARG A 1 263 ? -9.372 -7.406 16.072 1.00 95.62 263 ARG A C 1
ATOM 2004 O O . ARG A 1 263 ? -8.923 -7.331 17.215 1.00 95.62 263 ARG A O 1
ATOM 2011 N N . VAL A 1 264 ? -10.510 -8.059 15.815 1.00 97.25 264 VAL A N 1
ATOM 2012 C CA . VAL A 1 264 ? -11.282 -8.722 16.887 1.00 97.25 264 VAL A CA 1
ATOM 2013 C C . VAL A 1 264 ? -10.478 -9.861 17.518 1.00 97.25 264 VAL A C 1
ATOM 2015 O O . VAL A 1 264 ? -10.484 -10.011 18.742 1.00 97.25 264 VAL A O 1
ATOM 2018 N N . ARG A 1 265 ? -9.719 -10.627 16.724 1.00 96.75 265 ARG A N 1
ATOM 2019 C CA . ARG A 1 265 ? -8.810 -11.662 17.248 1.00 96.75 265 ARG A CA 1
ATOM 2020 C C . ARG A 1 265 ? -7.724 -11.077 18.143 1.00 96.75 265 ARG A C 1
ATOM 2022 O O . ARG A 1 265 ? -7.420 -11.667 19.180 1.00 96.75 265 ARG A O 1
ATOM 2029 N N . ARG A 1 266 ? -7.161 -9.923 17.782 1.00 96.44 266 ARG A N 1
ATOM 2030 C CA . ARG A 1 266 ? -6.176 -9.212 18.601 1.00 96.44 266 ARG A CA 1
ATOM 2031 C C . ARG A 1 266 ? -6.785 -8.756 19.923 1.00 96.44 266 ARG A C 1
ATOM 2033 O O . ARG A 1 266 ? -6.190 -9.020 20.965 1.00 96.44 266 ARG A O 1
ATOM 2040 N N . LEU A 1 267 ? -7.978 -8.156 19.905 1.00 95.88 267 LEU A N 1
ATOM 2041 C CA . LEU A 1 267 ? -8.697 -7.771 21.127 1.00 95.88 267 LEU A CA 1
ATOM 2042 C C . LEU A 1 267 ? -8.983 -8.993 22.019 1.00 95.88 267 LEU A C 1
ATOM 2044 O O . LEU A 1 267 ? -8.732 -8.963 23.225 1.00 95.88 267 LEU A O 1
ATOM 2048 N N . ALA A 1 268 ? -9.416 -10.111 21.429 1.00 95.38 268 ALA A N 1
ATOM 2049 C CA . ALA A 1 268 ? -9.612 -11.366 22.154 1.00 95.38 268 ALA A CA 1
ATOM 2050 C C . ALA A 1 268 ? -8.302 -11.877 22.787 1.00 95.38 268 ALA A C 1
ATOM 2052 O O . ALA A 1 268 ? -8.270 -12.256 23.961 1.00 95.38 268 ALA A O 1
ATOM 2053 N N . ALA A 1 269 ? -7.195 -11.857 22.038 1.00 93.81 269 ALA A N 1
ATOM 2054 C CA . ALA A 1 269 ? -5.882 -12.271 22.526 1.00 93.81 269 ALA A CA 1
ATOM 2055 C C . ALA A 1 269 ? -5.376 -11.377 23.671 1.00 93.81 269 ALA A C 1
ATOM 2057 O O . ALA A 1 269 ? -4.885 -11.900 24.677 1.00 93.81 269 ALA A O 1
ATOM 2058 N N . ALA A 1 270 ? -5.564 -10.058 23.561 1.00 91.75 270 ALA A N 1
ATOM 2059 C CA . ALA A 1 270 ? -5.219 -9.092 24.602 1.00 91.75 270 ALA A CA 1
ATOM 2060 C C . ALA A 1 270 ? -5.973 -9.366 25.913 1.00 91.75 270 ALA A C 1
ATOM 2062 O O . ALA A 1 270 ? -5.407 -9.216 26.991 1.00 91.75 270 ALA A O 1
ATOM 2063 N N . ARG A 1 271 ? -7.218 -9.860 25.844 1.00 91.38 271 ARG A N 1
ATOM 2064 C CA . ARG A 1 271 ? -8.018 -10.225 27.029 1.00 91.38 271 ARG A CA 1
ATOM 2065 C C . ARG A 1 271 ? -7.720 -11.628 27.576 1.00 91.38 271 ARG A C 1
ATOM 2067 O O . ARG A 1 271 ? -7.924 -11.882 28.764 1.00 91.38 271 ARG A O 1
ATOM 2074 N N . ARG A 1 272 ? -7.154 -12.527 26.766 1.00 88.38 272 ARG A N 1
ATOM 2075 C CA . ARG A 1 272 ? -6.659 -13.845 27.215 1.00 88.38 272 ARG A CA 1
ATOM 2076 C C . ARG A 1 272 ? -5.351 -13.769 28.004 1.00 88.38 272 ARG A C 1
ATOM 2078 O O . ARG A 1 272 ? -5.151 -14.555 28.922 1.00 88.38 272 ARG A O 1
ATOM 2085 N N . GLN A 1 273 ? -4.436 -12.867 27.656 1.00 83.56 273 GLN A N 1
ATOM 2086 C CA . GLN A 1 273 ? -3.159 -12.739 28.373 1.00 83.56 273 GLN A CA 1
ATOM 2087 C C . GLN A 1 273 ? -3.317 -12.494 29.888 1.00 83.56 273 GLN A C 1
ATOM 2089 O O . GLN A 1 273 ? -2.733 -13.260 30.660 1.00 83.56 273 GLN A O 1
ATOM 2094 N N . PRO A 1 274 ? -4.141 -11.531 30.350 1.00 72.94 274 PRO A N 1
ATOM 2095 C CA . PRO A 1 274 ? -4.312 -11.265 31.774 1.00 72.94 274 PRO A CA 1
ATOM 2096 C C . PRO A 1 274 ? -5.069 -12.364 32.528 1.00 72.94 274 PRO A C 1
ATOM 2098 O O . PRO A 1 274 ? -4.971 -12.434 33.744 1.00 72.94 274 PRO A O 1
ATOM 2101 N N . THR A 1 275 ? -5.811 -13.240 31.839 1.00 70.94 275 THR A N 1
ATOM 2102 C CA . THR A 1 275 ? -6.447 -14.402 32.488 1.00 70.94 275 THR A CA 1
ATOM 2103 C C . THR A 1 275 ? -5.485 -15.577 32.673 1.00 70.94 275 THR A C 1
ATOM 2105 O O . THR A 1 275 ? -5.740 -16.438 33.512 1.00 70.94 275 THR A O 1
ATOM 2108 N N . LYS A 1 276 ? -4.383 -15.624 31.908 1.00 72.25 276 LYS A N 1
ATOM 2109 C CA . LYS A 1 276 ? -3.347 -16.666 32.006 1.00 72.25 276 LYS A CA 1
ATOM 2110 C C . LYS A 1 276 ? -2.210 -16.297 32.951 1.00 72.25 276 LYS A C 1
ATOM 2112 O O . LYS A 1 276 ? -1.681 -17.170 33.634 1.00 72.25 276 LYS A O 1
ATOM 2117 N N . LEU A 1 277 ? -1.803 -15.029 32.968 1.00 67.25 277 LEU A N 1
ATOM 2118 C CA . LEU A 1 277 ? -0.865 -14.531 33.968 1.00 67.25 277 LEU A CA 1
ATOM 2119 C C . LEU A 1 277 ? -1.611 -14.511 35.306 1.00 67.25 277 LEU A C 1
ATOM 2121 O O . LEU A 1 277 ? -2.658 -13.881 35.396 1.00 67.25 277 LEU A O 1
ATOM 2125 N N . ALA A 1 278 ? -1.124 -15.261 36.305 1.00 57.03 278 ALA A N 1
ATOM 2126 C CA . ALA A 1 278 ? -1.748 -15.345 37.629 1.00 57.03 278 ALA A CA 1
ATOM 2127 C C . ALA A 1 278 ? -2.155 -13.942 38.107 1.00 57.03 278 ALA A C 1
ATOM 2129 O O . ALA A 1 278 ? -1.352 -13.016 37.982 1.00 57.03 278 ALA A O 1
ATOM 2130 N N . ALA A 1 279 ? -3.386 -13.790 38.614 1.00 59.28 279 ALA A N 1
ATOM 2131 C CA . ALA A 1 279 ? -3.981 -12.497 38.977 1.00 59.28 279 ALA A CA 1
ATOM 2132 C C . ALA A 1 279 ? -3.042 -11.615 39.828 1.00 59.28 279 ALA A C 1
ATOM 2134 O O . ALA A 1 279 ? -3.061 -10.392 39.704 1.00 59.28 279 ALA A O 1
ATOM 2135 N N . ASP A 1 280 ? -2.161 -12.243 40.608 1.00 59.75 280 ASP A N 1
ATOM 2136 C CA . ASP A 1 280 ? -1.146 -11.596 41.440 1.00 59.75 280 ASP A CA 1
ATOM 2137 C C . ASP A 1 280 ? -0.077 -10.832 40.637 1.00 59.75 280 ASP A C 1
ATOM 2139 O O . ASP A 1 280 ? 0.310 -9.739 41.035 1.00 59.75 280 ASP A O 1
ATOM 2143 N N . LYS A 1 281 ? 0.348 -11.323 39.463 1.00 60.31 281 LYS A N 1
ATOM 2144 C CA . LYS A 1 281 ? 1.297 -10.603 38.588 1.00 60.31 281 LYS A CA 1
ATOM 2145 C C . LYS A 1 281 ? 0.642 -9.449 37.837 1.00 60.31 281 LYS A C 1
ATOM 2147 O O . LYS A 1 281 ? 1.325 -8.510 37.444 1.00 60.31 281 LYS A O 1
ATOM 2152 N N . LEU A 1 282 ? -0.674 -9.501 37.622 1.00 56.47 282 LEU A N 1
ATOM 2153 C CA . LEU A 1 282 ? -1.374 -8.406 36.952 1.00 56.47 282 LEU A CA 1
ATOM 2154 C C . LEU A 1 282 ? -1.449 -7.155 37.827 1.00 56.47 282 LEU A C 1
ATOM 2156 O O . LEU A 1 282 ? -1.366 -6.047 37.302 1.00 56.47 282 LEU A O 1
ATOM 2160 N N . LYS A 1 283 ? -1.558 -7.348 39.149 1.00 61.09 283 LYS A N 1
ATOM 2161 C CA . LYS A 1 283 ? -1.560 -6.263 40.139 1.00 61.09 283 LYS A CA 1
ATOM 2162 C C . LYS A 1 283 ? -0.273 -5.443 40.117 1.00 61.09 283 LYS A C 1
ATOM 2164 O O . LYS A 1 283 ? -0.322 -4.248 40.383 1.00 61.09 283 LYS A O 1
ATOM 2169 N N . GLU A 1 284 ? 0.855 -6.064 39.779 1.00 62.34 284 GLU A N 1
ATOM 2170 C CA . GLU A 1 284 ? 2.144 -5.372 39.660 1.00 62.34 284 GLU A CA 1
ATOM 2171 C C . GLU A 1 284 ? 2.313 -4.634 38.324 1.00 62.34 284 GLU A C 1
ATOM 2173 O O . GLU A 1 284 ? 3.069 -3.668 38.254 1.00 62.34 284 GLU A O 1
ATOM 2178 N N . LEU A 1 285 ? 1.635 -5.073 37.258 1.00 60.03 285 LEU A N 1
ATOM 2179 C CA . LEU A 1 285 ? 1.928 -4.610 35.898 1.00 60.03 285 LEU A CA 1
ATOM 2180 C C . LEU A 1 285 ? 1.122 -3.385 35.458 1.00 60.03 285 LEU A C 1
ATOM 2182 O O . LEU A 1 285 ? 1.620 -2.608 34.645 1.00 60.03 285 LEU A O 1
ATOM 2186 N N . LEU A 1 286 ? -0.105 -3.196 35.952 1.00 68.38 286 LEU A N 1
ATOM 2187 C CA . LEU A 1 286 ? -0.948 -2.057 35.577 1.00 68.38 286 LEU A CA 1
ATOM 2188 C C . LEU A 1 286 ? -1.730 -1.536 36.779 1.00 68.38 286 LEU A C 1
ATOM 2190 O O . LEU A 1 286 ? -2.328 -2.306 37.531 1.00 68.38 286 LEU A O 1
ATOM 2194 N N . SER A 1 287 ? -1.801 -0.210 36.918 1.00 83.62 287 SER A N 1
ATOM 2195 C CA . SER A 1 287 ? -2.737 0.393 37.864 1.00 83.62 287 SER A CA 1
ATOM 2196 C C . SER A 1 287 ? -4.179 0.064 37.452 1.00 83.62 287 SER A C 1
ATOM 2198 O O . SER A 1 287 ? -4.501 -0.060 36.261 1.00 83.62 287 SER A O 1
ATOM 2200 N N . ALA A 1 288 ? -5.076 -0.065 38.435 1.00 84.12 288 ALA A N 1
ATOM 2201 C CA . ALA A 1 288 ? -6.498 -0.295 38.171 1.00 84.12 288 ALA A CA 1
ATOM 2202 C C . ALA A 1 288 ? -7.077 0.783 37.232 1.00 84.12 288 ALA A C 1
ATOM 2204 O O . ALA A 1 288 ? -7.846 0.476 36.323 1.00 84.12 288 ALA A O 1
ATOM 2205 N N . GLU A 1 289 ? -6.636 2.033 37.394 1.00 88.19 289 GLU A N 1
ATOM 2206 C CA . GLU A 1 289 ? -7.039 3.158 36.550 1.00 88.19 289 GLU A CA 1
ATOM 2207 C C . GLU A 1 289 ? -6.631 2.980 35.078 1.00 88.19 289 GLU A C 1
ATOM 2209 O O . GLU A 1 289 ? -7.461 3.167 34.186 1.00 88.19 289 GLU A O 1
ATOM 2214 N N . GLU A 1 290 ? -5.392 2.563 34.797 1.00 88.56 290 GLU A N 1
ATOM 2215 C CA . GLU A 1 290 ? -4.949 2.346 33.414 1.00 88.56 290 GLU A CA 1
ATOM 2216 C C . GLU A 1 290 ? -5.683 1.165 32.767 1.00 88.56 290 GLU A C 1
ATOM 2218 O O . GLU A 1 290 ? -6.029 1.215 31.587 1.00 88.56 290 GLU A O 1
ATOM 2223 N N . THR A 1 291 ? -6.029 0.144 33.556 1.00 88.12 291 THR A N 1
ATOM 2224 C CA . THR A 1 291 ? -6.861 -0.971 33.086 1.00 88.12 291 THR A CA 1
ATOM 2225 C C . THR A 1 291 ? -8.251 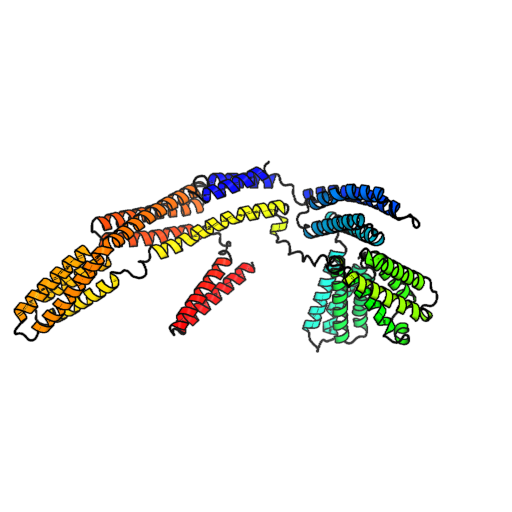-0.492 32.649 1.00 88.12 291 THR A C 1
ATOM 2227 O O . THR A 1 291 ? -8.729 -0.896 31.585 1.00 88.12 291 THR A O 1
ATOM 2230 N N . TYR A 1 292 ? -8.888 0.409 33.409 1.00 90.56 292 TYR A N 1
ATOM 2231 C CA . TYR A 1 292 ? -10.169 1.011 33.018 1.00 90.56 292 TYR A CA 1
ATOM 2232 C C . TYR A 1 292 ? -10.057 1.852 31.743 1.00 90.56 292 TYR A C 1
ATOM 2234 O O . TYR A 1 292 ? -10.923 1.756 30.867 1.00 90.56 292 TYR A O 1
ATOM 2242 N N . ARG A 1 293 ? -8.987 2.647 31.601 1.00 93.44 293 ARG A N 1
ATOM 2243 C CA . ARG A 1 293 ? -8.738 3.420 30.374 1.00 93.44 293 ARG A CA 1
ATOM 2244 C C . ARG A 1 293 ? -8.537 2.501 29.174 1.00 93.44 293 ARG A C 1
ATOM 2246 O O . ARG A 1 293 ? -9.135 2.743 28.129 1.00 93.44 293 ARG A O 1
ATOM 2253 N N . GLN A 1 294 ? -7.775 1.418 29.331 1.00 93.06 294 GLN A N 1
ATOM 2254 C CA . GLN A 1 294 ? -7.555 0.441 28.266 1.00 93.06 294 GLN A CA 1
ATOM 2255 C C . GLN A 1 294 ? -8.855 -0.255 27.847 1.00 93.06 294 GLN A C 1
ATOM 2257 O O . GLN A 1 294 ? -9.110 -0.383 26.654 1.00 93.06 294 GLN A O 1
ATOM 2262 N N . LEU A 1 295 ? -9.712 -0.649 28.798 1.00 94.31 295 LEU A N 1
ATOM 2263 C CA . LEU A 1 295 ? -11.040 -1.193 28.485 1.00 94.31 295 LEU A CA 1
ATOM 2264 C C . LEU A 1 295 ? -11.898 -0.194 27.695 1.00 94.31 295 LEU A C 1
ATOM 2266 O O . LEU A 1 295 ? -12.627 -0.598 26.795 1.00 94.31 295 LEU A O 1
ATOM 2270 N N . GLY A 1 296 ? -11.805 1.102 28.007 1.00 95.94 296 GLY A N 1
ATOM 2271 C CA . GLY A 1 296 ? -12.453 2.156 27.225 1.00 95.94 296 GLY A CA 1
ATOM 2272 C C . GLY A 1 296 ? -11.943 2.216 25.786 1.00 95.94 296 GLY A C 1
ATOM 2273 O O . GLY A 1 296 ? -12.741 2.136 24.860 1.00 95.94 296 GLY A O 1
ATOM 2274 N N . ARG A 1 297 ? -10.618 2.262 25.604 1.00 95.69 297 ARG A N 1
ATOM 2275 C CA . ARG A 1 297 ? -9.979 2.321 24.279 1.00 95.69 297 ARG A CA 1
ATOM 2276 C C . ARG A 1 297 ? -10.309 1.111 23.406 1.00 95.69 297 ARG A C 1
ATOM 2278 O O . ARG A 1 297 ? -10.521 1.259 22.208 1.00 95.69 297 ARG A O 1
ATOM 2285 N N . GLU A 1 298 ? -10.359 -0.082 23.993 1.00 95.81 298 GLU A N 1
ATOM 2286 C CA . GLU A 1 298 ? -10.748 -1.291 23.264 1.00 95.81 298 GLU A CA 1
ATOM 2287 C C . GLU A 1 298 ? -12.232 -1.323 22.905 1.00 95.81 298 GLU A C 1
ATOM 2289 O O . GLU A 1 298 ? -12.584 -1.802 21.830 1.00 95.81 298 GLU A O 1
ATOM 2294 N N . ALA A 1 299 ? -13.104 -0.808 23.776 1.00 96.62 299 ALA A N 1
ATOM 2295 C CA . ALA A 1 299 ? -14.522 -0.675 23.463 1.00 96.62 299 ALA A CA 1
ATOM 2296 C C . ALA A 1 299 ? -14.740 0.293 22.290 1.00 96.62 299 ALA A C 1
ATOM 2298 O O . ALA A 1 299 ? -15.521 -0.014 21.389 1.00 96.62 299 ALA A O 1
ATOM 2299 N N . ASP A 1 300 ? -14.014 1.415 22.267 1.00 95.25 300 ASP A N 1
ATOM 2300 C CA . ASP A 1 300 ? -14.047 2.387 21.169 1.00 95.25 300 ASP A CA 1
ATOM 2301 C C . ASP A 1 300 ? -13.534 1.761 19.858 1.00 95.25 300 ASP A C 1
ATOM 2303 O O . ASP A 1 300 ? -14.142 1.920 18.795 1.00 95.25 300 ASP A O 1
ATOM 2307 N N . GLU A 1 301 ? -12.460 0.970 19.933 1.00 95.19 301 GLU A N 1
ATOM 2308 C CA . GLU A 1 301 ? -11.931 0.233 18.786 1.00 95.19 301 GLU A CA 1
ATOM 2309 C C . GLU A 1 301 ? -12.920 -0.830 18.273 1.00 95.19 301 GLU A C 1
ATOM 2311 O O . GLU A 1 301 ? -13.186 -0.902 17.068 1.00 95.19 301 GLU A O 1
ATOM 2316 N N . LEU A 1 302 ? -13.531 -1.618 19.163 1.00 96.81 302 LEU A N 1
ATOM 2317 C CA . LEU A 1 302 ? -14.562 -2.588 18.792 1.00 96.81 302 LEU A CA 1
ATOM 2318 C C . LEU A 1 302 ? -15.782 -1.893 18.172 1.00 96.81 302 LEU A C 1
ATOM 2320 O O . LEU A 1 302 ? -16.321 -2.373 17.174 1.00 96.81 302 LEU A O 1
ATOM 2324 N N . ALA A 1 303 ? -16.205 -0.746 18.711 1.00 95.94 303 ALA A N 1
ATOM 2325 C CA . ALA A 1 303 ? -17.297 0.045 18.151 1.00 95.94 303 ALA A CA 1
ATOM 2326 C C . ALA A 1 303 ? -16.998 0.470 16.702 1.00 95.94 303 ALA A C 1
ATOM 2328 O O . ALA A 1 303 ? -17.874 0.351 15.842 1.00 95.94 303 ALA A O 1
ATOM 2329 N N . ALA A 1 304 ? -15.748 0.837 16.407 1.00 95.06 304 ALA A N 1
ATOM 2330 C CA . ALA A 1 304 ? -15.268 1.198 15.072 1.00 95.06 304 ALA A CA 1
ATOM 2331 C C . ALA A 1 304 ? -14.995 0.006 14.123 1.00 95.06 304 ALA A C 1
ATOM 2333 O O . ALA A 1 304 ? -14.511 0.222 13.012 1.00 95.06 304 ALA A O 1
ATOM 2334 N N . THR A 1 305 ? -15.286 -1.234 14.532 1.00 96.44 305 THR A N 1
ATOM 2335 C CA . THR A 1 305 ? -14.981 -2.460 13.770 1.00 96.44 305 THR A CA 1
ATOM 2336 C C . THR A 1 305 ? -16.230 -3.067 13.146 1.00 96.44 305 THR A C 1
ATOM 2338 O O . THR A 1 305 ? -17.214 -3.276 13.856 1.00 96.44 305 THR A O 1
ATOM 2341 N N . ARG A 1 306 ? -16.215 -3.368 11.841 1.00 96.94 306 ARG A N 1
ATOM 2342 C CA . ARG A 1 306 ? -17.347 -4.039 11.178 1.00 96.94 306 ARG A CA 1
ATOM 2343 C C . ARG A 1 306 ? -17.364 -5.520 11.547 1.00 96.94 306 ARG A C 1
ATOM 2345 O O . ARG A 1 306 ? -16.310 -6.129 11.702 1.00 96.94 306 ARG A O 1
ATOM 2352 N N . VAL A 1 307 ? -18.551 -6.099 11.712 1.00 97.38 307 VAL A N 1
ATOM 2353 C CA . VAL A 1 307 ? -18.715 -7.503 12.145 1.00 97.38 307 VAL A CA 1
ATOM 2354 C C . VAL A 1 307 ? -19.659 -8.321 11.262 1.00 97.38 307 VAL A C 1
ATOM 2356 O O . VAL A 1 307 ? -19.793 -9.530 11.462 1.00 97.38 307 VAL A O 1
ATOM 2359 N N . GLY A 1 308 ? -20.301 -7.681 10.284 1.00 96.19 308 GLY A N 1
ATOM 2360 C CA . GLY A 1 308 ? -21.320 -8.265 9.424 1.00 96.19 308 GLY A CA 1
ATOM 2361 C C . GLY A 1 308 ? -22.644 -8.485 10.159 1.00 96.19 308 GLY A C 1
ATOM 2362 O O . GLY A 1 308 ? -22.720 -8.479 11.394 1.00 96.19 308 GLY A O 1
ATOM 2363 N N . ALA A 1 309 ? -23.707 -8.759 9.398 1.00 94.88 309 ALA A N 1
ATOM 2364 C CA . ALA A 1 309 ? -25.046 -9.000 9.944 1.00 94.88 309 ALA A CA 1
ATOM 2365 C C . ALA A 1 309 ? -25.070 -10.106 11.022 1.00 94.88 309 ALA A C 1
ATOM 2367 O O . ALA A 1 309 ? -25.694 -9.945 12.073 1.00 94.88 309 ALA A O 1
ATOM 2368 N N . ALA A 1 310 ? -24.333 -11.203 10.809 1.00 94.62 310 ALA A N 1
ATOM 2369 C CA . ALA A 1 310 ? -24.262 -12.325 11.749 1.00 94.62 310 ALA A CA 1
ATOM 2370 C C . ALA A 1 310 ? -23.533 -11.986 13.067 1.00 94.62 310 ALA A C 1
ATOM 2372 O O . ALA A 1 310 ? -23.781 -12.630 14.089 1.00 94.62 310 ALA A O 1
ATOM 2373 N N . GLY A 1 311 ? -22.642 -10.988 13.060 1.00 96.56 311 GLY A N 1
ATOM 2374 C CA . GLY A 1 311 ? -21.848 -10.579 14.219 1.00 96.56 311 GLY A CA 1
ATOM 2375 C C . GLY A 1 311 ? -22.504 -9.509 15.098 1.00 96.56 311 GLY A C 1
ATOM 2376 O O . GLY A 1 311 ? -22.059 -9.308 16.227 1.00 96.56 311 GLY A O 1
ATOM 2377 N N . GLN A 1 312 ? -23.574 -8.846 14.639 1.00 95.94 312 GLN A N 1
ATOM 2378 C CA . GLN A 1 312 ? -24.180 -7.682 15.313 1.00 95.94 312 GLN A CA 1
ATOM 2379 C C . GLN A 1 312 ? -24.560 -7.949 16.779 1.00 95.94 312 GLN A C 1
ATOM 2381 O O . GLN A 1 312 ? -24.224 -7.168 17.673 1.00 95.94 312 GLN A O 1
ATOM 2386 N N . VAL A 1 313 ? -25.231 -9.075 17.044 1.00 96.56 313 VAL A N 1
ATOM 2387 C CA . VAL A 1 313 ? -25.680 -9.448 18.398 1.00 96.56 313 VAL A CA 1
ATOM 2388 C C . VAL A 1 313 ? -24.488 -9.703 19.324 1.00 96.56 313 VAL A C 1
ATOM 2390 O O . VAL A 1 313 ? -24.487 -9.262 20.473 1.00 96.56 313 VAL A O 1
ATOM 2393 N N . LEU A 1 314 ? -23.449 -10.375 18.821 1.00 97.56 314 LEU A N 1
ATOM 2394 C CA . LEU A 1 314 ? -22.242 -10.675 19.594 1.00 97.56 314 LEU A CA 1
ATOM 2395 C C . LEU A 1 314 ? -21.400 -9.419 19.847 1.00 97.56 314 LEU A C 1
ATOM 2397 O O . LEU A 1 314 ? -20.921 -9.238 20.964 1.00 97.56 314 LEU A O 1
ATOM 2401 N N . LYS A 1 315 ? -21.291 -8.512 18.866 1.00 97.75 315 LYS A N 1
ATOM 2402 C CA . LYS A 1 315 ? -20.648 -7.201 19.042 1.00 97.75 315 LYS A CA 1
ATOM 2403 C C . LYS A 1 315 ? -21.347 -6.393 20.128 1.00 97.75 315 LYS A C 1
ATOM 2405 O O . LYS A 1 315 ? -20.678 -5.893 21.027 1.00 97.75 315 LYS A O 1
ATOM 2410 N N . ARG A 1 316 ? -22.683 -6.317 20.100 1.00 97.00 316 ARG A N 1
ATOM 2411 C CA . ARG A 1 316 ? -23.460 -5.638 21.149 1.00 97.00 316 ARG A CA 1
ATOM 2412 C C . ARG A 1 316 ? -23.204 -6.254 22.523 1.00 97.00 316 ARG A C 1
ATOM 2414 O O . ARG A 1 316 ? -22.860 -5.530 23.447 1.00 97.00 316 ARG A O 1
ATOM 2421 N N . ARG A 1 317 ? -23.264 -7.585 22.636 1.00 97.75 317 ARG A N 1
ATOM 2422 C CA . ARG A 1 317 ? -22.961 -8.299 23.887 1.00 97.75 317 ARG A CA 1
ATOM 2423 C C . ARG A 1 317 ? -21.555 -7.986 24.410 1.00 97.75 317 ARG A C 1
ATOM 2425 O O . ARG A 1 317 ? -21.388 -7.786 25.610 1.00 97.75 317 ARG A O 1
ATOM 2432 N N . ALA A 1 318 ? -20.548 -7.956 23.540 1.00 97.62 318 ALA A N 1
ATOM 2433 C CA . ALA A 1 318 ? -19.182 -7.612 23.926 1.00 97.62 318 ALA A CA 1
ATOM 2434 C C . ALA A 1 318 ? -19.074 -6.150 24.401 1.00 97.62 318 ALA A C 1
ATOM 2436 O O . ALA A 1 318 ? -18.464 -5.898 25.438 1.00 97.62 318 ALA A O 1
ATOM 2437 N N . LEU A 1 319 ? -19.718 -5.201 23.710 1.00 97.38 319 LEU A N 1
ATOM 2438 C CA . LEU A 1 319 ? -19.778 -3.794 24.129 1.00 97.38 319 LEU A CA 1
ATOM 2439 C C . LEU A 1 319 ? -20.498 -3.611 25.476 1.00 97.38 319 LEU A C 1
ATOM 2441 O O . LEU A 1 319 ? -20.018 -2.860 26.324 1.00 97.38 319 LEU A O 1
ATOM 2445 N N . ASP A 1 320 ? -21.585 -4.344 25.719 1.00 96.94 320 ASP A N 1
ATOM 2446 C CA . ASP A 1 320 ? -22.293 -4.332 27.005 1.00 96.94 320 ASP A CA 1
ATOM 2447 C C . ASP A 1 320 ? -21.404 -4.878 28.139 1.00 96.94 320 ASP A C 1
ATOM 2449 O O . ASP A 1 320 ? -21.395 -4.339 29.248 1.00 96.94 320 ASP A O 1
ATOM 2453 N N . LEU A 1 321 ? -20.599 -5.915 27.865 1.00 96.69 321 LEU A N 1
ATOM 2454 C CA . LEU A 1 321 ? -19.609 -6.433 28.816 1.00 96.69 321 LEU A CA 1
ATOM 2455 C C . LEU A 1 321 ? -18.492 -5.417 29.092 1.00 96.69 321 LEU A C 1
ATOM 2457 O O . LEU A 1 321 ? -18.119 -5.248 30.253 1.00 96.69 321 LEU A O 1
ATOM 2461 N N . TYR A 1 322 ? -18.001 -4.701 28.074 1.00 96.81 322 TYR A N 1
ATOM 2462 C CA . TYR A 1 322 ? -17.068 -3.586 28.268 1.00 96.81 322 TYR A CA 1
ATOM 2463 C C . TYR A 1 322 ? -17.676 -2.491 29.155 1.00 96.81 322 TYR A C 1
ATOM 2465 O O . TYR A 1 322 ? -17.034 -2.052 30.111 1.00 96.81 322 TYR A O 1
ATOM 2473 N N . ALA A 1 323 ? -18.916 -2.073 28.888 1.00 96.06 323 ALA A N 1
ATOM 2474 C CA . ALA A 1 323 ? -19.607 -1.060 29.684 1.00 96.06 323 ALA A CA 1
ATOM 2475 C C . ALA A 1 323 ? -19.797 -1.510 31.143 1.00 96.06 323 ALA A C 1
ATOM 2477 O O . ALA A 1 323 ? -19.489 -0.757 32.067 1.00 96.06 323 ALA A O 1
ATOM 2478 N N . ARG A 1 324 ? -20.213 -2.765 31.356 1.00 95.88 324 ARG A N 1
ATOM 2479 C CA . ARG A 1 324 ? -20.374 -3.360 32.691 1.00 95.88 324 ARG A CA 1
ATOM 2480 C C . ARG A 1 324 ? -19.055 -3.444 33.456 1.00 95.88 324 ARG A C 1
ATOM 2482 O O . ARG A 1 324 ? -19.027 -3.176 34.655 1.00 95.88 324 ARG A O 1
ATOM 2489 N N . LEU A 1 325 ? -17.967 -3.821 32.785 1.00 93.88 325 LEU A N 1
ATOM 2490 C CA . LEU A 1 325 ? -16.635 -3.847 33.388 1.00 93.88 325 LEU A CA 1
ATOM 2491 C C . LEU A 1 325 ? -16.180 -2.440 33.787 1.00 93.88 325 LEU A C 1
ATOM 2493 O O . LEU A 1 325 ? -15.640 -2.274 34.874 1.00 93.88 325 LEU A O 1
ATOM 2497 N N . ARG A 1 326 ? -16.453 -1.426 32.956 1.00 93.44 326 ARG A N 1
ATOM 2498 C CA . ARG A 1 326 ? -16.129 -0.021 33.252 1.00 93.44 326 ARG A CA 1
ATOM 2499 C C . ARG A 1 326 ? -16.944 0.569 34.403 1.00 93.44 326 ARG A C 1
ATOM 2501 O O . ARG A 1 326 ? -16.462 1.489 35.050 1.00 93.44 326 ARG A O 1
ATOM 2508 N N . SER A 1 327 ? -18.156 0.074 34.658 1.00 92.88 327 SER A N 1
ATOM 2509 C CA . SER A 1 327 ? -19.008 0.567 35.750 1.00 92.88 327 SER A CA 1
ATOM 2510 C C . SER A 1 327 ? -18.727 -0.082 37.110 1.00 92.88 327 SER A C 1
ATOM 2512 O O . SER A 1 327 ? -19.334 0.306 38.106 1.00 92.88 327 SER A O 1
ATOM 2514 N N . LYS A 1 328 ? -17.875 -1.112 37.177 1.00 92.44 328 LYS A N 1
ATOM 2515 C CA . LYS A 1 328 ? -17.514 -1.760 38.445 1.00 92.44 328 LYS A CA 1
ATOM 2516 C C . LYS A 1 328 ? -16.490 -0.914 39.202 1.00 92.44 328 LYS A C 1
ATOM 2518 O O . LYS A 1 328 ? -15.606 -0.342 38.588 1.00 92.44 328 LYS A O 1
ATOM 2523 N N . ALA A 1 329 ? -16.609 -0.862 40.530 1.00 83.69 329 ALA A N 1
ATOM 2524 C CA . ALA A 1 329 ? -15.626 -0.197 41.390 1.00 83.69 329 ALA A CA 1
ATOM 2525 C C . ALA A 1 329 ? -14.358 -1.057 41.568 1.00 83.69 329 ALA A C 1
ATOM 2527 O O . ALA A 1 329 ? -13.245 -0.564 41.393 1.00 83.69 329 ALA A O 1
ATOM 2528 N N . ASP A 1 330 ? -14.537 -2.364 41.805 1.00 85.00 330 ASP A N 1
ATOM 2529 C CA . ASP A 1 330 ? -13.446 -3.307 42.076 1.00 85.00 330 ASP A CA 1
ATOM 2530 C C . ASP A 1 330 ? -13.202 -4.263 40.897 1.00 85.00 330 ASP A C 1
ATOM 2532 O O . ASP A 1 330 ? -13.910 -5.264 40.720 1.00 85.00 330 ASP A O 1
ATOM 2536 N N . LEU A 1 331 ? -12.149 -3.995 40.119 1.00 77.31 331 LEU A N 1
ATOM 2537 C CA . LEU A 1 331 ? -11.659 -4.879 39.047 1.00 77.31 331 LEU A CA 1
ATOM 2538 C C . LEU A 1 331 ? -11.200 -6.248 39.571 1.00 77.31 331 LEU A C 1
ATOM 2540 O O . LEU A 1 331 ? -11.346 -7.250 38.873 1.00 77.31 331 LEU A O 1
ATOM 2544 N N . ASP A 1 332 ? -10.730 -6.320 40.818 1.00 72.62 332 ASP A N 1
ATOM 2545 C CA . ASP A 1 332 ? -10.273 -7.562 41.457 1.00 72.62 332 ASP A CA 1
ATOM 2546 C C . ASP A 1 332 ? -11.376 -8.632 41.527 1.00 72.62 332 ASP A C 1
ATOM 2548 O O . ASP A 1 332 ? -11.109 -9.831 41.456 1.00 72.62 332 ASP A O 1
ATOM 2552 N N . ARG A 1 333 ? -12.643 -8.209 41.603 1.00 80.19 333 ARG A N 1
ATOM 2553 C CA . ARG A 1 333 ? -13.814 -9.104 41.596 1.00 80.19 333 ARG A CA 1
ATOM 2554 C C . ARG A 1 333 ? -14.409 -9.287 40.197 1.00 80.19 333 ARG A C 1
ATOM 2556 O O . ARG A 1 333 ? -15.439 -9.943 40.040 1.00 80.19 333 ARG A O 1
ATOM 2563 N N . ALA A 1 334 ? -13.790 -8.707 39.170 1.00 84.25 334 ALA A N 1
ATOM 2564 C CA . ALA A 1 334 ? -14.270 -8.723 37.793 1.00 84.25 334 ALA A CA 1
ATOM 2565 C C . ALA A 1 334 ? -13.694 -9.872 36.945 1.00 84.25 334 ALA A C 1
ATOM 2567 O O . ALA A 1 334 ? -13.998 -9.951 35.757 1.00 84.25 334 ALA A O 1
ATOM 2568 N N . GLY A 1 335 ? -12.914 -10.790 37.531 1.00 85.69 335 GLY A N 1
ATOM 2569 C CA . GLY A 1 335 ? -12.274 -11.894 36.801 1.00 85.69 335 GLY A CA 1
ATOM 2570 C C . GLY A 1 335 ? -13.239 -12.748 35.963 1.00 85.69 335 GLY A C 1
ATOM 2571 O O . GLY A 1 335 ? -12.920 -13.108 34.830 1.00 85.69 335 GLY A O 1
ATOM 2572 N N . SER A 1 336 ? -14.451 -13.019 36.465 1.00 89.88 336 SER A N 1
ATOM 2573 C CA . SER A 1 336 ? -15.484 -13.747 35.710 1.00 89.88 336 SER A CA 1
ATOM 2574 C C . SER A 1 336 ? -16.013 -12.964 34.503 1.00 89.88 336 SER A C 1
ATOM 2576 O O . SER A 1 336 ? -16.241 -13.550 33.442 1.00 89.88 336 SER A O 1
ATOM 2578 N N . ASP A 1 337 ? -16.164 -11.645 34.625 1.00 91.38 337 ASP A N 1
ATOM 2579 C CA . ASP A 1 337 ? -16.620 -10.777 33.537 1.00 91.38 337 ASP A CA 1
ATOM 2580 C C . ASP A 1 337 ? -15.519 -10.576 32.489 1.00 91.38 337 ASP A C 1
ATOM 2582 O O . ASP A 1 337 ? -15.810 -10.610 31.297 1.00 91.38 337 ASP A O 1
ATOM 2586 N N . LEU A 1 338 ? -14.252 -10.455 32.905 1.00 91.12 338 LEU A N 1
ATOM 2587 C CA . LEU A 1 338 ? -13.103 -10.414 31.992 1.00 91.12 338 LEU A CA 1
ATOM 2588 C C . LEU A 1 338 ? -12.998 -11.705 31.170 1.00 91.12 338 LEU A C 1
ATOM 2590 O O . LEU A 1 338 ? -12.809 -11.653 29.954 1.00 91.12 338 LEU A O 1
ATOM 2594 N N . LYS A 1 339 ? -13.189 -12.866 31.811 1.00 91.94 339 LYS A N 1
ATOM 2595 C CA . LYS A 1 339 ? -13.258 -14.158 31.116 1.00 91.94 339 LYS A CA 1
ATOM 2596 C C . LYS A 1 339 ? -14.448 -14.218 30.153 1.00 91.94 339 LYS A C 1
ATOM 2598 O O . LYS A 1 339 ? -14.301 -14.696 29.033 1.00 91.94 339 LYS A O 1
ATOM 2603 N N . SER A 1 340 ? -15.608 -13.712 30.569 1.00 94.31 340 SER A N 1
ATOM 2604 C CA . SER A 1 340 ? -16.813 -13.667 29.729 1.00 94.31 340 SER A CA 1
ATOM 2605 C C . SER A 1 340 ? -16.634 -12.762 28.510 1.00 94.31 340 SER A C 1
ATOM 2607 O O . SER A 1 340 ? -17.093 -13.109 27.425 1.00 94.31 340 SER A O 1
ATOM 2609 N N . LEU A 1 341 ? -15.941 -11.631 28.668 1.00 96.12 341 LEU A N 1
ATOM 2610 C CA . LEU A 1 341 ? -15.596 -10.728 27.574 1.00 96.12 341 LEU A CA 1
ATOM 2611 C C . LEU A 1 341 ? -14.653 -11.402 26.572 1.00 96.12 341 LEU A C 1
ATOM 2613 O O . LEU A 1 341 ? -14.908 -11.335 25.373 1.00 96.12 341 LEU A O 1
ATOM 2617 N N . ALA A 1 342 ? -13.607 -12.086 27.047 1.00 94.56 342 ALA A N 1
ATOM 2618 C CA . ALA A 1 342 ? -12.691 -12.819 26.173 1.00 94.56 342 ALA A CA 1
ATOM 2619 C C . ALA A 1 342 ? -13.437 -13.869 25.327 1.00 94.56 342 ALA A C 1
ATOM 2621 O O . ALA A 1 342 ? -13.306 -13.870 24.107 1.00 94.56 342 ALA A O 1
ATOM 2622 N N . ILE A 1 343 ? -14.301 -14.677 25.955 1.00 96.19 343 ILE A N 1
ATOM 2623 C CA . ILE A 1 343 ? -15.136 -15.669 25.254 1.00 96.19 343 ILE A CA 1
ATOM 2624 C C . ILE A 1 343 ? -16.064 -14.987 24.237 1.00 96.19 343 ILE A C 1
ATOM 2626 O O . ILE A 1 343 ? -16.159 -15.434 23.100 1.00 96.19 343 ILE A O 1
ATOM 2630 N N . ALA A 1 344 ? -16.709 -13.873 24.602 1.00 97.56 344 ALA A N 1
ATOM 2631 C CA . ALA A 1 344 ? -17.595 -13.153 23.687 1.00 97.56 344 ALA A CA 1
ATOM 2632 C C . ALA A 1 344 ? -16.860 -12.611 22.445 1.00 97.56 344 ALA A C 1
ATOM 2634 O O . ALA A 1 344 ? -17.412 -12.652 21.346 1.00 97.56 344 ALA A O 1
ATOM 2635 N N . LEU A 1 345 ? -15.621 -12.128 22.600 1.00 97.69 345 LEU A N 1
ATOM 2636 C CA . LEU A 1 345 ? -14.785 -11.681 21.480 1.00 97.69 345 LEU A CA 1
ATOM 2637 C C . LEU A 1 345 ? -14.325 -12.853 20.599 1.00 97.69 345 LEU A C 1
ATOM 2639 O O . LEU A 1 345 ? -14.241 -12.709 19.382 1.00 97.69 345 LEU A O 1
ATOM 2643 N N . GLU A 1 346 ? -14.057 -14.019 21.185 1.00 97.50 346 GLU A N 1
ATOM 2644 C CA . GLU A 1 346 ? -13.716 -15.237 20.439 1.00 97.50 346 GLU A CA 1
ATOM 2645 C C . GLU A 1 346 ? -14.895 -15.761 19.623 1.00 97.50 346 GLU A C 1
ATOM 2647 O O . GLU A 1 346 ? -14.732 -16.060 18.440 1.00 97.50 346 GLU A O 1
ATOM 2652 N N . ASP A 1 347 ? -16.083 -15.818 20.228 1.00 98.00 347 ASP A N 1
ATOM 2653 C CA . ASP A 1 347 ? -17.320 -16.191 19.543 1.00 98.00 347 ASP A CA 1
ATOM 2654 C C . ASP A 1 347 ? -17.600 -15.225 18.382 1.00 98.00 347 ASP A C 1
ATOM 2656 O O . ASP A 1 347 ? -17.961 -15.651 17.281 1.00 98.00 347 ASP A O 1
ATOM 2660 N N . LEU A 1 348 ? -17.388 -13.921 18.609 1.00 98.00 348 LEU A N 1
ATOM 2661 C CA . LEU A 1 348 ? -17.517 -12.890 17.582 1.00 98.00 348 LEU A CA 1
ATOM 2662 C C . LEU A 1 348 ? -16.532 -13.122 16.429 1.00 98.00 348 LEU A C 1
ATOM 2664 O O . LEU A 1 348 ? -16.956 -13.182 15.275 1.00 98.00 348 LEU A O 1
ATOM 2668 N N . ALA A 1 349 ? -15.245 -13.321 16.725 1.00 97.62 349 ALA A N 1
ATOM 2669 C CA . ALA A 1 349 ? -14.234 -13.629 15.713 1.00 97.62 349 ALA A CA 1
ATOM 2670 C C . ALA A 1 349 ? -14.564 -14.923 14.946 1.00 97.62 349 ALA A C 1
ATOM 2672 O O . ALA A 1 349 ? -14.389 -14.988 13.729 1.00 97.62 349 ALA A O 1
ATOM 2673 N N . GLY A 1 350 ? -15.079 -15.944 15.636 1.00 97.75 350 GLY A N 1
ATOM 2674 C CA . GLY A 1 350 ? -15.525 -17.196 15.030 1.00 97.75 350 GLY A CA 1
ATOM 2675 C C . GLY A 1 350 ? -16.672 -16.994 14.038 1.00 97.75 350 GLY A C 1
ATOM 2676 O O . GLY A 1 350 ? -16.658 -17.583 12.959 1.00 97.75 350 GLY A O 1
ATOM 2677 N N . LYS A 1 351 ? -17.637 -16.118 14.352 1.00 97.44 351 LYS A N 1
ATOM 2678 C CA . LYS A 1 351 ? -18.712 -15.749 13.415 1.00 97.44 351 LYS A CA 1
ATOM 2679 C C . LYS A 1 351 ? -18.208 -14.922 12.235 1.00 97.44 351 LYS A C 1
ATOM 2681 O O . LYS A 1 351 ? -18.627 -15.175 11.109 1.00 97.44 351 LYS A O 1
ATOM 2686 N N . MET A 1 352 ? -17.298 -13.979 12.473 1.00 97.06 352 MET A N 1
ATOM 2687 C CA . MET A 1 352 ? -16.715 -13.140 11.420 1.00 97.06 352 MET A CA 1
ATOM 2688 C C . MET A 1 352 ? -15.864 -13.936 10.427 1.00 97.06 352 MET A C 1
ATOM 2690 O O . MET A 1 352 ? -15.815 -13.581 9.254 1.00 97.06 352 MET A O 1
ATOM 2694 N N . ALA A 1 353 ? -15.236 -15.034 10.858 1.00 97.00 353 ALA A N 1
ATOM 2695 C CA . ALA A 1 353 ? -14.406 -15.875 9.994 1.00 97.00 353 ALA A CA 1
ATOM 2696 C C . ALA A 1 353 ? -15.160 -16.476 8.790 1.00 97.00 353 ALA A C 1
ATOM 2698 O O . ALA A 1 353 ? -14.525 -16.860 7.812 1.00 97.00 353 ALA A O 1
ATOM 2699 N N . GLY A 1 354 ? -16.497 -16.546 8.841 1.00 94.75 354 GLY A N 1
ATOM 2700 C CA . GLY A 1 354 ? -17.333 -16.985 7.719 1.00 94.75 354 GLY A CA 1
ATOM 2701 C C . GLY A 1 354 ? -17.657 -15.897 6.686 1.00 94.75 354 GLY A C 1
ATOM 2702 O O . GLY A 1 354 ? -18.274 -16.205 5.671 1.00 94.75 354 GLY A O 1
ATOM 2703 N N . VAL A 1 355 ? -17.275 -14.637 6.925 1.00 94.62 355 VAL A N 1
ATOM 2704 C CA . VAL A 1 355 ? -17.574 -13.500 6.042 1.00 94.62 355 VAL A CA 1
ATOM 2705 C C . VAL A 1 355 ? -16.290 -13.059 5.342 1.00 94.62 355 VAL A C 1
ATOM 2707 O O . VAL A 1 355 ? -15.438 -12.404 5.942 1.00 94.62 355 VAL A O 1
ATOM 2710 N N . ALA A 1 356 ? -16.151 -13.409 4.060 1.00 92.94 356 ALA A N 1
ATOM 2711 C CA . ALA A 1 356 ? -14.926 -13.179 3.287 1.00 92.94 356 ALA A CA 1
ATOM 2712 C C . ALA A 1 356 ? -14.463 -11.710 3.318 1.00 92.94 356 ALA A C 1
ATOM 2714 O O . ALA A 1 356 ? -13.282 -11.443 3.538 1.00 92.94 356 ALA A O 1
ATOM 2715 N N . GLU A 1 357 ? -15.396 -10.763 3.200 1.00 91.75 357 GLU A N 1
ATOM 2716 C CA . GLU A 1 357 ? -15.101 -9.323 3.203 1.00 91.75 357 GLU A CA 1
ATOM 2717 C C . GLU A 1 357 ? -14.456 -8.823 4.505 1.00 91.75 357 GLU A C 1
ATOM 2719 O O . GLU A 1 357 ? -13.689 -7.866 4.478 1.00 91.75 357 GLU A O 1
ATOM 2724 N N . LEU A 1 358 ? -14.732 -9.471 5.644 1.00 92.94 358 LEU A N 1
ATOM 2725 C CA . LEU A 1 358 ? -14.170 -9.092 6.948 1.00 92.94 358 LEU A CA 1
ATOM 2726 C C . LEU A 1 358 ? -12.771 -9.674 7.178 1.00 92.94 358 LEU A C 1
ATOM 2728 O O . LEU A 1 358 ? -12.058 -9.225 8.076 1.00 92.94 358 LEU A O 1
ATOM 2732 N N . SER A 1 359 ? -12.392 -10.681 6.385 1.00 92.12 359 SER A N 1
ATOM 2733 C CA . SER A 1 359 ? -11.076 -11.327 6.429 1.00 92.12 359 SER A CA 1
ATOM 2734 C C . SER A 1 359 ? -10.054 -10.670 5.500 1.00 92.12 359 SER A C 1
ATOM 2736 O O . SER A 1 359 ? -8.851 -10.804 5.711 1.00 92.12 359 SER A O 1
ATOM 2738 N N . SER A 1 360 ? -10.514 -9.927 4.492 1.00 87.12 360 SER A N 1
ATOM 2739 C CA . SER A 1 360 ? -9.652 -9.138 3.618 1.00 87.12 360 SER A CA 1
ATOM 2740 C C . SER A 1 360 ? -9.413 -7.755 4.218 1.00 87.12 360 SER A C 1
ATOM 2742 O O . SER A 1 360 ? -10.327 -6.932 4.267 1.00 87.12 360 SER A O 1
ATOM 2744 N N . GLY A 1 361 ? -8.181 -7.471 4.646 1.00 81.69 361 GLY A N 1
ATOM 2745 C CA . GLY A 1 361 ? -7.748 -6.084 4.833 1.00 81.69 361 GLY A CA 1
ATOM 2746 C C . GLY A 1 361 ? -7.776 -5.327 3.500 1.00 81.69 361 GLY A C 1
ATOM 2747 O O . GLY A 1 361 ? -7.797 -5.935 2.429 1.00 81.69 361 GLY A O 1
ATOM 2748 N N . VAL A 1 362 ? -7.701 -3.994 3.543 1.00 75.62 362 VAL A N 1
ATOM 2749 C CA . VAL A 1 362 ? -7.582 -3.153 2.328 1.00 75.62 362 VAL A CA 1
ATOM 2750 C C . VAL A 1 362 ? -6.264 -3.435 1.579 1.00 75.62 362 VAL A C 1
ATOM 2752 O O . VAL A 1 362 ? -6.080 -3.024 0.434 1.00 75.62 362 VAL A O 1
ATOM 2755 N N . GLY A 1 363 ? -5.368 -4.197 2.213 1.00 69.19 363 GLY A N 1
ATOM 2756 C CA . GLY A 1 363 ? -4.014 -4.449 1.767 1.00 69.19 363 GLY A CA 1
ATOM 2757 C C . GLY A 1 363 ? -3.146 -3.239 2.074 1.00 69.19 363 GLY A C 1
ATOM 2758 O O . GLY A 1 363 ? -3.583 -2.086 1.971 1.00 69.19 363 GLY A O 1
ATOM 2759 N N . ARG A 1 364 ? -1.887 -3.492 2.435 1.00 66.38 364 ARG A N 1
ATOM 2760 C CA . ARG A 1 364 ? -0.894 -2.428 2.445 1.00 66.38 364 ARG A CA 1
ATOM 2761 C C . ARG A 1 364 ? -0.694 -2.001 0.999 1.00 66.38 364 ARG A C 1
ATOM 2763 O O . ARG A 1 364 ? 0.031 -2.649 0.246 1.00 66.38 364 ARG A O 1
ATOM 2770 N N . VAL A 1 365 ? -1.363 -0.927 0.589 1.00 61.28 365 VAL A N 1
ATOM 2771 C CA . VAL A 1 365 ? -0.987 -0.218 -0.632 1.00 61.28 365 VAL A CA 1
ATOM 2772 C C . VAL A 1 365 ? 0.325 0.455 -0.283 1.00 61.28 365 VAL A C 1
ATOM 2774 O O . VAL A 1 365 ? 0.317 1.591 0.178 1.00 61.28 365 VAL A O 1
ATOM 2777 N N . VAL A 1 366 ? 1.437 -0.278 -0.410 1.00 54.88 366 VAL A N 1
ATOM 2778 C CA . VAL A 1 366 ? 2.768 0.318 -0.335 1.00 54.88 366 VAL A CA 1
ATOM 2779 C C . VAL A 1 366 ? 2.736 1.411 -1.391 1.00 54.88 366 VAL A C 1
ATOM 2781 O O . VAL A 1 366 ? 2.578 1.079 -2.572 1.00 54.88 366 VAL A O 1
ATOM 2784 N N . PRO A 1 367 ? 2.768 2.701 -1.008 1.00 51.59 367 PRO A N 1
ATOM 2785 C CA . PRO A 1 367 ? 2.877 3.737 -2.003 1.00 51.59 367 PRO A CA 1
ATOM 2786 C C . PRO A 1 367 ? 4.216 3.461 -2.672 1.00 51.59 367 PRO A C 1
ATOM 2788 O O . PRO A 1 367 ? 5.265 3.645 -2.054 1.00 51.59 367 PRO A O 1
ATOM 2791 N N . ALA A 1 368 ? 4.185 2.933 -3.900 1.00 48.12 368 ALA A N 1
ATOM 2792 C CA . ALA A 1 368 ? 5.364 2.947 -4.744 1.00 48.12 368 ALA A CA 1
ATOM 2793 C C . ALA A 1 368 ? 5.856 4.387 -4.663 1.00 48.12 368 ALA A C 1
ATOM 2795 O O . ALA A 1 368 ? 5.039 5.293 -4.859 1.00 48.12 368 ALA A O 1
ATOM 2796 N N . ALA A 1 369 ? 7.106 4.592 -4.230 1.00 50.16 369 ALA A N 1
ATOM 2797 C CA . ALA A 1 369 ? 7.676 5.926 -4.160 1.00 50.16 369 ALA A CA 1
ATOM 2798 C C . ALA A 1 369 ? 7.386 6.548 -5.517 1.00 50.16 369 ALA A C 1
ATOM 2800 O O . ALA A 1 369 ? 7.879 6.030 -6.521 1.00 50.16 369 ALA A O 1
ATOM 2801 N N . ALA A 1 370 ? 6.469 7.522 -5.541 1.00 47.53 370 ALA A N 1
ATOM 2802 C CA . ALA A 1 370 ? 5.998 8.087 -6.787 1.00 47.53 370 ALA A CA 1
ATOM 2803 C C . ALA A 1 370 ? 7.280 8.549 -7.475 1.00 47.53 370 ALA A C 1
ATOM 2805 O O . ALA A 1 370 ? 7.997 9.363 -6.876 1.00 47.53 370 ALA A O 1
ATOM 2806 N N . PRO A 1 371 ? 7.669 7.955 -8.620 1.00 48.88 371 PRO A N 1
ATOM 2807 C CA . PRO A 1 371 ? 8.904 8.353 -9.269 1.00 48.88 371 PRO A CA 1
ATOM 2808 C C . PRO A 1 371 ? 8.835 9.869 -9.435 1.00 48.88 371 PRO A C 1
ATOM 2810 O O . PRO A 1 371 ? 7.740 10.404 -9.597 1.00 48.88 371 PRO A O 1
ATOM 2813 N N . ALA A 1 372 ? 9.954 10.594 -9.362 1.00 51.50 372 ALA A N 1
ATOM 2814 C CA . ALA A 1 372 ? 9.916 12.058 -9.477 1.00 51.50 372 ALA A CA 1
ATOM 2815 C C . ALA A 1 372 ? 9.111 12.513 -10.715 1.00 51.50 372 ALA A C 1
ATOM 2817 O O . ALA A 1 372 ? 8.444 13.540 -10.684 1.00 51.50 372 ALA A O 1
ATOM 2818 N N . SER A 1 373 ? 9.062 11.680 -11.762 1.00 45.00 373 SER A N 1
ATOM 2819 C CA . SER A 1 373 ? 8.183 11.840 -12.919 1.00 45.00 373 SER A CA 1
ATOM 2820 C C . SER A 1 373 ? 6.681 11.904 -12.594 1.00 45.00 373 SER A C 1
ATOM 2822 O O . SER A 1 373 ? 5.991 12.694 -13.219 1.00 45.00 373 SER A O 1
ATOM 2824 N N . GLU A 1 374 ? 6.146 11.176 -11.613 1.00 43.44 374 GLU A N 1
ATOM 2825 C CA . GLU A 1 374 ? 4.737 11.239 -11.187 1.00 43.44 374 GLU A CA 1
ATOM 2826 C C . GLU A 1 374 ? 4.344 12.554 -10.491 1.00 43.44 374 GLU A C 1
ATOM 2828 O O . GLU A 1 374 ? 3.162 12.897 -10.490 1.00 43.44 374 GLU A O 1
ATOM 2833 N N . GLN A 1 375 ? 5.300 13.336 -9.971 1.00 50.41 375 GLN A N 1
ATOM 2834 C CA . GLN A 1 375 ? 5.026 14.715 -9.527 1.00 50.41 375 GLN A CA 1
ATOM 2835 C C . GLN A 1 375 ? 4.773 15.665 -10.705 1.00 50.41 375 GLN A C 1
ATOM 2837 O O . GLN A 1 375 ? 4.049 16.650 -10.558 1.00 50.41 375 GLN A O 1
ATOM 2842 N N . TYR A 1 376 ? 5.336 15.353 -11.874 1.00 48.34 376 TYR A N 1
ATOM 2843 C CA . TYR A 1 376 ? 5.182 16.129 -13.106 1.00 48.34 376 TYR A CA 1
ATOM 2844 C C . TYR A 1 376 ? 4.177 15.510 -14.077 1.00 48.34 376 TYR A C 1
ATOM 2846 O O . TYR A 1 376 ? 3.752 16.175 -15.021 1.00 48.34 376 TYR A O 1
ATOM 2854 N N . LEU A 1 377 ? 3.761 14.259 -13.851 1.00 46.25 377 LEU A N 1
ATOM 2855 C CA . LEU A 1 377 ? 2.739 13.635 -14.666 1.00 46.25 377 LEU A CA 1
ATOM 2856 C C . LEU A 1 377 ? 1.363 14.160 -14.232 1.00 46.25 377 LEU A C 1
ATOM 2858 O O . LEU A 1 377 ? 0.948 14.021 -13.077 1.00 46.25 377 LEU A O 1
ATOM 2862 N N . PRO A 1 378 ? 0.610 14.771 -15.148 1.00 51.06 378 PRO A N 1
ATOM 2863 C CA . PRO A 1 378 ? -0.786 15.091 -14.894 1.00 51.06 378 PRO A CA 1
ATOM 2864 C C . PRO A 1 378 ? -1.589 13.808 -14.610 1.00 51.06 378 PRO A C 1
ATOM 2866 O O . PRO A 1 378 ? -1.166 12.731 -15.013 1.00 51.06 378 PRO A O 1
ATOM 2869 N N . SER A 1 379 ? -2.712 13.948 -13.879 1.00 56.50 379 SER A N 1
ATOM 2870 C CA . SER A 1 379 ? -3.629 12.915 -13.321 1.00 56.50 379 SER A CA 1
ATOM 2871 C C . SER A 1 379 ? -3.479 11.490 -13.883 1.00 56.50 379 SER A C 1
ATOM 2873 O O . SER A 1 379 ? -3.352 11.368 -15.089 1.00 56.50 379 SER A O 1
ATOM 2875 N N . LYS A 1 380 ? -3.663 10.413 -13.098 1.00 54.59 380 LYS A N 1
ATOM 2876 C CA . LYS A 1 380 ? -3.571 8.996 -13.552 1.00 54.59 380 LYS A CA 1
ATOM 2877 C C . LYS A 1 380 ? -4.085 8.725 -14.982 1.00 54.59 380 LYS A C 1
ATOM 2879 O O . LYS A 1 380 ? -3.394 8.092 -15.764 1.00 54.59 380 LYS A O 1
ATOM 2884 N N . VAL A 1 381 ? -5.234 9.294 -15.350 1.00 52.81 381 VAL A N 1
ATOM 2885 C CA . VAL A 1 381 ? -5.812 9.233 -16.708 1.00 52.81 381 VAL A CA 1
ATOM 2886 C C . VAL A 1 381 ? -4.852 9.705 -17.816 1.00 52.81 381 VAL A C 1
ATOM 2888 O O . VAL A 1 381 ? -4.801 9.119 -18.890 1.00 52.81 381 VAL A O 1
ATOM 2891 N N . LEU A 1 382 ? -4.093 10.772 -17.583 1.00 51.31 382 LEU A N 1
ATOM 2892 C CA . LEU A 1 382 ? -3.101 11.299 -18.514 1.00 51.31 382 LEU A CA 1
ATOM 2893 C C . LEU A 1 382 ? -1.762 10.557 -18.421 1.00 51.31 382 LEU A C 1
ATOM 2895 O O . LEU A 1 382 ? -1.128 10.371 -19.451 1.00 51.31 382 LEU A O 1
ATOM 2899 N N . ALA A 1 383 ? -1.365 10.060 -17.247 1.00 52.31 383 ALA A N 1
ATOM 2900 C CA . ALA A 1 383 ? -0.229 9.140 -17.148 1.00 52.31 383 ALA A CA 1
ATOM 2901 C C . ALA A 1 383 ? -0.469 7.852 -17.961 1.00 52.31 383 ALA A C 1
ATOM 2903 O O . ALA A 1 383 ? 0.419 7.404 -18.684 1.00 52.31 383 ALA A O 1
ATOM 2904 N N . ASP A 1 384 ? -1.682 7.298 -17.902 1.00 57.81 384 ASP A N 1
ATOM 2905 C CA . ASP A 1 384 ? -2.079 6.130 -18.691 1.00 57.81 384 ASP A CA 1
ATOM 2906 C C . ASP A 1 384 ? -2.124 6.464 -20.195 1.00 57.81 384 ASP A C 1
ATOM 2908 O O . ASP A 1 384 ? -1.554 5.725 -20.995 1.00 57.81 384 ASP A O 1
ATOM 2912 N N . ALA A 1 385 ? -2.644 7.635 -20.583 1.00 52.84 385 ALA A N 1
ATOM 2913 C CA . ALA A 1 385 ? -2.597 8.094 -21.977 1.00 52.84 385 ALA A CA 1
ATOM 2914 C C . ALA A 1 385 ? -1.160 8.322 -22.499 1.00 52.84 385 ALA A C 1
ATOM 2916 O O . ALA A 1 385 ? -0.874 8.053 -23.663 1.00 52.84 385 ALA A O 1
ATOM 2917 N N . VAL A 1 386 ? -0.231 8.789 -21.655 1.00 50.81 386 VAL A N 1
ATOM 2918 C CA . VAL A 1 386 ? 1.196 8.929 -22.008 1.00 50.81 386 VAL A CA 1
ATOM 2919 C C . VAL A 1 386 ? 1.869 7.559 -22.139 1.00 50.81 386 VAL A C 1
ATOM 2921 O O . VAL A 1 386 ? 2.699 7.373 -23.029 1.00 50.81 386 VAL A O 1
ATOM 2924 N N . ARG A 1 387 ? 1.506 6.574 -21.304 1.00 57.66 387 ARG A N 1
ATOM 2925 C CA . ARG A 1 387 ? 1.992 5.189 -21.441 1.00 57.66 387 ARG A CA 1
ATOM 2926 C C . ARG A 1 387 ? 1.518 4.555 -22.749 1.00 57.66 387 ARG A C 1
ATOM 2928 O O . ARG A 1 387 ? 2.351 3.990 -23.455 1.00 57.66 387 ARG A O 1
ATOM 2935 N N . GLU A 1 388 ? 0.245 4.723 -23.104 1.00 59.62 388 GLU A N 1
ATOM 2936 C CA . GLU A 1 388 ? -0.300 4.289 -24.401 1.00 59.62 388 GLU A CA 1
ATOM 2937 C C . GLU A 1 388 ? 0.417 4.961 -25.587 1.00 59.62 388 GLU A C 1
ATOM 2939 O O . GLU A 1 388 ? 0.646 4.328 -26.613 1.00 59.62 388 GLU A O 1
ATOM 2944 N N . LEU A 1 389 ? 0.841 6.220 -25.439 1.00 51.72 389 LEU A N 1
ATOM 2945 C CA . LEU A 1 389 ? 1.634 6.956 -26.435 1.00 51.72 389 LEU A CA 1
ATOM 2946 C C . LEU A 1 389 ? 3.095 6.483 -26.532 1.00 51.72 389 LEU A C 1
ATOM 2948 O O . LEU A 1 389 ? 3.687 6.495 -27.613 1.00 51.72 389 LEU A O 1
ATOM 2952 N N . ALA A 1 390 ? 3.691 6.052 -25.421 1.00 50.28 390 ALA A N 1
ATOM 2953 C CA . ALA A 1 390 ? 5.080 5.601 -25.374 1.00 50.28 390 ALA A CA 1
ATOM 2954 C C . ALA A 1 390 ? 5.280 4.193 -25.966 1.00 50.28 390 ALA A C 1
ATOM 2956 O O . ALA A 1 390 ? 6.359 3.896 -26.487 1.00 50.28 390 ALA A O 1
ATOM 2957 N N . GLU A 1 391 ? 4.271 3.320 -25.912 1.00 54.62 391 GLU A N 1
ATOM 2958 C CA . GLU A 1 391 ? 4.316 1.984 -26.527 1.00 54.62 391 GLU A CA 1
ATOM 2959 C C . GLU A 1 391 ? 4.646 1.993 -28.036 1.00 54.62 391 GLU A C 1
ATOM 2961 O O . GLU A 1 391 ? 5.597 1.306 -28.434 1.00 54.62 391 GLU A O 1
ATOM 2966 N N . PRO A 1 392 ? 3.963 2.774 -28.898 1.00 45.91 392 PRO A N 1
ATOM 2967 C CA . PRO A 1 392 ? 4.262 2.802 -30.329 1.00 45.91 392 PRO A CA 1
ATOM 2968 C C . PRO A 1 392 ? 5.654 3.372 -30.640 1.00 45.91 392 PRO A C 1
ATOM 2970 O O . PRO A 1 392 ? 6.333 2.849 -31.526 1.00 45.91 392 PRO A O 1
ATOM 2973 N N . HIS A 1 393 ? 6.144 4.363 -29.881 1.00 47.84 393 HIS A N 1
ATOM 2974 C CA . HIS A 1 393 ? 7.520 4.871 -30.023 1.00 47.84 393 HIS A CA 1
ATOM 2975 C C . HIS A 1 393 ? 8.566 3.780 -29.748 1.00 47.84 393 HIS A C 1
ATOM 2977 O O . HIS A 1 393 ? 9.509 3.604 -30.527 1.00 47.84 393 HIS A O 1
ATOM 2983 N N . ARG A 1 394 ? 8.377 2.981 -28.686 1.00 55.38 394 ARG A N 1
ATOM 2984 C CA . ARG A 1 394 ? 9.264 1.842 -28.385 1.00 55.38 394 ARG A CA 1
ATOM 2985 C C . ARG A 1 394 ? 9.231 0.789 -29.494 1.00 55.38 394 ARG A C 1
ATOM 2987 O O . ARG A 1 394 ? 10.273 0.224 -29.827 1.00 55.38 394 ARG A O 1
ATOM 2994 N N . ALA A 1 395 ? 8.066 0.546 -30.094 1.00 52.41 395 ALA A N 1
ATOM 2995 C CA . ALA A 1 395 ? 7.920 -0.406 -31.193 1.00 52.41 395 ALA A CA 1
ATOM 2996 C C . ALA A 1 395 ? 8.685 0.024 -32.461 1.00 52.41 395 ALA A C 1
ATOM 2998 O O . ALA A 1 395 ? 9.278 -0.819 -33.137 1.00 52.41 395 ALA A O 1
ATOM 2999 N N . ILE A 1 396 ? 8.727 1.323 -32.770 1.00 49.22 396 ILE A N 1
ATOM 3000 C CA . ILE A 1 396 ? 9.466 1.864 -33.925 1.00 49.22 396 ILE A CA 1
ATOM 3001 C C . ILE A 1 396 ? 10.970 1.767 -33.706 1.00 49.22 396 ILE A C 1
ATOM 3003 O O . ILE A 1 396 ? 11.682 1.260 -34.572 1.00 49.22 396 ILE A O 1
ATOM 3007 N N . HIS A 1 397 ? 11.448 2.165 -32.527 1.00 53.47 397 HIS A N 1
ATOM 3008 C CA . HIS A 1 397 ? 12.861 2.040 -32.184 1.00 53.47 397 HIS A CA 1
ATOM 3009 C C . HIS A 1 397 ? 13.321 0.573 -32.230 1.00 53.47 397 HIS A C 1
ATOM 3011 O O . HIS A 1 397 ? 14.370 0.255 -32.789 1.00 53.47 397 HIS A O 1
ATOM 3017 N N . ALA A 1 398 ? 12.494 -0.353 -31.727 1.00 56.88 398 ALA A N 1
ATOM 3018 C CA . ALA A 1 398 ? 12.759 -1.785 -31.825 1.00 56.88 398 ALA A CA 1
ATOM 3019 C C . ALA A 1 398 ? 12.836 -2.279 -33.282 1.00 56.88 398 ALA A C 1
ATOM 3021 O O . ALA A 1 398 ? 13.662 -3.140 -33.581 1.00 56.88 398 ALA A O 1
ATOM 3022 N N . ARG A 1 399 ? 12.024 -1.735 -34.200 1.00 56.81 399 ARG A N 1
ATOM 3023 C CA . ARG A 1 399 ? 12.090 -2.063 -35.637 1.00 56.81 399 ARG A CA 1
ATOM 3024 C C . ARG A 1 399 ? 13.371 -1.548 -36.296 1.00 56.81 399 ARG A C 1
ATOM 3026 O O . ARG A 1 399 ? 13.967 -2.288 -37.070 1.00 56.81 399 ARG A O 1
ATOM 3033 N N . VAL A 1 400 ? 13.815 -0.332 -35.970 1.00 51.94 400 VAL A N 1
ATOM 3034 C CA . VAL A 1 400 ? 15.065 0.248 -36.503 1.00 51.94 400 VAL A CA 1
ATOM 3035 C C . VAL A 1 400 ? 16.289 -0.518 -35.994 1.00 51.94 400 VAL A C 1
ATOM 3037 O O . VAL A 1 400 ? 17.143 -0.899 -36.788 1.00 51.94 400 VAL A O 1
ATOM 3040 N N . ALA A 1 401 ? 16.335 -0.843 -34.700 1.00 55.34 401 ALA A N 1
ATOM 3041 C CA . ALA A 1 401 ? 17.416 -1.648 -34.126 1.00 55.34 401 ALA A CA 1
ATOM 3042 C C . ALA A 1 401 ? 17.448 -3.081 -34.691 1.00 55.34 401 ALA A C 1
ATOM 3044 O O . ALA A 1 401 ? 18.511 -3.669 -34.877 1.00 55.34 401 ALA A O 1
ATOM 3045 N N . LYS A 1 402 ? 16.277 -3.654 -35.002 1.00 56.47 402 LYS A N 1
ATOM 3046 C CA . LYS A 1 402 ? 16.177 -4.978 -35.626 1.00 56.47 402 LYS A CA 1
ATOM 3047 C C . LYS A 1 402 ? 16.600 -4.967 -37.098 1.00 56.47 402 LYS A C 1
ATOM 3049 O O . LYS A 1 402 ? 17.041 -5.992 -37.599 1.00 56.47 402 LYS A O 1
ATOM 3054 N N . LEU A 1 403 ? 16.526 -3.821 -37.770 1.00 53.34 403 LEU A N 1
ATOM 3055 C CA . LEU A 1 403 ? 16.862 -3.672 -39.186 1.00 53.34 403 LEU A CA 1
ATOM 3056 C C . LEU A 1 403 ? 18.336 -3.985 -39.469 1.00 53.34 403 LEU A C 1
ATOM 3058 O O . LEU A 1 403 ? 18.613 -4.614 -40.481 1.00 53.34 403 LEU A O 1
ATOM 3062 N N . GLU A 1 404 ? 19.261 -3.636 -38.568 1.00 52.81 404 GLU A N 1
ATOM 3063 C CA . GLU A 1 404 ? 20.686 -3.989 -38.682 1.00 52.81 404 GLU A CA 1
ATOM 3064 C C . GLU A 1 404 ? 20.911 -5.504 -38.559 1.00 52.81 404 GLU A C 1
ATOM 3066 O O . GLU A 1 404 ? 21.611 -6.098 -39.380 1.00 52.81 404 GLU A O 1
ATOM 3071 N N . ALA A 1 405 ? 20.270 -6.145 -37.577 1.00 55.41 405 ALA A N 1
ATOM 3072 C CA . ALA A 1 405 ? 20.347 -7.591 -37.377 1.00 55.41 405 ALA A CA 1
ATOM 3073 C C . ALA A 1 405 ? 19.670 -8.369 -38.519 1.00 55.41 405 ALA A C 1
ATOM 3075 O O . ALA A 1 405 ? 20.215 -9.363 -38.994 1.00 55.41 405 ALA A O 1
ATOM 3076 N N . ASP A 1 406 ? 18.521 -7.892 -39.003 1.00 55.41 406 ASP A N 1
ATOM 3077 C CA . ASP A 1 406 ? 17.804 -8.469 -40.139 1.00 55.41 406 ASP A CA 1
ATOM 3078 C C . ASP A 1 406 ? 18.594 -8.261 -41.444 1.00 55.41 406 ASP A C 1
ATOM 3080 O O . ASP A 1 406 ? 18.637 -9.165 -42.276 1.00 55.41 406 ASP A O 1
ATOM 3084 N N . LEU A 1 407 ? 19.275 -7.121 -41.626 1.00 55.28 407 LEU A N 1
ATOM 3085 C CA . LEU A 1 407 ? 20.203 -6.888 -42.741 1.00 55.28 407 LEU A CA 1
ATOM 3086 C C . LEU A 1 407 ? 21.416 -7.808 -42.658 1.00 55.28 407 LEU A C 1
ATOM 3088 O O . LEU A 1 407 ? 21.761 -8.418 -43.662 1.00 55.28 407 LEU A O 1
ATOM 3092 N N . ALA A 1 408 ? 22.039 -7.950 -41.488 1.00 55.75 408 ALA A N 1
ATOM 3093 C CA . ALA A 1 408 ? 23.169 -8.852 -41.294 1.00 55.75 408 ALA A CA 1
ATOM 3094 C C . ALA A 1 408 ? 22.768 -10.308 -41.573 1.00 55.75 408 ALA A C 1
ATOM 3096 O O . ALA A 1 408 ? 23.435 -10.985 -42.350 1.00 55.75 408 ALA A O 1
ATOM 3097 N N . ALA A 1 409 ? 21.630 -10.761 -41.041 1.00 55.62 409 ALA A N 1
ATOM 3098 C CA . ALA A 1 409 ? 21.096 -12.100 -41.278 1.00 55.62 409 ALA A CA 1
ATOM 3099 C C . ALA A 1 409 ? 20.707 -12.345 -42.748 1.00 55.62 409 ALA A C 1
ATOM 3101 O O . ALA A 1 409 ? 20.831 -13.463 -43.241 1.00 55.62 409 ALA A O 1
ATOM 3102 N N . ARG A 1 410 ? 20.246 -11.313 -43.470 1.00 56.16 410 ARG A N 1
ATOM 3103 C CA . ARG A 1 410 ? 19.835 -11.418 -44.884 1.00 56.16 410 ARG A CA 1
ATOM 3104 C C . ARG A 1 410 ? 20.974 -11.198 -45.885 1.00 56.16 410 ARG A C 1
ATOM 3106 O O . ARG A 1 410 ? 20.851 -11.644 -47.026 1.00 56.16 410 ARG A O 1
ATOM 3113 N N . LEU A 1 411 ? 22.041 -10.503 -45.485 1.00 49.69 411 LEU A N 1
ATOM 3114 C CA . LEU A 1 411 ? 23.262 -10.282 -46.271 1.00 49.69 411 LEU A CA 1
ATOM 3115 C C . LEU A 1 411 ? 24.311 -11.372 -46.049 1.00 49.69 411 LEU A C 1
ATOM 3117 O O . LEU A 1 411 ? 25.176 -11.555 -46.908 1.00 49.69 411 LEU A O 1
ATOM 3121 N N . LEU A 1 412 ? 24.238 -12.104 -44.934 1.00 48.53 412 LEU A N 1
ATOM 3122 C CA . LEU A 1 412 ? 24.958 -13.360 -44.797 1.00 48.53 412 LEU A CA 1
ATOM 3123 C C . LEU A 1 412 ? 24.474 -14.310 -45.907 1.00 48.53 412 LEU A C 1
ATOM 3125 O O . LEU A 1 412 ? 23.263 -14.443 -46.124 1.00 48.53 412 LEU A O 1
ATOM 3129 N N . PRO A 1 413 ? 25.386 -14.946 -46.665 1.00 46.53 413 PRO A N 1
ATOM 3130 C CA . PRO A 1 413 ? 24.984 -16.023 -47.556 1.00 46.53 413 PRO A CA 1
ATOM 3131 C C . PRO A 1 413 ? 24.226 -17.046 -46.705 1.00 46.53 413 PRO A C 1
ATOM 3133 O O . PRO A 1 413 ? 24.704 -17.395 -45.629 1.00 46.53 413 PRO A O 1
ATOM 3136 N N . ALA A 1 414 ? 23.033 -17.464 -47.154 1.00 48.41 414 ALA A N 1
ATOM 3137 C CA . ALA A 1 414 ? 22.256 -18.517 -46.498 1.00 48.41 414 ALA A CA 1
ATOM 3138 C C . ALA A 1 414 ? 23.207 -19.631 -46.030 1.00 48.41 414 ALA A C 1
ATOM 3140 O O . ALA A 1 414 ? 24.100 -19.993 -46.797 1.00 48.41 414 ALA A O 1
ATOM 3141 N N . GLU A 1 415 ? 23.046 -20.123 -44.797 1.00 45.03 415 GLU A N 1
ATOM 3142 C CA . GLU A 1 415 ? 24.030 -20.949 -44.065 1.00 45.03 415 GLU A CA 1
ATOM 3143 C C . GLU A 1 415 ? 24.539 -22.206 -44.797 1.00 45.03 415 GLU A C 1
ATOM 3145 O O . GLU A 1 415 ? 25.525 -22.806 -44.385 1.00 45.03 415 GLU A O 1
ATOM 3150 N N . ALA A 1 416 ? 23.978 -22.554 -45.951 1.00 52.56 416 ALA A N 1
ATOM 3151 C CA . ALA A 1 416 ? 24.689 -23.316 -46.962 1.00 52.56 416 ALA A CA 1
ATOM 3152 C C . ALA A 1 416 ? 24.599 -22.585 -48.308 1.00 52.56 416 ALA A C 1
ATOM 3154 O O . ALA A 1 416 ? 23.574 -22.652 -48.984 1.00 52.56 416 ALA A O 1
ATOM 3155 N N . ASN A 1 417 ? 25.677 -21.919 -48.745 1.00 60.06 417 ASN A N 1
ATOM 3156 C CA . ASN A 1 417 ? 25.869 -21.711 -50.179 1.00 60.06 417 ASN A CA 1
ATOM 3157 C C . ASN A 1 417 ? 25.954 -23.124 -50.786 1.00 60.06 417 ASN A C 1
ATOM 3159 O O . ASN A 1 417 ? 26.962 -23.799 -50.547 1.00 60.06 417 ASN A O 1
ATOM 3163 N N . PRO A 1 418 ? 24.946 -23.600 -51.546 1.00 64.75 418 PRO A N 1
ATOM 3164 C CA . PRO A 1 418 ? 24.939 -24.974 -52.053 1.00 64.75 418 PRO A CA 1
ATOM 3165 C C . PRO A 1 418 ? 26.133 -25.239 -52.986 1.00 64.75 418 PRO A C 1
ATOM 3167 O O . PRO A 1 418 ? 26.503 -26.385 -53.226 1.00 64.75 418 PRO A O 1
ATOM 3170 N N . PHE A 1 419 ? 26.786 -24.178 -53.470 1.00 77.69 419 PHE A N 1
ATOM 3171 C CA . PHE A 1 419 ? 27.962 -24.237 -54.327 1.00 77.69 419 PHE A CA 1
ATOM 3172 C C . PHE A 1 419 ? 29.287 -24.220 -53.561 1.00 77.69 419 PHE A C 1
ATOM 3174 O O . PHE A 1 419 ? 30.318 -24.503 -54.165 1.00 77.69 419 PHE A O 1
ATOM 3181 N N . ALA A 1 420 ? 29.308 -23.918 -52.257 1.00 77.69 420 ALA A N 1
ATOM 3182 C CA . ALA A 1 420 ? 30.557 -23.859 -51.492 1.00 77.69 420 ALA A CA 1
ATOM 3183 C C . ALA A 1 420 ? 31.241 -25.233 -51.412 1.00 77.69 420 ALA A C 1
ATOM 3185 O O . ALA A 1 420 ? 32.447 -25.335 -51.646 1.00 77.69 420 ALA A O 1
ATOM 3186 N N . ALA A 1 421 ? 30.464 -26.294 -51.169 1.00 81.38 421 ALA A N 1
ATOM 3187 C CA . ALA A 1 421 ? 30.969 -27.666 -51.162 1.00 81.38 421 ALA A CA 1
ATOM 3188 C C . ALA A 1 421 ? 31.505 -28.081 -52.545 1.00 81.38 421 ALA A C 1
ATOM 3190 O O . ALA A 1 421 ? 32.606 -28.623 -52.646 1.00 81.38 421 ALA A O 1
ATOM 3191 N N . LEU A 1 422 ? 30.780 -27.757 -53.622 1.00 89.19 422 LEU A N 1
ATOM 3192 C CA . LEU A 1 422 ? 31.231 -28.013 -54.995 1.00 89.19 422 LEU A CA 1
ATOM 3193 C C . LEU A 1 422 ? 32.489 -27.220 -55.356 1.00 89.19 422 LEU A C 1
ATOM 3195 O O . LEU A 1 422 ? 33.409 -27.770 -55.953 1.00 89.19 422 LEU A O 1
ATOM 3199 N N . GLY A 1 423 ? 32.566 -25.951 -54.954 1.00 88.25 423 GLY A N 1
ATOM 3200 C CA . GLY A 1 423 ? 33.736 -25.104 -55.168 1.00 88.25 423 GLY A CA 1
ATOM 3201 C C . GLY A 1 423 ? 34.977 -25.659 -54.467 1.00 88.25 423 GLY A C 1
ATOM 3202 O O . GLY A 1 423 ? 36.058 -25.672 -55.054 1.00 88.25 423 GLY A O 1
ATOM 3203 N N . ALA A 1 424 ? 34.829 -26.187 -53.248 1.00 89.44 424 ALA A N 1
ATOM 3204 C CA . ALA A 1 424 ? 35.913 -26.863 -52.537 1.00 89.44 424 ALA A CA 1
ATOM 3205 C C . ALA A 1 424 ? 36.376 -28.140 -53.262 1.00 89.44 424 ALA A C 1
ATOM 3207 O O . ALA A 1 424 ? 37.575 -28.297 -53.504 1.00 89.44 424 ALA A O 1
ATOM 3208 N N . LYS A 1 425 ? 35.441 -29.008 -53.687 1.00 94.12 425 LYS A N 1
ATOM 3209 C CA . LYS A 1 425 ? 35.763 -30.216 -54.474 1.00 94.12 425 LYS A CA 1
ATOM 3210 C C . LYS A 1 425 ? 36.477 -29.866 -55.790 1.00 94.12 425 LYS A C 1
ATOM 3212 O O . LYS A 1 425 ? 37.448 -30.522 -56.162 1.00 94.12 425 LYS A O 1
ATOM 3217 N N . GLN A 1 426 ? 36.043 -28.800 -56.462 1.00 94.69 426 GLN A N 1
ATOM 3218 C CA . GLN A 1 426 ? 36.608 -28.351 -57.732 1.00 94.69 426 GLN A CA 1
ATOM 3219 C C . GLN A 1 426 ? 38.026 -27.759 -57.571 1.00 94.69 426 GLN A C 1
ATOM 3221 O O . GLN A 1 426 ? 38.886 -27.989 -58.422 1.00 94.69 426 GLN A O 1
ATOM 3226 N N . ARG A 1 427 ? 38.321 -27.070 -56.456 1.00 94.31 427 ARG A N 1
ATOM 3227 C CA . ARG A 1 427 ? 39.694 -26.642 -56.115 1.00 94.31 427 ARG A CA 1
ATOM 3228 C C . ARG A 1 427 ? 40.614 -27.812 -55.787 1.00 94.31 427 ARG A C 1
ATOM 3230 O O . ARG A 1 427 ? 41.768 -27.790 -56.203 1.00 94.31 427 ARG A O 1
ATOM 3237 N N . ALA A 1 428 ? 40.115 -28.821 -55.071 1.00 95.25 428 ALA A N 1
ATOM 3238 C CA . ALA A 1 428 ? 40.885 -30.033 -54.800 1.00 95.25 428 ALA A CA 1
ATOM 3239 C C . ALA A 1 428 ? 41.273 -30.732 -56.113 1.00 95.25 428 ALA A C 1
ATOM 3241 O O . ALA A 1 428 ? 42.439 -31.054 -56.320 1.00 95.25 428 ALA A O 1
ATOM 3242 N N . LEU A 1 429 ? 40.330 -30.851 -57.055 1.00 95.62 429 LEU A N 1
ATOM 3243 C CA . LEU A 1 429 ? 40.605 -31.397 -58.385 1.00 95.62 429 LEU A CA 1
ATOM 3244 C C . LEU A 1 429 ? 41.624 -30.551 -59.165 1.00 95.62 429 LEU A C 1
ATOM 3246 O O . LEU A 1 429 ? 42.535 -31.101 -59.781 1.00 95.62 429 LEU A O 1
ATOM 3250 N N . ALA A 1 430 ? 41.522 -29.218 -59.100 1.00 93.81 430 ALA A N 1
ATOM 3251 C CA . ALA A 1 430 ? 42.507 -28.325 -59.710 1.00 93.81 430 ALA A CA 1
ATOM 3252 C C . ALA A 1 430 ? 43.921 -28.534 -59.132 1.00 93.81 430 ALA A C 1
ATOM 3254 O O . ALA A 1 430 ? 44.893 -28.542 -59.888 1.00 93.81 430 ALA A O 1
ATOM 3255 N N . ALA A 1 431 ? 44.040 -28.736 -57.816 1.00 94.44 431 ALA A N 1
ATOM 3256 C CA . ALA A 1 431 ? 45.312 -29.024 -57.155 1.00 94.44 431 ALA A CA 1
ATOM 3257 C C . ALA A 1 431 ? 45.893 -30.381 -57.588 1.00 94.44 431 ALA A C 1
ATOM 3259 O O . ALA A 1 431 ? 47.082 -30.455 -57.905 1.00 94.44 431 ALA A O 1
ATOM 3260 N N . ASP A 1 432 ? 45.059 -31.419 -57.683 1.00 94.69 432 ASP A N 1
ATOM 3261 C CA . ASP A 1 432 ? 45.469 -32.754 -58.135 1.00 94.69 432 ASP A CA 1
ATOM 3262 C C . ASP A 1 432 ? 45.940 -32.731 -59.603 1.00 94.69 432 ASP A C 1
ATOM 3264 O O . ASP A 1 432 ? 47.009 -33.253 -59.937 1.00 94.69 432 ASP A O 1
ATOM 3268 N N . ALA A 1 433 ? 45.199 -32.042 -60.480 1.00 92.69 433 ALA A N 1
ATOM 3269 C CA . ALA A 1 433 ? 45.582 -31.844 -61.878 1.00 92.69 433 ALA A CA 1
ATOM 3270 C C . ALA A 1 433 ? 46.891 -31.044 -62.009 1.00 92.69 433 ALA A C 1
ATOM 3272 O O . ALA A 1 433 ? 47.741 -31.366 -62.841 1.00 92.69 433 ALA A O 1
ATOM 3273 N N . PHE A 1 434 ? 47.101 -30.037 -61.155 1.00 94.06 434 PHE A N 1
ATOM 3274 C CA . PHE A 1 434 ? 48.339 -29.257 -61.126 1.00 94.06 434 PHE A CA 1
ATOM 3275 C C . PHE A 1 434 ? 49.535 -30.073 -60.612 1.00 94.06 434 PHE A C 1
ATOM 3277 O O . PHE A 1 434 ? 50.644 -29.955 -61.139 1.00 94.06 434 PHE A O 1
ATOM 3284 N N . ALA A 1 435 ? 49.330 -30.939 -59.617 1.00 94.31 435 ALA A N 1
ATOM 3285 C CA . ALA A 1 435 ? 50.356 -31.862 -59.139 1.00 94.31 435 ALA A CA 1
ATOM 3286 C C . ALA A 1 435 ? 50.772 -32.852 -60.240 1.00 94.31 435 ALA A C 1
ATOM 3288 O O . ALA A 1 435 ? 51.966 -33.099 -60.435 1.00 94.31 435 ALA A O 1
ATOM 3289 N N . LEU A 1 436 ? 49.805 -33.357 -61.011 1.00 92.19 436 LEU A N 1
ATOM 3290 C CA . LEU A 1 436 ? 50.064 -34.190 -62.184 1.00 92.19 436 LEU A CA 1
ATOM 3291 C C . LEU A 1 436 ? 50.820 -33.412 -63.276 1.00 92.19 436 LEU A C 1
ATOM 3293 O O . LEU A 1 436 ? 51.782 -33.929 -63.845 1.00 92.19 436 LEU A O 1
ATOM 3297 N N . ALA A 1 437 ? 50.454 -32.146 -63.508 1.00 92.31 437 ALA A N 1
ATOM 3298 C CA . ALA A 1 437 ? 51.141 -31.260 -64.448 1.00 92.31 437 ALA A CA 1
ATOM 3299 C C . ALA A 1 437 ? 52.615 -31.058 -64.090 1.00 92.31 437 ALA A C 1
ATOM 3301 O O . ALA A 1 437 ? 53.481 -31.180 -64.955 1.00 92.31 437 ALA A O 1
ATOM 3302 N N . LYS A 1 438 ? 52.918 -30.821 -62.807 1.00 92.94 438 LYS A N 1
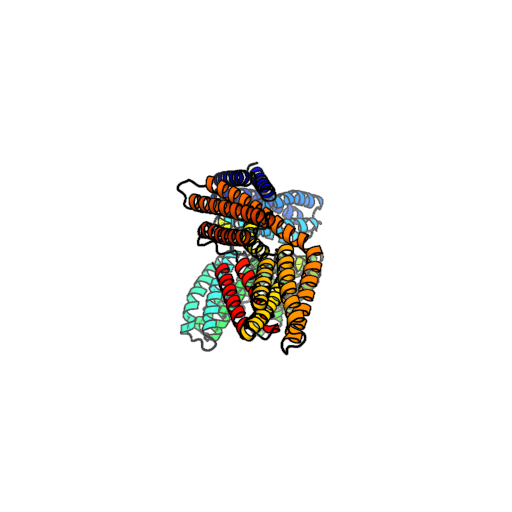ATOM 3303 C CA . LYS A 1 438 ? 54.298 -30.680 -62.321 1.00 92.94 438 LYS A CA 1
ATOM 3304 C C . LYS A 1 438 ? 55.136 -31.936 -62.543 1.00 92.94 438 LYS A C 1
ATOM 3306 O O . LYS A 1 438 ? 56.311 -31.818 -62.870 1.00 92.94 438 LYS A O 1
ATOM 3311 N N . ARG A 1 439 ? 54.547 -33.123 -62.370 1.00 92.62 439 ARG A N 1
ATOM 3312 C CA . ARG A 1 439 ? 55.256 -34.403 -62.529 1.00 92.62 439 ARG A CA 1
ATOM 3313 C C . ARG A 1 439 ? 55.580 -34.736 -63.983 1.00 92.62 439 ARG A C 1
ATOM 3315 O O . ARG A 1 439 ? 56.587 -35.386 -64.231 1.00 92.62 439 ARG A O 1
ATOM 3322 N N . LEU A 1 440 ? 54.722 -34.334 -64.919 1.00 90.31 440 LEU A N 1
ATOM 3323 C CA . LEU A 1 440 ? 54.792 -34.783 -66.315 1.00 90.31 440 LEU A CA 1
ATOM 3324 C C . LEU A 1 440 ? 55.173 -33.680 -67.309 1.00 90.31 440 LEU A C 1
ATOM 3326 O O . LEU A 1 440 ? 55.404 -33.977 -68.477 1.00 90.31 440 LEU A O 1
ATOM 3330 N N . SER A 1 441 ? 55.188 -32.416 -66.871 1.00 90.19 441 SER A N 1
ATOM 3331 C CA . SER A 1 441 ? 55.451 -31.240 -67.716 1.00 90.19 441 SER A CA 1
ATOM 3332 C C . SER A 1 441 ? 54.479 -31.101 -68.901 1.00 90.19 441 SER A C 1
ATOM 3334 O O . SER A 1 441 ? 54.8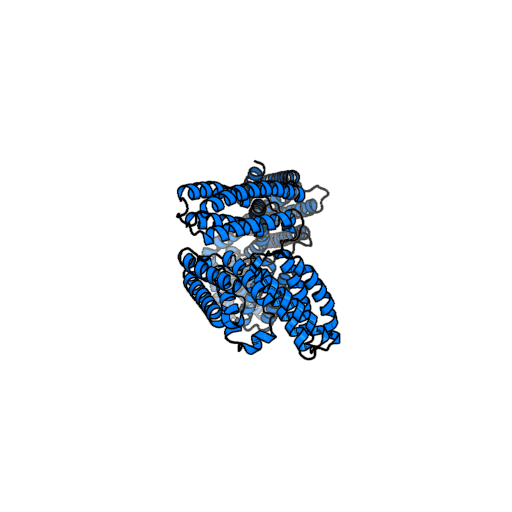06 -30.501 -69.922 1.00 90.19 441 SER A O 1
ATOM 3336 N N . LEU A 1 442 ? 53.269 -31.660 -68.781 1.00 88.19 442 LEU A N 1
ATOM 3337 C CA . LEU A 1 442 ? 52.273 -31.686 -69.852 1.00 88.19 442 LEU A CA 1
ATOM 3338 C C . LEU A 1 442 ? 51.412 -30.419 -69.844 1.00 88.19 442 LEU A C 1
ATOM 3340 O O . LEU A 1 442 ? 50.729 -30.127 -68.861 1.00 88.19 442 LEU A O 1
ATOM 3344 N N . ALA A 1 443 ? 51.364 -29.712 -70.976 1.00 89.88 443 ALA A N 1
ATOM 3345 C CA . ALA A 1 443 ? 50.534 -28.516 -71.144 1.00 89.88 443 ALA A CA 1
ATOM 3346 C C . ALA A 1 443 ? 49.033 -28.790 -70.916 1.00 89.88 443 ALA A C 1
ATOM 3348 O O . ALA A 1 443 ? 48.330 -27.967 -70.333 1.00 89.88 443 ALA A O 1
ATOM 3349 N N . SER A 1 444 ? 48.547 -29.972 -71.309 1.00 88.38 444 SER A N 1
ATOM 3350 C CA . SER A 1 444 ? 47.159 -30.404 -71.092 1.00 88.38 444 SER A CA 1
ATOM 3351 C C . SER A 1 444 ? 46.785 -30.474 -69.608 1.00 88.38 444 SER A C 1
ATOM 3353 O O . SER A 1 444 ? 45.674 -30.105 -69.243 1.00 88.38 444 SER A O 1
ATOM 3355 N N . ALA A 1 445 ? 47.718 -30.870 -68.738 1.00 87.38 445 ALA A N 1
ATOM 3356 C CA . ALA A 1 445 ? 47.493 -30.960 -67.297 1.00 87.38 445 ALA A CA 1
ATOM 3357 C C . ALA A 1 445 ? 47.401 -29.568 -66.651 1.00 87.38 445 ALA A C 1
ATOM 3359 O O . ALA A 1 445 ? 46.521 -29.311 -65.830 1.00 87.38 445 ALA A O 1
ATOM 3360 N N . THR A 1 446 ? 48.259 -28.637 -67.079 1.00 91.88 446 THR A N 1
ATOM 3361 C CA . THR A 1 446 ? 48.198 -27.228 -66.660 1.00 91.88 446 THR A CA 1
ATOM 3362 C C . THR A 1 446 ? 46.887 -26.577 -67.105 1.00 91.88 446 THR A C 1
ATOM 3364 O O . THR A 1 446 ? 46.245 -25.873 -66.325 1.00 91.88 446 THR A O 1
ATOM 3367 N N . ASN A 1 447 ? 46.446 -26.858 -68.335 1.00 92.38 447 ASN A N 1
ATOM 3368 C CA . ASN A 1 447 ? 45.179 -26.357 -68.867 1.00 92.38 447 ASN A CA 1
ATOM 3369 C C . ASN A 1 447 ? 43.969 -26.941 -68.123 1.00 92.38 447 ASN A C 1
ATOM 3371 O O . ASN A 1 447 ? 43.043 -26.192 -67.804 1.00 92.38 447 ASN A O 1
ATOM 3375 N N . ALA A 1 448 ? 44.000 -28.234 -67.780 1.00 93.00 448 ALA A N 1
ATOM 3376 C CA . ALA A 1 448 ? 42.981 -28.876 -66.951 1.00 93.00 448 ALA A CA 1
ATOM 3377 C C . ALA A 1 448 ? 42.885 -28.225 -65.562 1.00 93.00 448 ALA A C 1
ATOM 3379 O O . ALA A 1 448 ? 41.795 -27.852 -65.133 1.00 93.00 448 ALA A O 1
ATOM 3380 N N . ALA A 1 449 ? 44.021 -28.007 -64.890 1.00 92.50 449 ALA A N 1
ATOM 3381 C CA . ALA A 1 449 ? 44.066 -27.348 -63.585 1.00 92.50 449 ALA A CA 1
ATOM 3382 C C . ALA A 1 449 ? 43.525 -25.908 -63.637 1.00 92.50 449 ALA A C 1
ATOM 3384 O O . ALA A 1 449 ? 42.723 -25.510 -62.793 1.00 92.50 449 ALA A O 1
ATOM 3385 N N . ALA A 1 450 ? 43.906 -25.133 -64.657 1.00 92.44 450 ALA A N 1
ATOM 3386 C CA . ALA A 1 450 ? 43.430 -23.762 -64.840 1.00 92.44 450 ALA A CA 1
ATOM 3387 C C . ALA A 1 450 ? 41.928 -23.689 -65.171 1.00 92.44 450 ALA A C 1
ATOM 3389 O O . ALA A 1 450 ? 41.246 -22.751 -64.752 1.00 92.44 450 ALA A O 1
ATOM 3390 N N . ALA A 1 451 ? 41.401 -24.646 -65.939 1.00 91.88 451 ALA A N 1
ATOM 3391 C CA . ALA A 1 451 ? 39.971 -24.752 -66.224 1.00 91.88 451 ALA A CA 1
ATOM 3392 C C . ALA A 1 451 ? 39.181 -25.165 -64.969 1.00 91.88 451 ALA A C 1
ATOM 3394 O O . ALA A 1 451 ? 38.169 -24.542 -64.650 1.00 91.88 451 ALA A O 1
ATOM 3395 N N . ALA A 1 452 ? 39.700 -26.117 -64.187 1.00 92.06 452 ALA A N 1
ATOM 3396 C CA . ALA A 1 452 ? 39.105 -26.520 -62.919 1.00 92.06 452 ALA A CA 1
ATOM 3397 C C . ALA A 1 452 ? 39.101 -25.378 -61.886 1.00 92.06 452 ALA A C 1
ATOM 3399 O O . ALA A 1 452 ? 38.084 -25.144 -61.238 1.00 92.06 452 ALA A O 1
ATOM 3400 N N . HIS A 1 453 ? 40.183 -24.602 -61.772 1.00 90.69 453 HIS A N 1
ATOM 3401 C CA . HIS A 1 453 ? 40.212 -23.429 -60.892 1.00 90.69 453 HIS A CA 1
ATOM 3402 C C . HIS A 1 453 ? 39.185 -22.371 -61.320 1.00 90.69 453 HIS A C 1
ATOM 3404 O O . HIS A 1 453 ? 38.444 -21.853 -60.486 1.00 90.69 453 HIS A O 1
ATOM 3410 N N . ARG A 1 454 ? 39.071 -22.106 -62.631 1.00 88.50 454 ARG A N 1
ATOM 3411 C CA . ARG A 1 454 ? 38.036 -21.216 -63.179 1.00 88.50 454 ARG A CA 1
ATOM 3412 C C . ARG A 1 454 ? 36.626 -21.706 -62.846 1.00 88.50 454 ARG A C 1
ATOM 3414 O O . ARG A 1 454 ? 35.790 -20.887 -62.478 1.00 88.50 454 ARG A O 1
ATOM 3421 N N . ALA A 1 455 ? 36.365 -23.012 -62.924 1.00 89.50 455 ALA A N 1
ATOM 3422 C CA . ALA A 1 455 ? 35.082 -23.586 -62.524 1.00 89.50 455 ALA A CA 1
ATOM 3423 C C . ALA A 1 455 ? 34.784 -23.348 -61.032 1.00 89.50 455 ALA A C 1
ATOM 3425 O O . ALA A 1 455 ? 33.677 -22.941 -60.680 1.00 89.50 455 ALA A O 1
ATOM 3426 N N . ALA A 1 456 ? 35.781 -23.512 -60.156 1.00 85.44 456 ALA A N 1
ATOM 3427 C CA . ALA A 1 456 ? 35.631 -23.234 -58.729 1.00 85.44 456 ALA A CA 1
ATOM 3428 C C . ALA A 1 456 ? 35.328 -21.753 -58.445 1.00 85.44 456 ALA A C 1
ATOM 3430 O O . ALA A 1 456 ? 34.442 -21.450 -57.646 1.00 85.44 456 ALA A O 1
ATOM 3431 N N . ASP A 1 457 ? 36.012 -20.830 -59.124 1.00 81.69 457 ASP A N 1
ATOM 3432 C CA . ASP A 1 457 ? 35.778 -19.391 -58.968 1.00 81.69 457 ASP A CA 1
ATOM 3433 C C . ASP A 1 457 ? 34.378 -18.982 -59.453 1.00 81.69 457 ASP A C 1
ATOM 3435 O O . ASP A 1 457 ? 33.719 -18.151 -58.830 1.00 81.69 457 ASP A O 1
ATOM 3439 N N . GLN A 1 458 ? 33.887 -19.603 -60.531 1.00 82.44 458 GLN A N 1
ATOM 3440 C CA . GLN A 1 458 ? 32.530 -19.383 -61.043 1.00 82.44 458 GLN A CA 1
ATOM 3441 C C . GLN A 1 458 ? 31.460 -19.911 -60.065 1.00 82.44 458 GLN A C 1
ATOM 3443 O O . GLN A 1 458 ? 30.425 -19.266 -59.894 1.00 82.44 458 GLN A O 1
ATOM 3448 N N . LEU A 1 459 ? 31.711 -21.026 -59.366 1.00 82.25 459 LEU A N 1
ATOM 3449 C CA . LEU A 1 459 ? 30.806 -21.556 -58.332 1.00 82.25 459 LEU A CA 1
ATOM 3450 C C . LEU A 1 459 ? 30.701 -20.649 -57.103 1.00 82.25 459 LEU A C 1
ATOM 3452 O O . LEU A 1 459 ? 29.611 -20.498 -56.554 1.00 82.25 459 LEU A O 1
ATOM 3456 N N . LEU A 1 460 ? 31.796 -20.007 -56.685 1.00 77.38 460 LEU A N 1
ATOM 3457 C CA . LEU A 1 460 ? 31.772 -19.058 -55.561 1.00 77.38 460 LEU A CA 1
ATOM 3458 C C . LEU A 1 460 ? 30.821 -17.892 -55.814 1.00 77.38 460 LEU A C 1
ATOM 3460 O O . LEU A 1 460 ? 30.131 -17.452 -54.898 1.00 77.38 460 LEU A O 1
ATOM 3464 N N . VAL A 1 461 ? 30.770 -17.431 -57.063 1.00 70.62 461 VAL A N 1
ATOM 3465 C CA . VAL A 1 461 ? 29.899 -16.336 -57.504 1.00 70.62 461 VAL A CA 1
ATOM 3466 C C . VAL A 1 461 ? 28.546 -16.837 -58.033 1.00 70.62 461 VAL A C 1
ATOM 3468 O O . VAL A 1 461 ? 27.845 -16.101 -58.726 1.00 70.62 461 VAL A O 1
ATOM 3471 N N . ALA A 1 462 ? 28.184 -18.092 -57.730 1.00 74.44 462 ALA A N 1
ATOM 3472 C CA . ALA A 1 462 ? 26.930 -18.753 -58.104 1.00 74.44 462 ALA A CA 1
ATOM 3473 C C . ALA A 1 462 ? 26.631 -18.796 -59.620 1.00 74.44 462 ALA A C 1
ATOM 3475 O O . ALA A 1 462 ? 25.474 -18.871 -60.036 1.00 74.44 462 ALA A O 1
ATOM 3476 N N . ARG A 1 463 ? 27.663 -18.791 -60.474 1.00 76.19 463 ARG A N 1
ATOM 3477 C CA . ARG A 1 463 ? 27.528 -18.929 -61.932 1.00 76.19 463 ARG A CA 1
ATOM 3478 C C . ARG A 1 463 ? 27.675 -20.379 -62.363 1.00 76.19 463 ARG A C 1
ATOM 3480 O O . ARG A 1 463 ? 28.672 -20.784 -62.958 1.00 76.19 463 ARG A O 1
ATOM 3487 N N . VAL A 1 464 ? 26.651 -21.162 -62.068 1.00 84.06 464 VAL A N 1
ATOM 3488 C CA . VAL A 1 464 ? 26.657 -22.602 -62.333 1.00 84.06 464 VAL A CA 1
ATOM 3489 C C . VAL A 1 464 ? 26.818 -22.955 -63.826 1.00 84.06 464 VAL A C 1
ATOM 3491 O O . VAL A 1 464 ? 27.577 -23.881 -64.099 1.00 84.06 464 VAL A O 1
ATOM 3494 N N . PRO A 1 465 ? 26.233 -22.224 -64.808 1.00 84.94 465 PRO A N 1
ATOM 3495 C CA . PRO A 1 465 ? 26.449 -22.531 -66.228 1.00 84.94 465 PRO A CA 1
ATOM 3496 C C . PRO A 1 465 ? 27.914 -22.358 -66.652 1.00 84.94 465 PRO A C 1
ATOM 3498 O O . PRO A 1 465 ? 28.520 -23.287 -67.173 1.00 84.94 465 PRO A O 1
ATOM 3501 N N . GLY A 1 466 ? 28.522 -21.211 -66.329 1.00 85.19 466 GLY A N 1
ATOM 3502 C CA . GLY A 1 466 ? 29.931 -20.950 -66.644 1.00 85.19 466 GLY A CA 1
ATOM 3503 C C . GLY A 1 466 ? 30.899 -21.835 -65.852 1.00 85.19 466 GLY A C 1
ATOM 3504 O O . GLY A 1 466 ? 31.968 -22.186 -66.348 1.00 85.19 466 GLY A O 1
ATOM 3505 N N . ALA A 1 467 ? 30.531 -22.235 -64.629 1.00 90.31 467 ALA A N 1
ATOM 3506 C CA . ALA A 1 467 ? 31.276 -23.235 -63.873 1.00 90.31 467 ALA A CA 1
ATOM 3507 C C . ALA A 1 467 ? 31.239 -24.608 -64.549 1.00 90.31 467 ALA A C 1
ATOM 3509 O O . ALA A 1 467 ? 32.278 -25.255 -64.656 1.00 90.31 467 ALA A O 1
ATOM 3510 N N . LYS A 1 468 ? 30.062 -25.026 -65.031 1.00 93.31 468 LYS A N 1
ATOM 3511 C CA . LYS A 1 468 ? 29.873 -26.282 -65.754 1.00 93.31 468 LYS A CA 1
ATOM 3512 C C . LYS A 1 468 ? 30.668 -26.300 -67.060 1.00 93.31 468 LYS A C 1
ATOM 3514 O O . LYS A 1 468 ? 31.412 -27.246 -67.275 1.00 93.31 468 LYS A O 1
ATOM 3519 N N . GLU A 1 469 ? 30.594 -25.248 -67.872 1.00 92.69 469 GLU A N 1
ATOM 3520 C CA . GLU A 1 469 ? 31.388 -25.131 -69.107 1.00 92.69 469 GLU A CA 1
ATOM 3521 C C . GLU A 1 469 ? 32.898 -25.223 -68.820 1.00 92.69 469 GLU A C 1
ATOM 3523 O O . GLU A 1 469 ? 33.632 -25.972 -69.466 1.00 92.69 469 GLU A O 1
ATOM 3528 N N . ALA A 1 470 ? 33.384 -24.509 -67.798 1.00 93.31 470 ALA A N 1
ATOM 3529 C CA . ALA A 1 470 ? 34.787 -24.578 -67.392 1.00 93.31 470 ALA A CA 1
ATOM 3530 C C . ALA A 1 470 ? 35.184 -25.975 -66.868 1.00 93.31 470 ALA A C 1
ATOM 3532 O O . ALA A 1 470 ? 36.293 -26.443 -67.138 1.00 93.31 470 ALA A O 1
ATOM 3533 N N . ALA A 1 471 ? 34.283 -26.655 -66.158 1.00 95.56 471 ALA A N 1
ATOM 3534 C CA . ALA A 1 471 ? 34.461 -28.027 -65.696 1.00 95.56 471 ALA A CA 1
ATOM 3535 C C . ALA A 1 471 ? 34.486 -29.034 -66.862 1.00 95.56 471 ALA A C 1
ATOM 3537 O O . ALA A 1 471 ? 35.328 -29.931 -66.871 1.00 95.56 471 ALA A O 1
ATOM 3538 N N . GLU A 1 472 ? 33.641 -28.861 -67.880 1.00 96.38 472 GLU A N 1
ATOM 3539 C CA . GLU A 1 472 ? 33.638 -29.662 -69.113 1.00 96.38 472 GLU A CA 1
ATOM 3540 C C . GLU A 1 472 ? 34.939 -29.478 -69.905 1.00 96.38 472 GLU A C 1
ATOM 3542 O O . GLU A 1 472 ? 35.531 -30.453 -70.375 1.00 96.38 472 GLU A O 1
ATOM 3547 N N . HIS A 1 473 ? 35.455 -28.248 -69.985 1.00 95.19 473 HIS A N 1
ATOM 3548 C CA . HIS A 1 473 ? 36.783 -27.998 -70.546 1.00 95.19 473 HIS A CA 1
ATOM 3549 C C . HIS A 1 473 ? 37.884 -28.724 -69.764 1.00 95.19 473 HIS A C 1
ATOM 3551 O O . HIS A 1 473 ? 38.761 -29.334 -70.380 1.00 95.19 473 HIS A O 1
ATOM 3557 N N . ALA A 1 474 ? 37.834 -28.705 -68.427 1.00 96.25 474 ALA A N 1
ATOM 3558 C CA . ALA A 1 474 ? 38.775 -29.457 -67.599 1.00 96.25 474 ALA A CA 1
ATOM 3559 C C . ALA A 1 474 ? 38.684 -30.970 -67.871 1.00 96.25 474 ALA A C 1
ATOM 3561 O O . ALA A 1 474 ? 39.715 -31.611 -68.085 1.00 96.25 474 ALA A O 1
ATOM 3562 N N . ALA A 1 475 ? 37.469 -31.525 -67.950 1.00 96.56 475 ALA A N 1
ATOM 3563 C CA . ALA A 1 475 ? 37.235 -32.936 -68.261 1.00 96.56 475 ALA A CA 1
ATOM 3564 C C . ALA A 1 475 ? 37.811 -33.324 -69.629 1.00 96.56 475 ALA A C 1
ATOM 3566 O O . ALA A 1 475 ? 38.469 -34.354 -69.751 1.00 96.56 475 ALA A O 1
ATOM 3567 N N . ASN A 1 476 ? 37.634 -32.485 -70.652 1.00 96.38 476 ASN A N 1
ATOM 3568 C CA . ASN A 1 476 ? 38.158 -32.748 -71.993 1.00 96.38 476 ASN A CA 1
ATOM 3569 C C . ASN A 1 476 ? 39.692 -32.813 -72.019 1.00 96.38 476 ASN A C 1
ATOM 3571 O O . ASN A 1 476 ? 40.248 -33.729 -72.627 1.00 96.38 476 ASN A O 1
ATOM 3575 N N . PHE A 1 477 ? 40.383 -31.909 -71.315 1.00 96.69 477 PHE A N 1
ATOM 3576 C CA . PHE A 1 477 ? 41.841 -31.987 -71.183 1.00 96.69 477 PHE A CA 1
ATOM 3577 C C . PHE A 1 477 ? 42.290 -33.240 -70.417 1.00 96.69 477 PHE A C 1
ATOM 3579 O O . PHE A 1 477 ? 43.257 -33.888 -70.821 1.00 96.69 477 PHE A O 1
ATOM 3586 N N . LEU A 1 478 ? 41.577 -33.622 -69.352 1.00 95.56 478 LEU A N 1
ATOM 3587 C CA . LEU A 1 478 ? 41.874 -34.837 -68.585 1.00 95.56 478 LEU A CA 1
ATOM 3588 C C . LEU A 1 478 ? 41.624 -36.118 -69.399 1.00 95.56 478 LEU A C 1
ATOM 3590 O O . LEU A 1 478 ? 42.413 -37.057 -69.309 1.00 95.56 478 LEU A O 1
ATOM 3594 N N . ARG A 1 479 ? 40.593 -36.152 -70.253 1.00 97.00 479 ARG A N 1
ATOM 3595 C CA . ARG A 1 479 ? 40.328 -37.272 -71.173 1.00 97.00 479 ARG A CA 1
ATOM 3596 C C . ARG A 1 479 ? 41.420 -37.407 -72.223 1.00 97.00 479 ARG A C 1
ATOM 3598 O O . ARG A 1 479 ? 41.933 -38.502 -72.412 1.00 97.00 479 ARG A O 1
ATOM 3605 N N . GLN A 1 480 ? 41.828 -36.298 -72.846 1.00 95.19 480 GLN A N 1
ATOM 3606 C CA . GLN A 1 480 ? 42.957 -36.294 -73.784 1.00 95.19 480 GLN A CA 1
ATOM 3607 C C . GLN A 1 480 ? 44.222 -36.851 -73.127 1.00 95.19 480 GLN A C 1
ATOM 3609 O O . GLN A 1 480 ? 44.931 -37.656 -73.728 1.00 95.19 480 GLN A O 1
ATOM 3614 N N . MET A 1 481 ? 44.478 -36.472 -71.872 1.00 94.44 481 MET A N 1
ATOM 3615 C CA . MET A 1 481 ? 45.569 -37.049 -71.096 1.00 94.44 481 MET A CA 1
ATOM 3616 C C . MET A 1 481 ? 45.391 -38.550 -70.893 1.00 94.44 481 MET A C 1
ATOM 3618 O O . MET A 1 481 ? 46.306 -39.296 -71.221 1.00 94.44 481 MET A O 1
ATOM 3622 N N . ALA A 1 482 ? 44.240 -39.002 -70.396 1.00 95.44 482 ALA A N 1
ATOM 3623 C CA . ALA A 1 482 ? 43.984 -40.420 -70.157 1.00 95.44 482 ALA A CA 1
ATOM 3624 C C . ALA A 1 482 ? 44.184 -41.267 -71.429 1.00 95.44 482 ALA A C 1
ATOM 3626 O O . ALA A 1 482 ? 44.811 -42.319 -71.363 1.00 95.44 482 ALA A O 1
ATOM 3627 N N . THR A 1 483 ? 43.749 -40.775 -72.595 1.00 95.25 483 THR A N 1
ATOM 3628 C CA . THR A 1 483 ? 43.949 -41.452 -73.885 1.00 95.25 483 THR A CA 1
ATOM 3629 C C . THR A 1 483 ? 45.424 -41.506 -74.293 1.00 95.25 483 THR A C 1
ATOM 3631 O O . THR A 1 483 ? 45.926 -42.572 -74.633 1.00 95.25 483 THR A O 1
ATOM 3634 N N . VAL A 1 484 ? 46.150 -40.384 -74.227 1.00 94.62 484 VAL A N 1
ATOM 3635 C CA . VAL A 1 484 ? 47.591 -40.329 -74.570 1.00 94.62 484 VAL A CA 1
ATOM 3636 C C . VAL A 1 484 ? 48.454 -41.102 -73.559 1.00 94.62 484 VAL A C 1
ATOM 3638 O O . VAL A 1 484 ? 49.588 -41.494 -73.848 1.00 94.62 484 VAL A O 1
ATOM 3641 N N . GLY A 1 485 ? 47.937 -41.285 -72.347 1.00 93.12 485 GLY A N 1
ATOM 3642 C CA . GLY A 1 485 ? 48.593 -41.947 -71.231 1.00 93.12 485 GLY A CA 1
ATOM 3643 C C . GLY A 1 485 ? 48.192 -43.394 -71.007 1.00 93.12 485 GLY A C 1
ATOM 3644 O O . GLY A 1 485 ? 48.628 -43.927 -69.994 1.00 93.12 485 GLY A O 1
ATOM 3645 N N . ALA A 1 486 ? 47.394 -44.016 -71.882 1.00 94.88 486 ALA A N 1
ATOM 3646 C CA . ALA A 1 486 ? 46.812 -45.340 -71.637 1.00 94.88 486 ALA A CA 1
ATOM 3647 C C . ALA A 1 486 ? 47.860 -46.403 -71.245 1.00 94.88 486 ALA A C 1
ATOM 3649 O O . ALA A 1 486 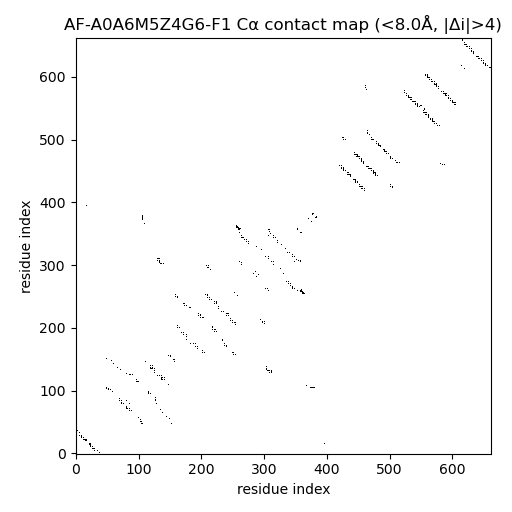? 47.651 -47.136 -70.282 1.00 94.88 486 ALA A O 1
ATOM 3650 N N . ASP A 1 487 ? 49.025 -46.396 -71.902 1.00 94.25 487 ASP A N 1
ATOM 3651 C CA . ASP A 1 487 ? 50.130 -47.334 -71.637 1.00 94.25 487 ASP A CA 1
ATOM 3652 C C . ASP A 1 487 ? 51.176 -46.798 -70.639 1.00 94.25 487 ASP A C 1
ATOM 3654 O O . ASP A 1 487 ? 52.243 -47.384 -70.447 1.00 94.25 487 ASP A O 1
ATOM 3658 N N . LYS A 1 488 ? 50.923 -45.641 -70.017 1.00 95.19 488 LYS A N 1
ATOM 3659 C CA . LYS A 1 488 ? 51.853 -44.973 -69.095 1.00 95.19 488 LYS A CA 1
ATOM 3660 C C . LYS A 1 488 ? 51.349 -45.085 -67.660 1.00 95.19 488 LYS A C 1
ATOM 3662 O O . LYS A 1 488 ? 50.154 -45.031 -67.396 1.00 95.19 488 LYS A O 1
ATOM 3667 N N . ALA A 1 489 ? 52.276 -45.111 -66.700 1.00 91.00 489 ALA A N 1
ATOM 3668 C CA . ALA A 1 489 ? 51.959 -45.239 -65.270 1.00 91.00 489 ALA A CA 1
ATOM 3669 C C . ALA A 1 489 ? 51.018 -44.144 -64.716 1.00 91.00 489 ALA A C 1
ATOM 3671 O O . ALA A 1 489 ? 50.393 -44.328 -63.677 1.00 91.00 489 ALA A O 1
ATOM 3672 N N . TRP A 1 490 ? 50.904 -43.000 -65.397 1.00 90.25 490 TRP A N 1
ATOM 3673 C CA . TRP A 1 490 ? 50.020 -41.898 -65.012 1.00 90.25 490 TRP A CA 1
ATOM 3674 C C . TRP A 1 490 ? 48.639 -41.927 -65.691 1.00 90.25 490 TRP A C 1
ATOM 3676 O O . TRP A 1 490 ? 47.762 -41.165 -65.285 1.00 90.25 490 TRP A O 1
ATOM 3686 N N . GLY A 1 491 ? 48.421 -42.787 -66.693 1.00 93.12 491 GLY A N 1
ATOM 3687 C CA . GLY A 1 491 ? 47.137 -42.947 -67.386 1.00 93.12 491 GLY A CA 1
ATOM 3688 C C . GLY A 1 491 ? 45.964 -43.261 -66.451 1.00 93.12 491 GLY A C 1
ATOM 3689 O O . GLY A 1 491 ? 44.953 -42.558 -66.519 1.00 93.12 491 GLY A O 1
ATOM 3690 N N . PRO A 1 492 ? 46.104 -44.223 -65.514 1.00 95.62 492 PRO A N 1
ATOM 3691 C CA . PRO A 1 492 ? 45.063 -44.524 -64.530 1.00 95.62 492 PRO A CA 1
ATOM 3692 C C . PRO A 1 492 ? 44.697 -43.323 -63.644 1.00 95.62 492 PRO A C 1
ATOM 3694 O O . PRO A 1 492 ? 43.519 -43.073 -63.407 1.00 95.62 492 PRO A O 1
ATOM 3697 N N . LEU A 1 493 ? 45.689 -42.525 -63.224 1.00 94.81 493 LEU A N 1
ATOM 3698 C CA . LEU A 1 493 ? 45.459 -41.312 -62.427 1.00 94.81 493 LEU A CA 1
ATOM 3699 C C . LEU A 1 493 ? 44.685 -40.249 -63.220 1.00 94.81 493 LEU A C 1
ATOM 3701 O O . LEU A 1 493 ? 43.796 -39.595 -62.681 1.00 94.81 493 LEU A O 1
ATOM 3705 N N . ALA A 1 494 ? 44.993 -40.077 -64.510 1.00 94.19 494 ALA A N 1
ATOM 3706 C CA . ALA A 1 494 ? 44.237 -39.167 -65.368 1.00 94.19 494 ALA A CA 1
ATOM 3707 C C . ALA A 1 494 ? 42.778 -39.635 -65.538 1.00 94.19 494 ALA A C 1
ATOM 3709 O O . ALA A 1 494 ? 41.869 -38.812 -65.453 1.00 94.19 494 ALA A O 1
ATOM 3710 N N . ALA A 1 495 ? 42.542 -40.941 -65.708 1.00 95.50 495 ALA A N 1
ATOM 3711 C CA . ALA A 1 495 ? 41.197 -41.515 -65.802 1.00 95.50 495 ALA A CA 1
ATOM 3712 C C . ALA A 1 495 ? 40.382 -41.356 -64.499 1.00 95.50 495 ALA A C 1
ATOM 3714 O O . ALA A 1 495 ? 39.183 -41.061 -64.541 1.00 95.50 495 ALA A O 1
ATOM 3715 N N . GLU A 1 496 ? 41.025 -41.475 -63.336 1.00 96.62 496 GLU A N 1
ATOM 3716 C CA . GLU A 1 496 ? 40.395 -41.204 -62.038 1.00 96.62 496 GLU A CA 1
ATOM 3717 C C . GLU A 1 496 ? 39.961 -39.732 -61.918 1.00 96.62 496 GLU A C 1
ATOM 3719 O O . GLU A 1 496 ? 38.829 -39.438 -61.519 1.00 96.62 496 GLU A O 1
ATOM 3724 N N . LEU A 1 497 ? 40.822 -38.793 -62.332 1.00 96.12 497 LEU A N 1
ATOM 3725 C CA . LEU A 1 497 ? 40.492 -37.365 -62.342 1.00 96.12 497 LEU A CA 1
ATOM 3726 C C . LEU A 1 497 ? 39.349 -37.034 -63.312 1.00 96.12 497 LEU A C 1
ATOM 3728 O O . LEU A 1 497 ? 38.511 -36.199 -62.973 1.00 96.12 497 LEU A O 1
ATOM 3732 N N . VAL A 1 498 ? 39.265 -37.702 -64.473 1.00 97.12 498 VAL A N 1
ATOM 3733 C CA . VAL A 1 498 ? 38.100 -37.597 -65.379 1.00 97.12 498 VAL A CA 1
ATOM 3734 C C . VAL A 1 498 ? 36.826 -38.023 -64.654 1.00 97.12 498 VAL A C 1
ATOM 3736 O O . VAL A 1 498 ? 35.852 -37.276 -64.651 1.00 97.12 498 VAL A O 1
ATOM 3739 N N . THR A 1 499 ? 36.849 -39.175 -63.980 1.00 96.75 499 THR A N 1
ATOM 3740 C CA . THR A 1 499 ? 35.681 -39.712 -63.260 1.00 96.75 499 THR A CA 1
ATOM 3741 C C . THR A 1 499 ? 35.201 -38.744 -62.175 1.00 96.75 499 THR A C 1
ATOM 3743 O O . THR A 1 499 ? 34.008 -38.455 -62.071 1.00 96.75 499 THR A O 1
ATOM 3746 N N . ARG A 1 500 ? 36.131 -38.171 -61.397 1.00 97.19 500 ARG A N 1
ATOM 3747 C CA . ARG A 1 500 ? 35.819 -37.145 -60.387 1.00 97.19 500 ARG A CA 1
ATOM 3748 C C . ARG A 1 500 ? 35.275 -35.860 -61.017 1.00 97.19 500 ARG A C 1
ATOM 3750 O O . ARG A 1 500 ? 34.333 -35.282 -60.480 1.00 97.19 500 ARG A O 1
ATOM 3757 N N . GLN A 1 501 ? 35.834 -35.413 -62.144 1.00 97.12 501 GLN A N 1
ATOM 3758 C CA . GLN A 1 501 ? 35.364 -34.210 -62.838 1.00 97.12 501 GLN A CA 1
ATOM 3759 C C . GLN A 1 501 ? 33.955 -34.394 -63.419 1.00 97.12 501 GLN A C 1
ATOM 3761 O O . GLN A 1 501 ? 33.135 -33.483 -63.306 1.00 97.12 501 GLN A O 1
ATOM 3766 N N . ASP A 1 502 ? 33.654 -35.564 -63.983 1.00 96.44 502 ASP A N 1
ATOM 3767 C CA . ASP A 1 502 ? 32.344 -35.899 -64.554 1.00 96.44 502 ASP A CA 1
ATOM 3768 C C . ASP A 1 502 ? 31.259 -36.030 -63.475 1.00 96.44 502 ASP A C 1
ATOM 3770 O O . ASP A 1 502 ? 30.129 -35.560 -63.660 1.00 96.44 502 ASP A O 1
ATOM 3774 N N . ALA A 1 503 ? 31.611 -36.564 -62.300 1.00 95.62 503 ALA A N 1
ATOM 3775 C CA . ALA A 1 503 ? 30.734 -36.541 -61.130 1.00 95.62 503 ALA A CA 1
ATOM 3776 C C . ALA A 1 503 ? 30.394 -35.098 -60.709 1.00 95.62 503 ALA A C 1
ATOM 3778 O O . ALA A 1 503 ? 29.224 -34.776 -60.504 1.00 95.62 503 ALA A O 1
ATOM 3779 N N . LEU A 1 504 ? 31.386 -34.197 -60.672 1.00 95.06 504 LEU A N 1
ATOM 3780 C CA . LEU A 1 504 ? 31.158 -32.780 -60.359 1.00 95.06 504 LEU A CA 1
ATOM 3781 C C . LEU A 1 504 ? 30.293 -32.073 -61.410 1.00 95.06 504 LEU A C 1
ATOM 3783 O O . LEU A 1 504 ? 29.413 -31.300 -61.040 1.00 95.06 504 LEU A O 1
ATOM 3787 N N . ILE A 1 505 ? 30.483 -32.357 -62.702 1.00 94.94 505 ILE A N 1
ATOM 3788 C CA . ILE A 1 505 ? 29.630 -31.825 -63.782 1.00 94.94 505 ILE A CA 1
ATOM 3789 C C . ILE A 1 505 ? 28.179 -32.301 -63.614 1.00 94.94 505 ILE A C 1
ATOM 3791 O O . ILE A 1 505 ? 27.237 -31.532 -63.842 1.00 94.94 505 ILE A O 1
ATOM 3795 N N . THR A 1 506 ? 27.984 -33.548 -63.180 1.00 92.94 506 THR A N 1
ATOM 3796 C CA . THR A 1 506 ? 26.659 -34.118 -62.904 1.00 92.94 506 THR A CA 1
ATOM 3797 C C . THR A 1 506 ? 25.999 -33.436 -61.703 1.00 92.94 506 THR A C 1
ATOM 3799 O O . THR A 1 506 ? 24.864 -32.976 -61.829 1.00 92.94 506 THR A O 1
ATOM 3802 N N . GLU A 1 507 ? 26.712 -33.273 -60.581 1.00 90.88 507 GLU A N 1
ATOM 3803 C CA . GLU A 1 507 ? 26.222 -32.534 -59.403 1.00 90.88 507 GLU A CA 1
ATOM 3804 C C . GLU A 1 507 ? 25.877 -31.070 -59.763 1.00 90.88 507 GLU A C 1
ATOM 3806 O O . GLU A 1 507 ? 24.812 -30.568 -59.399 1.00 90.88 507 GLU A O 1
ATOM 3811 N N . MET A 1 508 ? 26.720 -30.390 -60.554 1.00 89.50 508 MET A N 1
ATOM 3812 C CA . MET A 1 508 ? 26.438 -29.035 -61.055 1.00 89.50 508 MET A CA 1
ATOM 3813 C C . MET A 1 508 ? 25.199 -28.993 -61.961 1.00 89.50 508 MET A C 1
ATOM 3815 O O . MET A 1 508 ? 24.428 -28.040 -61.895 1.00 89.50 508 MET A O 1
ATOM 3819 N N . SER A 1 509 ? 24.975 -30.019 -62.788 1.00 88.50 509 SER A N 1
ATOM 3820 C CA . SER A 1 509 ? 23.804 -30.118 -63.674 1.00 88.50 509 SER A CA 1
ATOM 3821 C C . SER A 1 509 ? 22.504 -30.367 -62.909 1.00 88.50 509 SER A C 1
ATOM 3823 O O . SER A 1 509 ? 21.474 -29.790 -63.252 1.00 88.50 509 SER A O 1
ATOM 3825 N N . GLN A 1 510 ? 22.553 -31.172 -61.845 1.00 86.19 510 GLN A N 1
ATOM 3826 C CA . GLN A 1 510 ? 21.422 -31.362 -60.933 1.00 86.19 510 GLN A CA 1
ATOM 3827 C C . GLN A 1 510 ? 21.077 -30.054 -60.216 1.00 86.19 510 GLN A C 1
ATOM 3829 O O . GLN A 1 510 ? 19.908 -29.676 -60.137 1.00 86.19 510 GLN A O 1
ATOM 3834 N N . LEU A 1 511 ? 22.096 -29.313 -59.768 1.00 77.31 511 LEU A N 1
ATOM 3835 C CA . LEU A 1 511 ? 21.886 -27.998 -59.178 1.00 77.31 511 LEU A CA 1
ATOM 3836 C C . LEU A 1 511 ? 21.420 -26.960 -60.193 1.00 77.31 511 LEU A C 1
ATOM 3838 O O . LEU A 1 511 ? 20.656 -26.098 -59.793 1.00 77.31 511 LEU A O 1
ATOM 3842 N N . LEU A 1 512 ? 21.796 -27.029 -61.473 1.00 76.12 512 LEU A N 1
ATOM 3843 C CA . LEU A 1 512 ? 21.316 -26.102 -62.512 1.00 76.12 512 LEU A CA 1
ATOM 3844 C C . LEU A 1 512 ? 19.788 -26.097 -62.649 1.00 76.12 512 LEU A C 1
ATOM 3846 O O . LEU A 1 512 ? 19.195 -25.037 -62.852 1.00 76.12 512 LEU A O 1
ATOM 3850 N N . GLY A 1 513 ? 19.148 -27.254 -62.448 1.00 66.44 513 GLY A N 1
ATOM 3851 C CA . GLY A 1 513 ? 17.687 -27.363 -62.378 1.00 66.44 513 GLY A CA 1
ATOM 3852 C C . GLY A 1 513 ? 17.069 -26.609 -61.190 1.00 66.44 513 GLY A C 1
ATOM 3853 O O . GLY A 1 513 ? 15.942 -26.134 -61.288 1.00 66.44 513 GLY A O 1
ATOM 3854 N N . ALA A 1 514 ? 17.823 -26.428 -60.100 1.00 59.16 514 ALA A N 1
ATOM 3855 C CA . ALA A 1 514 ? 17.427 -25.685 -58.900 1.00 59.16 514 ALA A CA 1
ATOM 3856 C C . ALA A 1 514 ? 18.039 -24.262 -58.812 1.00 59.16 514 ALA A C 1
ATOM 3858 O O . ALA A 1 514 ? 17.557 -23.417 -58.058 1.00 59.16 514 ALA A O 1
ATOM 3859 N N . SER A 1 515 ? 19.098 -23.953 -59.573 1.00 51.97 515 SER A N 1
ATOM 3860 C CA . SER A 1 515 ? 19.964 -22.782 -59.364 1.00 51.97 515 SER A CA 1
ATOM 3861 C C . SER A 1 515 ? 19.470 -21.518 -60.041 1.00 51.97 515 SER A C 1
ATOM 3863 O O . SER A 1 515 ? 19.823 -20.431 -59.591 1.00 51.97 515 SER A O 1
ATOM 3865 N N . ASN A 1 516 ? 18.649 -21.625 -61.089 1.00 59.72 516 ASN A N 1
ATOM 3866 C CA . ASN A 1 516 ? 17.974 -20.451 -61.645 1.00 59.72 516 ASN A CA 1
ATOM 3867 C C . ASN A 1 516 ? 17.077 -19.802 -60.585 1.00 59.72 516 ASN A C 1
ATOM 3869 O O . ASN A 1 516 ? 17.009 -18.579 -60.524 1.00 59.72 516 ASN A O 1
ATOM 3873 N N . ALA A 1 517 ? 16.492 -20.596 -59.680 1.00 57.09 517 ALA A N 1
ATOM 3874 C CA . ALA A 1 517 ? 15.755 -20.079 -58.535 1.00 57.09 517 ALA A CA 1
ATOM 3875 C C . ALA A 1 517 ? 16.682 -19.411 -57.509 1.00 57.09 517 ALA A C 1
ATOM 3877 O O . ALA A 1 517 ? 16.368 -18.323 -57.046 1.00 57.09 517 ALA A O 1
ATOM 3878 N N . ALA A 1 518 ? 17.846 -19.992 -57.196 1.00 58.81 518 ALA A N 1
ATOM 3879 C CA . ALA A 1 518 ? 18.791 -19.399 -56.244 1.00 58.81 518 ALA A CA 1
ATOM 3880 C C . ALA A 1 518 ? 19.408 -18.089 -56.768 1.00 58.81 518 ALA A C 1
ATOM 3882 O O . ALA A 1 518 ? 19.406 -17.083 -56.064 1.00 58.81 518 ALA A O 1
ATOM 3883 N N . ALA A 1 519 ? 19.886 -18.063 -58.015 1.00 64.81 519 ALA A N 1
ATOM 3884 C CA . ALA A 1 519 ? 20.429 -16.859 -58.644 1.00 64.81 519 ALA A CA 1
ATOM 3885 C C . ALA A 1 519 ? 19.351 -15.776 -58.821 1.00 64.81 519 ALA A C 1
ATOM 3887 O O . ALA A 1 519 ? 19.595 -14.618 -58.480 1.00 64.81 519 ALA A O 1
ATOM 3888 N N . ALA A 1 520 ? 18.139 -16.146 -59.256 1.00 64.44 520 ALA A N 1
ATOM 3889 C CA . ALA A 1 520 ? 17.007 -15.221 -59.303 1.00 64.44 520 ALA A CA 1
ATOM 3890 C C . ALA A 1 520 ? 16.629 -14.713 -57.906 1.00 64.44 520 ALA A C 1
ATOM 3892 O O . ALA A 1 520 ? 16.339 -13.533 -57.747 1.00 64.44 520 ALA A O 1
ATOM 3893 N N . GLN A 1 521 ? 16.700 -15.558 -56.876 1.00 66.69 521 GLN A N 1
ATOM 3894 C CA . GLN A 1 521 ? 16.432 -15.170 -55.496 1.00 66.69 521 GLN A CA 1
ATOM 3895 C C . GLN A 1 521 ? 17.510 -14.225 -54.949 1.00 66.69 521 GLN A C 1
ATOM 3897 O O . GLN A 1 521 ? 17.174 -13.282 -54.240 1.00 66.69 521 GLN A O 1
ATOM 3902 N N . TYR A 1 522 ? 18.787 -14.413 -55.293 1.00 70.69 522 TYR A N 1
ATOM 3903 C CA . TYR A 1 522 ? 19.851 -13.474 -54.925 1.00 70.69 522 TYR A CA 1
ATOM 3904 C C . TYR A 1 522 ? 19.690 -12.116 -55.617 1.00 70.69 522 TYR A C 1
ATOM 3906 O O . TYR A 1 522 ? 19.850 -11.085 -54.965 1.00 70.69 522 TYR A O 1
ATOM 3914 N N . VAL A 1 523 ? 19.335 -12.103 -56.905 1.00 74.75 523 VAL A N 1
ATOM 3915 C CA . VAL A 1 523 ? 19.054 -10.870 -57.659 1.00 74.75 523 VAL A CA 1
ATOM 3916 C C . VAL A 1 523 ? 17.812 -10.162 -57.110 1.00 74.75 523 VAL A C 1
ATOM 3918 O O . VAL A 1 523 ? 17.857 -8.957 -56.874 1.00 74.75 523 VAL A O 1
ATOM 3921 N N . ALA A 1 524 ? 16.732 -10.902 -56.841 1.00 71.19 524 ALA A N 1
ATOM 3922 C CA . ALA A 1 524 ? 15.508 -10.363 -56.253 1.00 71.19 524 ALA A CA 1
ATOM 3923 C C . ALA A 1 524 ? 15.774 -9.757 -54.868 1.00 71.19 524 ALA A C 1
ATOM 3925 O O . ALA A 1 524 ? 15.422 -8.611 -54.618 1.00 71.19 524 ALA A O 1
ATOM 3926 N N . ARG A 1 525 ? 16.513 -10.464 -54.003 1.00 75.75 525 ARG A N 1
ATOM 3927 C CA . ARG A 1 525 ? 16.899 -9.950 -52.679 1.00 75.75 525 ARG A CA 1
ATOM 3928 C C . ARG A 1 525 ? 17.793 -8.712 -52.764 1.00 75.75 525 ARG A C 1
ATOM 3930 O O . ARG A 1 525 ? 17.647 -7.805 -51.951 1.00 75.75 525 ARG A O 1
ATOM 3937 N N . GLY A 1 526 ? 18.717 -8.658 -53.725 1.00 79.06 526 GLY A N 1
ATOM 3938 C CA . GLY A 1 526 ? 19.543 -7.472 -53.967 1.00 79.06 526 GLY A CA 1
ATOM 3939 C C . GLY A 1 526 ? 18.706 -6.251 -54.362 1.00 79.06 526 GLY A C 1
ATOM 3940 O O . GLY A 1 526 ? 18.954 -5.151 -53.864 1.00 79.06 526 GLY A O 1
ATOM 3941 N N . ALA A 1 527 ? 17.679 -6.453 -55.191 1.00 78.69 527 ALA A N 1
ATOM 3942 C CA . ALA A 1 527 ? 16.720 -5.416 -55.561 1.00 78.69 527 ALA A CA 1
ATOM 3943 C C . ALA A 1 527 ? 15.840 -4.979 -54.373 1.00 78.69 527 ALA A C 1
ATOM 3945 O O . ALA A 1 527 ? 15.692 -3.777 -54.145 1.00 78.69 527 ALA A O 1
ATOM 3946 N N . ASP A 1 528 ? 15.340 -5.922 -53.571 1.00 75.56 528 ASP A N 1
ATOM 3947 C CA . ASP A 1 528 ? 14.544 -5.630 -52.372 1.00 75.56 528 ASP A CA 1
ATOM 3948 C C . ASP A 1 528 ? 15.344 -4.804 -51.357 1.00 75.56 528 ASP A C 1
ATOM 3950 O O . ASP A 1 528 ? 14.868 -3.790 -50.847 1.00 75.56 528 ASP A O 1
ATOM 3954 N N . LEU A 1 529 ? 16.597 -5.188 -51.095 1.00 80.62 529 LEU A N 1
ATOM 3955 C CA . LEU A 1 529 ? 17.476 -4.448 -50.189 1.00 80.62 529 LEU A CA 1
ATOM 3956 C C . LEU A 1 529 ? 17.822 -3.054 -50.728 1.00 80.62 529 LEU A C 1
ATOM 3958 O O . LEU A 1 529 ? 17.907 -2.107 -49.947 1.00 80.62 529 LEU A O 1
ATOM 3962 N N . ALA A 1 530 ? 17.979 -2.895 -52.046 1.00 85.25 530 ALA A N 1
ATOM 3963 C CA . ALA A 1 530 ? 18.167 -1.580 -52.658 1.00 85.25 530 ALA A CA 1
ATOM 3964 C C . ALA A 1 530 ? 16.930 -0.680 -52.474 1.00 85.25 530 ALA A C 1
ATOM 3966 O O . ALA A 1 530 ? 17.075 0.516 -52.201 1.00 85.25 530 ALA A O 1
ATOM 3967 N N . CYS A 1 531 ? 15.727 -1.254 -52.576 1.00 83.50 531 CYS A N 1
ATOM 3968 C CA . CYS A 1 531 ? 14.468 -0.558 -52.319 1.00 83.50 531 CYS A CA 1
ATOM 3969 C C . CYS A 1 531 ? 14.363 -0.126 -50.851 1.00 83.50 531 CYS A C 1
ATOM 3971 O O . CYS A 1 531 ? 14.159 1.055 -50.576 1.00 83.50 531 CYS A O 1
ATOM 3973 N N . ILE A 1 532 ? 14.605 -1.046 -49.911 1.00 80.81 532 ILE A N 1
ATOM 3974 C CA . ILE A 1 532 ? 14.580 -0.770 -48.464 1.00 80.81 532 ILE A CA 1
ATOM 3975 C C . ILE A 1 532 ? 15.608 0.306 -48.089 1.00 80.81 532 ILE A C 1
ATOM 3977 O O . ILE A 1 532 ? 15.286 1.236 -47.353 1.00 80.81 532 ILE A O 1
ATOM 3981 N N . SER A 1 533 ? 16.833 0.221 -48.619 1.00 83.88 533 SER A N 1
ATOM 3982 C CA . SER A 1 533 ? 17.882 1.223 -48.378 1.00 83.88 533 SER A CA 1
ATOM 3983 C C . SER A 1 533 ? 17.458 2.611 -48.862 1.00 83.88 533 SER A C 1
ATOM 3985 O O . SER A 1 533 ? 17.708 3.607 -48.189 1.00 83.88 533 SER A O 1
ATOM 3987 N N . SER A 1 534 ? 16.780 2.679 -50.011 1.00 84.81 534 SER A N 1
ATOM 3988 C CA . SER A 1 534 ? 16.291 3.937 -50.587 1.00 84.81 534 SER A CA 1
ATOM 3989 C C . SER A 1 534 ? 15.115 4.512 -49.792 1.00 84.81 534 SER A C 1
ATOM 3991 O O . SER A 1 534 ? 15.050 5.720 -49.574 1.00 84.81 534 SER A O 1
ATOM 3993 N N . GLU A 1 535 ? 14.208 3.661 -49.308 1.00 81.94 535 GLU A N 1
ATOM 3994 C CA . GLU A 1 535 ? 13.105 4.076 -48.439 1.00 81.94 535 GLU A CA 1
ATOM 3995 C C . GLU A 1 535 ? 13.622 4.614 -47.099 1.00 81.94 535 GLU A C 1
ATOM 3997 O O . GLU A 1 535 ? 13.190 5.675 -46.644 1.00 81.94 535 GLU A O 1
ATOM 4002 N N . LEU A 1 536 ? 14.587 3.920 -46.488 1.00 81.00 536 LEU A N 1
ATOM 4003 C CA . LEU A 1 536 ? 15.217 4.357 -45.247 1.00 81.00 536 LEU A CA 1
ATOM 4004 C C . LEU A 1 536 ? 15.974 5.675 -45.441 1.00 81.00 536 LEU A C 1
ATOM 4006 O O . LEU A 1 536 ? 15.834 6.575 -44.617 1.00 81.00 536 LEU A O 1
ATOM 4010 N N . ALA A 1 537 ? 16.703 5.828 -46.551 1.00 87.69 537 ALA A N 1
ATOM 4011 C CA . ALA A 1 537 ? 17.348 7.089 -46.901 1.00 87.69 537 ALA A CA 1
ATOM 4012 C C . ALA A 1 537 ? 16.337 8.239 -47.003 1.00 87.69 537 ALA A C 1
ATOM 4014 O O . ALA A 1 537 ? 16.547 9.300 -46.422 1.00 87.69 537 ALA A O 1
ATOM 4015 N N . ALA A 1 538 ? 15.210 8.018 -47.688 1.00 84.25 538 ALA A N 1
ATOM 4016 C CA . ALA A 1 538 ? 14.158 9.022 -47.815 1.00 84.25 538 ALA A CA 1
ATOM 4017 C C . ALA A 1 538 ? 13.528 9.382 -46.460 1.00 84.25 538 ALA A C 1
ATOM 4019 O O . ALA A 1 538 ? 13.166 10.537 -46.244 1.00 84.25 538 ALA A O 1
ATOM 4020 N N . ARG A 1 539 ? 13.405 8.415 -45.541 1.00 79.88 539 ARG A N 1
ATOM 4021 C CA . ARG A 1 539 ? 12.943 8.666 -44.169 1.00 79.88 539 ARG A CA 1
ATOM 4022 C C . ARG A 1 539 ? 13.951 9.512 -43.392 1.00 79.88 539 ARG A C 1
ATOM 4024 O O . ARG A 1 539 ? 13.554 10.555 -42.896 1.00 79.88 539 ARG A O 1
ATOM 4031 N N . LEU A 1 540 ? 15.232 9.134 -43.363 1.00 80.94 540 LEU A N 1
ATOM 4032 C CA . LEU A 1 540 ? 16.273 9.910 -42.671 1.00 80.94 540 LEU A CA 1
ATOM 4033 C C . LEU A 1 540 ? 16.389 11.340 -43.216 1.00 80.94 540 LEU A C 1
ATOM 4035 O O . LEU A 1 540 ? 16.496 12.275 -42.432 1.00 80.94 540 LEU A O 1
ATOM 4039 N N . ALA A 1 541 ? 16.297 11.521 -44.538 1.00 87.19 541 ALA A N 1
ATOM 4040 C CA . ALA A 1 541 ? 16.318 12.844 -45.160 1.00 87.19 541 ALA A CA 1
ATOM 4041 C C . ALA A 1 541 ? 15.112 13.708 -44.750 1.00 87.19 541 ALA A C 1
ATOM 4043 O O . ALA A 1 541 ? 15.273 14.895 -44.489 1.00 87.19 541 ALA A O 1
ATOM 4044 N N . ARG A 1 542 ? 13.907 13.125 -44.655 1.00 82.25 542 ARG A N 1
ATOM 4045 C CA . ARG A 1 542 ? 12.725 13.838 -44.138 1.00 82.25 542 ARG A CA 1
ATOM 4046 C C . ARG A 1 542 ? 12.862 14.170 -42.657 1.00 82.25 542 ARG A C 1
ATOM 4048 O O . ARG A 1 542 ? 12.554 15.285 -42.265 1.00 82.25 542 ARG A O 1
ATOM 4055 N N . THR A 1 543 ? 13.369 13.238 -41.852 1.00 75.62 543 THR A N 1
ATOM 4056 C CA . THR A 1 543 ? 13.608 13.474 -40.424 1.00 75.62 543 THR A CA 1
ATOM 4057 C C . THR A 1 543 ? 14.637 14.583 -40.212 1.00 75.62 543 THR A C 1
ATOM 4059 O O . THR A 1 543 ? 14.434 15.427 -39.349 1.00 75.62 543 THR A O 1
ATOM 4062 N N . ALA A 1 544 ? 15.691 14.647 -41.032 1.00 84.00 544 ALA A N 1
ATOM 4063 C CA . ALA A 1 544 ? 16.670 15.730 -40.980 1.00 84.00 544 ALA A CA 1
ATOM 4064 C C . ALA A 1 544 ? 16.023 17.110 -41.195 1.00 84.00 544 ALA A C 1
ATOM 4066 O O . ALA A 1 544 ? 16.358 18.046 -40.480 1.00 84.00 544 ALA A O 1
ATOM 4067 N N . GLN A 1 545 ? 15.050 17.234 -42.107 1.00 86.38 545 GLN A N 1
ATOM 4068 C CA . GLN A 1 545 ? 14.355 18.503 -42.398 1.00 86.38 545 GLN A CA 1
ATOM 4069 C C . GLN A 1 545 ? 13.557 19.077 -41.216 1.00 86.38 545 GLN A C 1
ATOM 4071 O O . GLN A 1 545 ? 13.173 20.241 -41.265 1.00 86.38 545 GLN A O 1
ATOM 4076 N N . VAL A 1 546 ? 13.287 18.278 -40.178 1.00 79.38 546 VAL A N 1
ATOM 4077 C CA . VAL A 1 546 ? 12.608 18.735 -38.953 1.00 79.38 546 VAL A CA 1
ATOM 4078 C C . VAL A 1 546 ? 13.570 19.483 -38.023 1.00 79.38 546 VAL A C 1
ATOM 4080 O O . VAL A 1 546 ? 13.136 20.312 -37.227 1.00 79.38 546 VAL A O 1
ATOM 4083 N N . PHE A 1 547 ? 14.869 19.204 -38.122 1.00 75.25 547 PHE A N 1
ATOM 4084 C CA . PHE A 1 547 ? 15.900 19.876 -37.341 1.00 75.25 547 PHE A CA 1
ATOM 4085 C C . PHE A 1 547 ? 16.358 21.157 -38.038 1.00 75.25 547 PHE A C 1
ATOM 4087 O O . PHE A 1 547 ? 16.354 21.243 -39.270 1.00 75.25 547 PHE A O 1
ATOM 4094 N N . ASP A 1 548 ? 16.773 22.145 -37.242 1.00 87.38 548 ASP A N 1
ATOM 4095 C CA . ASP A 1 548 ? 17.432 23.342 -37.765 1.00 87.38 548 ASP A CA 1
ATOM 4096 C C . ASP A 1 548 ? 18.666 22.918 -38.588 1.00 87.38 548 ASP A C 1
ATOM 4098 O O . ASP A 1 548 ? 19.393 22.024 -38.147 1.00 87.38 548 ASP A O 1
ATOM 4102 N N . PRO A 1 549 ? 18.936 23.516 -39.763 1.00 93.19 549 PRO A N 1
ATOM 4103 C CA . PRO A 1 549 ? 20.130 23.200 -40.546 1.00 93.19 549 PRO A CA 1
ATOM 4104 C C . PRO A 1 549 ? 21.459 23.359 -39.790 1.00 93.19 549 PRO A C 1
ATOM 4106 O O . PRO A 1 549 ? 22.462 22.804 -40.224 1.00 93.19 549 PRO A O 1
ATOM 4109 N N . ALA A 1 550 ? 21.492 24.116 -38.687 1.00 89.06 550 ALA A N 1
ATOM 4110 C CA . ALA A 1 550 ? 22.652 24.245 -37.807 1.00 89.06 550 ALA A CA 1
ATOM 4111 C C . ALA A 1 550 ? 22.722 23.176 -36.694 1.00 89.06 550 ALA A C 1
ATOM 4113 O O . ALA A 1 550 ? 23.708 23.129 -35.956 1.00 89.06 550 ALA A O 1
ATOM 4114 N N . ASP A 1 551 ? 21.693 22.338 -36.532 1.00 84.38 551 ASP A N 1
ATOM 4115 C CA . ASP A 1 551 ? 21.660 21.265 -35.538 1.00 84.38 551 ASP A CA 1
ATOM 4116 C C . ASP A 1 551 ? 22.546 20.086 -35.996 1.00 84.38 551 ASP A C 1
ATOM 4118 O O . ASP A 1 551 ? 22.360 19.570 -37.102 1.00 84.38 551 ASP A O 1
ATOM 4122 N N . PRO A 1 552 ? 23.475 19.578 -35.165 1.00 83.75 552 PRO A N 1
ATOM 4123 C CA . PRO A 1 552 ? 24.301 18.420 -35.519 1.00 83.75 552 PRO A CA 1
ATOM 4124 C C . PRO A 1 552 ? 23.487 17.158 -35.872 1.00 83.75 552 PRO A C 1
ATOM 4126 O O . PRO A 1 552 ? 23.985 16.285 -36.590 1.00 83.75 552 PRO A O 1
ATOM 4129 N N . CYS A 1 553 ? 22.235 17.047 -35.412 1.00 79.06 553 CYS A N 1
ATOM 4130 C CA . CYS A 1 553 ? 21.311 15.983 -35.803 1.00 79.06 553 CYS A CA 1
ATOM 4131 C C . CYS A 1 553 ? 20.911 16.079 -37.278 1.00 79.06 553 CYS A C 1
ATOM 4133 O O . CYS A 1 553 ? 20.806 15.045 -37.943 1.00 79.06 553 CYS A O 1
ATOM 4135 N N . HIS A 1 554 ? 20.724 17.295 -37.802 1.00 89.50 554 HIS A N 1
ATOM 4136 C CA . HIS A 1 554 ? 20.414 17.530 -39.211 1.00 89.50 554 HIS A CA 1
ATOM 4137 C C . HIS A 1 554 ? 21.523 16.971 -40.109 1.00 89.50 554 HIS A C 1
ATOM 4139 O O . HIS A 1 554 ? 21.259 16.160 -41.005 1.00 89.50 554 HIS A O 1
ATOM 4145 N N . ASP A 1 555 ? 22.773 17.337 -39.819 1.00 90.88 555 ASP A N 1
ATOM 4146 C CA . ASP A 1 555 ? 23.946 16.920 -40.589 1.00 90.88 555 ASP A CA 1
ATOM 4147 C C . ASP A 1 555 ? 24.166 15.408 -40.527 1.00 90.88 555 ASP A C 1
ATOM 4149 O O . ASP A 1 555 ? 24.387 14.753 -41.549 1.00 90.88 555 ASP A O 1
ATOM 4153 N N . ALA A 1 556 ? 24.063 14.823 -39.333 1.00 88.38 556 ALA A N 1
ATOM 4154 C CA . ALA A 1 556 ? 24.251 13.392 -39.133 1.00 88.38 556 ALA A CA 1
ATOM 4155 C C . ALA A 1 556 ? 23.188 12.552 -39.866 1.00 88.38 556 ALA A C 1
ATOM 4157 O O . ALA A 1 556 ? 23.530 11.570 -40.536 1.00 88.38 556 ALA A O 1
ATOM 4158 N N . LEU A 1 557 ? 21.910 12.947 -39.790 1.00 85.00 557 LEU A N 1
ATOM 4159 C CA . LEU A 1 557 ? 20.810 12.267 -40.481 1.00 85.00 557 LEU A CA 1
ATOM 4160 C C . LEU A 1 557 ? 20.907 12.424 -42.002 1.00 85.00 557 LEU A C 1
ATOM 4162 O O . LEU A 1 557 ? 20.734 11.439 -42.726 1.00 85.00 557 LEU A O 1
ATOM 4166 N N . THR A 1 558 ? 21.249 13.618 -42.490 1.00 92.44 558 THR A N 1
ATOM 4167 C CA . THR A 1 558 ? 21.451 13.884 -43.923 1.00 92.44 558 THR A CA 1
ATOM 4168 C C . THR A 1 558 ? 22.620 13.067 -44.468 1.00 92.44 558 THR A C 1
ATOM 4170 O O . THR A 1 558 ? 22.474 12.330 -45.447 1.00 92.44 558 THR A O 1
ATOM 4173 N N . ALA A 1 559 ? 23.760 13.077 -43.776 1.00 92.50 559 ALA A N 1
ATOM 4174 C CA . ALA A 1 559 ? 24.936 12.312 -44.170 1.00 92.50 559 ALA A CA 1
ATOM 4175 C C . ALA A 1 559 ? 24.686 10.794 -44.135 1.00 92.50 559 ALA A C 1
ATOM 4177 O O . ALA A 1 559 ? 25.257 10.050 -44.944 1.00 92.50 559 ALA A O 1
ATOM 4178 N N . ALA A 1 560 ? 23.865 10.300 -43.203 1.00 89.56 560 ALA A N 1
ATOM 4179 C CA . ALA A 1 560 ? 23.448 8.901 -43.163 1.00 89.56 560 ALA A CA 1
ATOM 4180 C C . ALA A 1 560 ? 22.514 8.558 -44.335 1.00 89.56 560 ALA A C 1
ATOM 4182 O O . ALA A 1 560 ? 22.731 7.544 -45.005 1.00 89.56 560 ALA A O 1
ATOM 4183 N N . ALA A 1 561 ? 21.541 9.423 -44.640 1.00 90.88 561 ALA A N 1
ATOM 4184 C CA . ALA A 1 561 ? 20.635 9.271 -45.775 1.00 90.88 561 ALA A CA 1
ATOM 4185 C C . ALA A 1 561 ? 21.396 9.159 -47.106 1.00 90.88 561 ALA A C 1
ATOM 4187 O O . ALA A 1 561 ? 21.184 8.214 -47.865 1.00 90.88 561 ALA A O 1
ATOM 4188 N N . GLU A 1 562 ? 22.348 10.056 -47.366 1.00 95.31 562 GLU A N 1
ATOM 4189 C CA . GLU A 1 562 ? 23.186 10.022 -48.574 1.00 95.31 562 GLU A CA 1
ATOM 4190 C C . GLU A 1 562 ? 23.988 8.720 -48.693 1.00 95.31 562 GLU A C 1
ATOM 4192 O O . GLU A 1 562 ? 24.087 8.118 -49.768 1.00 95.31 562 GLU A O 1
ATOM 4197 N N . THR A 1 563 ? 24.518 8.240 -47.565 1.00 92.88 563 THR A N 1
ATOM 4198 C CA . THR A 1 563 ? 25.287 6.991 -47.508 1.00 92.88 563 THR A CA 1
ATOM 4199 C C . THR A 1 563 ? 24.401 5.781 -47.837 1.00 92.88 563 THR A C 1
ATOM 4201 O O . THR A 1 563 ? 24.828 4.879 -48.563 1.00 92.88 563 THR A O 1
ATOM 4204 N N . LEU A 1 564 ? 23.144 5.781 -47.381 1.00 88.62 564 LEU A N 1
ATOM 4205 C CA . LEU A 1 564 ? 22.150 4.758 -47.723 1.00 88.62 564 LEU A CA 1
ATOM 4206 C C . LEU A 1 564 ? 21.721 4.810 -49.196 1.00 88.62 564 LEU A C 1
ATOM 4208 O O . LEU A 1 564 ? 21.526 3.757 -49.808 1.00 88.62 564 LEU A O 1
ATOM 4212 N N . VAL A 1 565 ? 21.620 5.999 -49.802 1.00 94.69 565 VAL A N 1
ATOM 4213 C CA . VAL A 1 565 ? 21.380 6.126 -51.253 1.00 94.69 565 VAL A CA 1
ATOM 4214 C C . VAL A 1 565 ? 22.536 5.504 -52.037 1.00 94.69 565 VAL A C 1
ATOM 4216 O O . VAL A 1 565 ? 22.312 4.750 -52.988 1.00 94.69 565 VAL A O 1
ATOM 4219 N N . ALA A 1 566 ? 23.780 5.779 -51.635 1.00 94.50 566 ALA A N 1
ATOM 4220 C CA . ALA A 1 566 ? 24.959 5.190 -52.264 1.00 94.50 566 ALA A CA 1
ATOM 4221 C C . ALA A 1 566 ? 24.978 3.658 -52.116 1.00 94.50 566 ALA A C 1
ATOM 4223 O O . ALA A 1 566 ? 25.214 2.946 -53.096 1.00 94.50 566 ALA A O 1
ATOM 4224 N N . ALA A 1 567 ? 24.651 3.135 -50.930 1.00 91.12 567 ALA A N 1
ATOM 4225 C CA . ALA A 1 567 ? 24.528 1.696 -50.703 1.00 91.12 567 ALA A CA 1
ATOM 4226 C C . ALA A 1 567 ? 23.457 1.057 -51.607 1.00 91.12 567 ALA A C 1
ATOM 4228 O O . ALA A 1 567 ? 23.722 0.043 -52.258 1.00 91.12 567 ALA A O 1
ATOM 4229 N N . GLY A 1 568 ? 22.281 1.685 -51.719 1.00 90.94 568 GLY A N 1
ATOM 4230 C CA . GLY A 1 568 ? 21.201 1.241 -52.603 1.00 90.94 568 GLY A CA 1
ATOM 4231 C C . GLY A 1 568 ? 21.617 1.194 -54.077 1.00 90.94 568 GLY A C 1
ATOM 4232 O O . GLY A 1 568 ? 21.334 0.212 -54.768 1.00 90.94 568 GLY A O 1
ATOM 4233 N N . LYS A 1 569 ? 22.373 2.195 -54.554 1.00 95.06 569 LYS A N 1
ATOM 4234 C CA . LYS A 1 569 ? 22.946 2.201 -55.914 1.00 95.06 569 LYS A CA 1
ATOM 4235 C C . LYS A 1 569 ? 23.880 1.013 -56.139 1.00 95.06 569 LYS A C 1
ATOM 4237 O O . LYS A 1 569 ? 23.732 0.308 -57.135 1.00 95.06 569 LYS A O 1
ATOM 4242 N N . HIS A 1 570 ? 24.785 0.738 -55.199 1.00 92.75 570 HIS A N 1
ATOM 4243 C CA . HIS A 1 570 ? 25.693 -0.405 -55.291 1.00 92.75 570 HIS A CA 1
ATOM 4244 C C . HIS A 1 570 ? 24.959 -1.757 -55.284 1.00 92.75 570 HIS A C 1
ATOM 4246 O O . HIS A 1 570 ? 25.344 -2.653 -56.034 1.00 92.75 570 HIS A O 1
ATOM 4252 N N . LEU A 1 571 ? 23.882 -1.912 -54.506 1.00 89.69 571 LEU A N 1
ATOM 4253 C CA . LEU A 1 571 ? 23.048 -3.125 -54.513 1.00 89.69 571 LEU A CA 1
ATOM 4254 C C . LEU A 1 571 ? 22.285 -3.304 -55.836 1.00 89.69 571 LEU A C 1
ATOM 4256 O O . LEU A 1 571 ? 22.229 -4.410 -56.382 1.00 89.69 571 LEU A O 1
ATOM 4260 N N . SER A 1 572 ? 21.754 -2.213 -56.395 1.00 91.44 572 SER A N 1
ATOM 4261 C CA . SER A 1 572 ? 21.091 -2.228 -57.704 1.00 91.44 572 SER A CA 1
ATOM 4262 C C . SER A 1 572 ? 22.071 -2.569 -58.832 1.00 91.44 572 SER A C 1
ATOM 4264 O O . SER A 1 572 ? 21.802 -3.446 -59.654 1.00 91.44 572 SER A O 1
ATOM 4266 N N . GLU A 1 573 ? 23.247 -1.935 -58.851 1.00 93.12 573 GLU A N 1
ATOM 4267 C CA . GLU A 1 573 ? 24.316 -2.242 -59.806 1.00 93.12 573 GLU A CA 1
ATOM 4268 C C . GLU A 1 573 ? 24.819 -3.672 -59.655 1.00 93.12 573 GLU A C 1
ATOM 4270 O O . GLU A 1 573 ? 25.025 -4.349 -60.658 1.00 93.12 573 GLU A O 1
ATOM 4275 N N . SER A 1 574 ? 24.976 -4.154 -58.421 1.00 89.25 574 SER A N 1
ATOM 4276 C CA . SER A 1 574 ? 25.340 -5.542 -58.155 1.00 89.25 574 SER A CA 1
ATOM 4277 C C . SER A 1 574 ? 24.344 -6.508 -58.792 1.00 89.25 574 SER A C 1
ATOM 4279 O O . SER A 1 574 ? 24.746 -7.413 -59.518 1.00 89.25 574 SER A O 1
ATOM 4281 N N . SER A 1 575 ? 23.047 -6.257 -58.608 1.00 85.25 575 SER A N 1
ATOM 4282 C CA . SER A 1 575 ? 21.977 -7.081 -59.175 1.00 85.25 575 SER A CA 1
ATOM 4283 C C . SER A 1 575 ? 22.016 -7.081 -60.709 1.00 85.25 575 SER A C 1
ATOM 4285 O O . SER A 1 575 ? 21.955 -8.144 -61.323 1.00 85.25 575 SER A O 1
ATOM 4287 N N . LYS A 1 576 ? 22.225 -5.913 -61.337 1.00 88.81 576 LYS A N 1
ATOM 4288 C CA . LYS A 1 576 ? 22.395 -5.787 -62.800 1.00 88.81 576 LYS A CA 1
ATOM 4289 C C . LYS A 1 576 ? 23.641 -6.512 -63.313 1.00 88.81 576 LYS A C 1
ATOM 4291 O O . LYS A 1 576 ? 23.614 -7.129 -64.372 1.00 88.81 576 LYS A O 1
ATOM 4296 N N . ARG A 1 577 ? 24.755 -6.437 -62.580 1.00 86.12 577 ARG A N 1
ATOM 4297 C CA . ARG A 1 577 ? 25.992 -7.146 -62.936 1.00 86.12 577 ARG A CA 1
ATOM 4298 C C . ARG A 1 577 ? 25.835 -8.649 -62.743 1.00 86.12 577 ARG A C 1
ATOM 4300 O O . ARG A 1 577 ? 26.353 -9.404 -63.555 1.00 86.12 577 ARG A O 1
ATOM 4307 N N . ALA A 1 578 ? 25.091 -9.096 -61.737 1.00 80.50 578 ALA A N 1
ATOM 4308 C CA . ALA A 1 578 ? 24.796 -10.509 -61.537 1.00 80.50 578 ALA A CA 1
ATOM 4309 C C . ALA A 1 578 ? 23.963 -11.080 -62.698 1.00 80.50 578 ALA A C 1
ATOM 4311 O O . ALA A 1 578 ? 24.335 -12.116 -63.245 1.00 80.50 578 ALA A O 1
ATOM 4312 N N . THR A 1 579 ? 22.910 -10.380 -63.142 1.00 78.56 579 THR A N 1
ATOM 4313 C CA . THR A 1 579 ? 22.083 -10.816 -64.284 1.00 78.56 579 THR A CA 1
ATOM 4314 C C . THR A 1 579 ? 22.819 -10.757 -65.619 1.00 78.56 579 THR A C 1
ATOM 4316 O O . THR A 1 579 ? 22.617 -11.627 -66.459 1.00 78.56 579 THR A O 1
ATOM 4319 N N . ALA A 1 580 ? 23.722 -9.790 -65.802 1.00 82.69 580 ALA A N 1
ATOM 4320 C CA . ALA A 1 580 ? 24.586 -9.699 -66.981 1.00 82.69 580 ALA A CA 1
ATOM 4321 C C . ALA A 1 580 ? 25.709 -10.754 -67.008 1.00 82.69 580 ALA A C 1
ATOM 4323 O O . ALA A 1 580 ? 26.557 -10.730 -67.898 1.00 82.69 580 ALA A O 1
ATOM 4324 N N . GLY A 1 581 ? 25.769 -11.651 -66.019 1.00 74.25 581 GLY A N 1
ATOM 4325 C CA . GLY A 1 581 ? 26.831 -12.641 -65.934 1.00 74.25 581 GLY A CA 1
ATOM 4326 C C . GLY A 1 581 ? 28.187 -12.013 -65.608 1.00 74.25 581 GLY A C 1
ATOM 4327 O O . GLY A 1 581 ? 29.199 -12.502 -66.090 1.00 74.25 581 GLY A O 1
ATOM 4328 N N . SER A 1 582 ? 28.232 -10.978 -64.754 1.00 79.69 582 SER A N 1
ATOM 4329 C CA . SER A 1 582 ? 29.396 -10.241 -64.196 1.00 79.69 582 SER A CA 1
ATOM 4330 C C . SER A 1 582 ? 29.497 -10.374 -62.654 1.00 79.69 582 SER A C 1
ATOM 4332 O O . SER A 1 582 ? 29.637 -9.398 -61.927 1.00 79.69 582 SER A O 1
ATOM 4334 N N . GLY A 1 583 ? 29.443 -11.605 -62.133 1.00 75.19 583 GLY A N 1
ATOM 4335 C CA . GLY A 1 583 ? 29.453 -11.983 -60.711 1.00 75.19 583 GLY A CA 1
ATOM 4336 C C . GLY A 1 583 ? 30.596 -11.410 -59.859 1.00 75.19 583 GLY A C 1
ATOM 4337 O O . GLY A 1 583 ? 30.330 -10.914 -58.774 1.00 75.19 583 GLY A O 1
ATOM 4338 N N . ARG A 1 584 ? 31.849 -11.374 -60.342 1.00 76.06 584 ARG A N 1
ATOM 4339 C CA . ARG A 1 584 ? 32.960 -10.768 -59.568 1.00 76.06 584 ARG A CA 1
ATOM 4340 C C . ARG A 1 584 ? 32.749 -9.268 -59.327 1.00 76.06 584 ARG A C 1
ATOM 4342 O O . ARG A 1 584 ? 33.000 -8.774 -58.231 1.00 76.06 584 ARG A O 1
ATOM 4349 N N . GLU A 1 585 ? 32.268 -8.551 -60.342 1.00 81.81 585 GLU A N 1
ATOM 4350 C CA . GLU A 1 585 ? 31.906 -7.135 -60.209 1.00 81.81 585 GLU A CA 1
ATOM 4351 C C . GLU A 1 585 ? 30.673 -6.974 -59.316 1.00 81.81 585 GLU A C 1
ATOM 4353 O O . GLU A 1 585 ? 30.625 -6.061 -58.494 1.00 81.81 585 GLU A O 1
ATOM 4358 N N . ALA A 1 586 ? 29.697 -7.880 -59.432 1.00 79.88 586 ALA A N 1
ATOM 4359 C CA . ALA A 1 586 ? 28.528 -7.899 -58.563 1.00 79.88 586 ALA A CA 1
ATOM 4360 C C . ALA A 1 586 ? 28.929 -8.034 -57.086 1.00 79.88 586 ALA A C 1
ATOM 4362 O O . ALA A 1 586 ? 28.440 -7.269 -56.257 1.00 79.88 586 ALA A O 1
ATOM 4363 N N . ASP A 1 587 ? 29.860 -8.928 -56.759 1.00 76.00 587 ASP A N 1
ATOM 4364 C CA . ASP A 1 587 ? 30.364 -9.145 -55.398 1.00 76.00 587 ASP A CA 1
ATOM 4365 C C . ASP A 1 587 ? 31.123 -7.945 -54.856 1.00 76.00 587 ASP A C 1
ATOM 4367 O O . ASP A 1 587 ? 30.880 -7.519 -53.727 1.00 76.00 587 ASP A O 1
ATOM 4371 N N . GLN A 1 588 ? 31.985 -7.343 -55.676 1.00 84.88 588 GLN A N 1
ATOM 4372 C CA . GLN A 1 588 ? 32.686 -6.117 -55.306 1.00 84.88 588 GLN A CA 1
ATOM 4373 C C . GLN A 1 588 ? 31.694 -5.000 -54.951 1.00 84.88 588 GLN A C 1
ATOM 4375 O O . GLN A 1 588 ? 31.869 -4.301 -53.950 1.00 84.88 588 GLN A O 1
ATOM 4380 N N . ARG A 1 589 ? 30.613 -4.863 -55.730 1.00 90.94 589 ARG A N 1
ATOM 4381 C CA . ARG A 1 589 ? 29.544 -3.891 -55.463 1.00 90.94 589 ARG A CA 1
ATOM 4382 C C . ARG A 1 589 ? 28.774 -4.227 -54.180 1.00 90.94 589 ARG A C 1
ATOM 4384 O O . ARG A 1 589 ? 28.489 -3.312 -53.414 1.00 90.94 589 ARG A O 1
ATOM 4391 N N . ARG A 1 590 ? 28.511 -5.507 -53.876 1.00 83.94 590 ARG A N 1
ATOM 4392 C CA . ARG A 1 590 ? 27.907 -5.912 -52.584 1.00 83.94 590 ARG A CA 1
ATOM 4393 C C . ARG A 1 590 ? 28.803 -5.56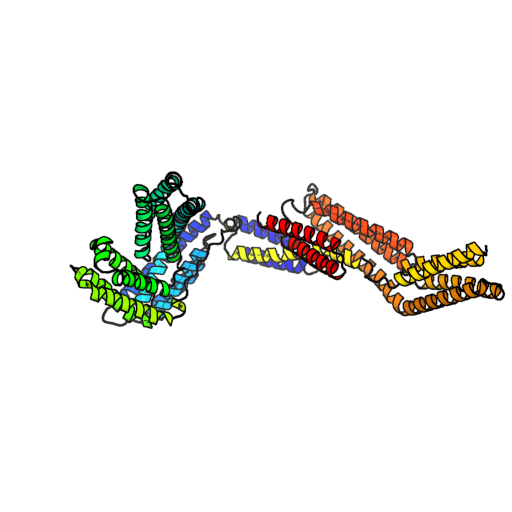8 -51.401 1.00 83.94 590 ARG A C 1
ATOM 4395 O O . ARG A 1 590 ? 28.316 -5.025 -50.414 1.00 83.94 590 ARG A O 1
ATOM 4402 N N . GLY A 1 591 ? 30.103 -5.840 -51.511 1.00 82.75 591 GLY A N 1
ATOM 4403 C CA . GLY A 1 591 ? 31.082 -5.483 -50.484 1.00 82.75 591 GLY A CA 1
ATOM 4404 C C . GLY A 1 591 ? 31.112 -3.976 -50.217 1.00 82.75 591 GLY A C 1
ATOM 4405 O O . GLY A 1 591 ? 31.092 -3.554 -49.061 1.00 82.75 591 GLY A O 1
ATOM 4406 N N . ALA A 1 592 ? 31.073 -3.162 -51.277 1.00 88.62 592 ALA A N 1
ATOM 4407 C CA . ALA A 1 592 ? 30.975 -1.707 -51.163 1.00 88.62 592 ALA A CA 1
ATOM 4408 C C . ALA A 1 592 ? 29.670 -1.265 -50.476 1.00 88.62 592 ALA A C 1
ATOM 4410 O O . ALA A 1 592 ? 29.713 -0.461 -49.544 1.00 88.62 592 ALA A O 1
ATOM 4411 N N . ALA A 1 593 ? 28.524 -1.837 -50.867 1.00 87.94 593 ALA A N 1
ATOM 4412 C CA . ALA A 1 593 ? 27.238 -1.551 -50.232 1.00 87.94 593 ALA A CA 1
ATOM 4413 C C . ALA A 1 593 ? 27.233 -1.892 -48.733 1.00 87.94 593 ALA A C 1
ATOM 4415 O O . ALA A 1 593 ? 26.779 -1.087 -47.927 1.00 87.94 593 ALA A O 1
ATOM 4416 N N . ALA A 1 594 ? 27.779 -3.047 -48.342 1.00 82.94 594 ALA A N 1
ATOM 4417 C CA . ALA A 1 594 ? 27.857 -3.457 -46.940 1.00 82.94 594 ALA A CA 1
ATOM 4418 C C . ALA A 1 594 ? 28.699 -2.487 -46.093 1.00 82.94 594 ALA A C 1
ATOM 4420 O O . ALA A 1 594 ? 28.330 -2.162 -44.965 1.00 82.94 594 ALA A O 1
ATOM 4421 N N . THR A 1 595 ? 29.813 -1.990 -46.635 1.00 85.19 595 THR A N 1
ATOM 4422 C CA . THR A 1 595 ? 30.646 -0.983 -45.962 1.00 85.19 595 THR A CA 1
ATOM 4423 C C . THR A 1 595 ? 29.907 0.345 -45.797 1.00 85.19 595 THR A C 1
ATOM 4425 O O . THR A 1 595 ? 29.950 0.930 -44.717 1.00 85.19 595 THR A O 1
ATOM 4428 N N . LEU A 1 596 ? 29.173 0.786 -46.822 1.00 89.19 596 LEU A N 1
ATOM 4429 C CA . LEU A 1 596 ? 28.358 2.001 -46.758 1.00 89.19 596 LEU A CA 1
ATOM 4430 C C . LEU A 1 596 ? 27.208 1.874 -45.749 1.00 89.19 596 LEU A C 1
ATOM 4432 O O . LEU A 1 596 ? 26.975 2.800 -44.981 1.00 89.19 596 LEU A O 1
ATOM 4436 N N . LEU A 1 597 ? 26.538 0.721 -45.675 1.00 84.00 597 LEU A N 1
ATOM 4437 C CA . LEU A 1 597 ? 25.486 0.478 -44.681 1.00 84.00 597 LEU A CA 1
ATOM 4438 C C . LEU A 1 597 ? 26.012 0.610 -43.241 1.00 84.00 597 LEU A C 1
ATOM 4440 O O . LEU A 1 597 ? 25.372 1.260 -42.416 1.00 84.00 597 LEU A O 1
ATOM 4444 N N . ARG A 1 598 ? 27.208 0.076 -42.946 1.00 82.44 598 ARG A N 1
ATOM 4445 C CA . ARG A 1 598 ? 27.850 0.257 -41.628 1.00 82.44 598 ARG A CA 1
ATOM 4446 C C . ARG A 1 598 ? 28.208 1.716 -41.356 1.00 82.44 598 ARG A C 1
ATOM 4448 O O . ARG A 1 598 ? 27.986 2.200 -40.252 1.00 82.44 598 ARG A O 1
ATOM 4455 N N . ALA A 1 599 ? 28.735 2.420 -42.357 1.00 86.44 599 ALA A N 1
ATOM 4456 C CA . ALA A 1 599 ? 29.065 3.837 -42.226 1.00 86.44 599 ALA A CA 1
ATOM 4457 C C . ALA A 1 599 ? 27.813 4.696 -41.966 1.00 86.44 599 ALA A C 1
ATOM 4459 O O . ALA A 1 599 ? 27.861 5.614 -41.152 1.00 86.44 599 ALA A O 1
ATOM 4460 N N . ALA A 1 600 ? 26.678 4.380 -42.599 1.00 85.69 600 ALA A N 1
ATOM 4461 C CA . ALA A 1 600 ? 25.407 5.049 -42.333 1.00 85.69 600 ALA A CA 1
ATOM 4462 C C . ALA A 1 600 ? 24.942 4.832 -40.883 1.00 85.69 600 ALA A C 1
ATOM 4464 O O . ALA A 1 600 ? 24.558 5.790 -40.221 1.00 85.69 600 ALA A O 1
ATOM 4465 N N . ALA A 1 601 ? 25.041 3.602 -40.365 1.00 83.06 601 ALA A N 1
ATOM 4466 C CA . ALA A 1 601 ? 24.696 3.299 -38.974 1.00 83.06 601 ALA A CA 1
ATOM 4467 C C . ALA A 1 601 ? 25.576 4.072 -37.973 1.00 83.06 601 ALA A C 1
ATOM 4469 O O . ALA A 1 601 ? 25.067 4.670 -37.027 1.00 83.06 601 ALA A O 1
ATOM 4470 N N . GLN A 1 602 ? 26.889 4.137 -38.221 1.00 84.56 602 GLN A N 1
ATOM 4471 C CA . GLN A 1 602 ? 27.831 4.885 -37.379 1.00 84.56 602 GLN A CA 1
ATOM 4472 C C . GLN A 1 602 ? 27.530 6.386 -37.323 1.00 84.56 602 GLN A C 1
ATOM 4474 O O . GLN A 1 602 ? 27.729 7.002 -36.281 1.00 84.56 602 GLN A O 1
ATOM 4479 N N . LYS A 1 603 ? 27.026 6.974 -38.414 1.00 87.62 603 LYS A N 1
ATOM 4480 C CA . LYS A 1 603 ? 26.650 8.395 -38.460 1.00 87.62 603 LYS A CA 1
ATOM 4481 C C . LYS A 1 603 ? 25.437 8.725 -37.588 1.00 87.62 603 LYS A C 1
ATOM 4483 O O . LYS A 1 603 ? 25.368 9.826 -37.061 1.00 87.62 603 LYS A O 1
ATOM 4488 N N . VAL A 1 604 ? 24.509 7.783 -37.407 1.00 84.19 604 VAL A N 1
ATOM 4489 C CA . VAL A 1 604 ? 23.297 7.981 -36.585 1.00 84.19 604 VAL A CA 1
ATOM 4490 C C . VAL A 1 604 ? 23.526 7.580 -35.121 1.00 84.19 604 VAL A C 1
ATOM 4492 O O . VAL A 1 604 ? 22.855 8.096 -34.233 1.00 84.19 604 VAL A O 1
ATOM 4495 N N . ALA A 1 605 ? 24.509 6.717 -34.842 1.00 81.50 605 ALA A N 1
ATOM 4496 C CA . ALA A 1 605 ? 24.862 6.272 -33.492 1.00 81.50 605 ALA A CA 1
ATOM 4497 C C . ALA A 1 605 ? 25.041 7.394 -32.436 1.00 81.50 605 ALA A C 1
ATOM 4499 O O . ALA A 1 605 ? 24.515 7.228 -31.336 1.00 81.50 605 ALA A O 1
ATOM 4500 N N . PRO A 1 606 ? 25.719 8.530 -32.711 1.00 78.62 606 PRO A N 1
ATOM 4501 C CA . PRO A 1 606 ? 25.890 9.599 -31.721 1.00 78.62 606 PRO A CA 1
ATOM 4502 C C . PRO A 1 606 ? 24.616 10.411 -31.439 1.00 78.62 606 PRO A C 1
ATOM 4504 O O . PRO A 1 606 ? 24.594 11.167 -30.474 1.00 78.62 606 PRO A O 1
ATOM 4507 N N . LEU A 1 607 ? 23.557 10.259 -32.246 1.00 73.56 607 LEU A N 1
ATOM 4508 C CA . LEU A 1 607 ? 22.266 10.926 -32.024 1.00 73.56 607 LEU A CA 1
ATOM 4509 C C . LEU A 1 607 ? 21.425 10.242 -30.943 1.00 73.56 607 LEU A C 1
ATOM 4511 O O . LEU A 1 607 ? 20.375 10.747 -30.553 1.00 73.56 607 LEU A O 1
ATOM 4515 N N . VAL A 1 608 ? 21.878 9.088 -30.449 1.00 59.50 608 VAL A N 1
ATOM 4516 C CA . VAL A 1 608 ? 21.315 8.464 -29.257 1.00 59.50 608 VAL A CA 1
ATOM 4517 C C . VAL A 1 608 ? 21.868 9.232 -28.052 1.00 59.50 608 VAL A C 1
ATOM 4519 O O . VAL A 1 608 ? 23.081 9.191 -27.832 1.00 59.50 608 VAL A O 1
ATOM 4522 N N . PRO A 1 609 ? 21.035 9.960 -27.283 1.00 52.28 609 PRO A N 1
ATOM 4523 C CA . PRO A 1 609 ? 21.526 10.780 -26.185 1.00 52.28 609 PRO A CA 1
ATOM 4524 C C . PRO A 1 609 ? 22.350 9.928 -25.219 1.00 52.28 609 PRO A C 1
ATOM 4526 O O . PRO A 1 609 ? 21.914 8.851 -24.806 1.00 52.28 609 PRO A O 1
ATOM 4529 N N . ALA A 1 610 ? 23.536 10.419 -24.856 1.00 43.25 610 ALA A N 1
ATOM 4530 C CA . ALA A 1 610 ? 24.412 9.807 -23.863 1.00 43.25 610 ALA A CA 1
ATOM 4531 C C . ALA A 1 610 ? 23.717 9.844 -22.489 1.00 43.25 610 ALA A C 1
ATOM 4533 O O . ALA A 1 610 ? 23.853 10.795 -21.726 1.00 43.25 610 ALA A O 1
ATOM 4534 N N . GLY A 1 611 ? 22.880 8.843 -22.223 1.00 45.69 611 GLY A N 1
ATOM 4535 C CA . GLY A 1 611 ? 21.961 8.809 -21.083 1.00 45.69 611 GLY A CA 1
ATOM 4536 C C . GLY A 1 611 ? 20.658 8.059 -21.369 1.00 45.69 611 GLY A C 1
ATOM 4537 O O . GLY A 1 611 ? 20.054 7.533 -20.442 1.00 45.69 611 GLY A O 1
ATOM 4538 N N . ALA A 1 612 ? 20.267 7.907 -22.639 1.00 44.34 612 ALA A N 1
ATOM 4539 C CA . ALA A 1 612 ? 19.343 6.855 -23.048 1.00 44.34 612 ALA A CA 1
ATOM 4540 C C . ALA A 1 612 ? 20.148 5.557 -23.179 1.00 44.34 612 ALA A C 1
ATOM 4542 O O . ALA A 1 612 ? 20.494 5.132 -24.284 1.00 44.34 612 ALA A O 1
ATOM 4543 N N . SER A 1 613 ? 20.514 4.958 -22.039 1.00 42.88 613 SER A N 1
ATOM 4544 C CA . SER A 1 613 ? 21.024 3.589 -22.041 1.00 42.88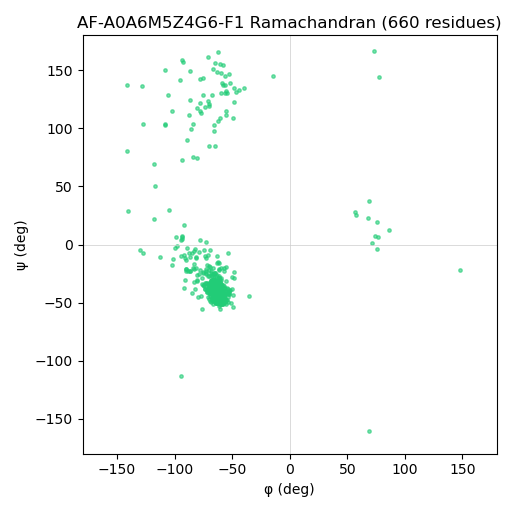 613 SER A CA 1
ATOM 4545 C C . SER A 1 613 ? 20.027 2.721 -22.805 1.00 42.88 613 SER A C 1
ATOM 4547 O O . SER A 1 613 ? 18.807 2.925 -22.744 1.00 42.88 613 SER A O 1
ATOM 4549 N N . ALA A 1 614 ? 20.558 1.809 -23.623 1.00 51.25 614 ALA A N 1
ATOM 4550 C CA . ALA A 1 614 ? 19.736 0.865 -24.355 1.00 51.25 614 ALA A CA 1
ATOM 4551 C C . ALA A 1 614 ? 18.710 0.278 -23.374 1.00 51.25 614 ALA A C 1
ATOM 4553 O O . ALA A 1 614 ? 19.105 -0.101 -22.272 1.00 51.25 614 ALA A O 1
ATOM 4554 N N . PRO A 1 615 ? 17.409 0.231 -23.725 1.00 56.56 615 PRO A N 1
ATOM 4555 C CA . PRO A 1 615 ? 16.367 -0.163 -22.782 1.00 56.56 615 PRO A CA 1
ATOM 4556 C C . PRO A 1 615 ? 16.811 -1.451 -22.085 1.00 56.56 615 PRO A C 1
ATOM 4558 O O . PRO A 1 615 ? 17.277 -2.332 -22.809 1.00 56.56 615 PRO A O 1
ATOM 4561 N N . PRO A 1 616 ? 16.683 -1.604 -20.753 1.00 56.28 616 PRO A N 1
ATOM 4562 C CA . PRO A 1 616 ? 17.285 -2.706 -19.982 1.00 56.28 616 PRO A CA 1
ATOM 4563 C C . PRO A 1 616 ? 17.042 -4.105 -20.588 1.00 56.28 616 PRO A C 1
ATOM 4565 O O . PRO A 1 616 ? 17.846 -5.027 -20.452 1.00 56.28 616 PRO A O 1
ATOM 4568 N N . GLY A 1 617 ? 15.980 -4.251 -21.386 1.00 58.09 617 GLY A N 1
ATOM 4569 C CA . GLY A 1 617 ? 15.726 -5.415 -22.232 1.00 58.09 617 GLY A CA 1
ATOM 4570 C C . GLY A 1 617 ? 16.749 -5.730 -23.343 1.00 58.09 617 GLY A C 1
ATOM 4571 O O . GLY A 1 617 ? 16.680 -6.826 -23.889 1.00 58.09 617 GLY A O 1
ATOM 4572 N N . LEU A 1 618 ? 17.663 -4.843 -23.749 1.00 68.50 618 LEU A N 1
ATOM 4573 C CA . LEU A 1 618 ? 18.706 -5.133 -24.748 1.00 68.50 618 LEU A CA 1
ATOM 4574 C C . LEU A 1 618 ? 19.931 -5.777 -24.095 1.00 68.50 618 LEU A C 1
ATOM 4576 O O . LEU A 1 618 ? 20.442 -6.767 -24.621 1.00 68.50 618 LEU A O 1
ATOM 4580 N N . ALA A 1 619 ? 20.338 -5.282 -22.928 1.00 73.44 619 ALA A N 1
ATOM 4581 C CA . ALA A 1 619 ? 21.367 -5.904 -22.103 1.00 73.44 619 ALA A CA 1
ATOM 4582 C C . ALA A 1 619 ? 20.914 -7.299 -21.622 1.00 73.44 619 ALA A C 1
ATOM 4584 O O . ALA A 1 619 ? 21.651 -8.273 -21.782 1.00 73.44 619 ALA A O 1
ATOM 4585 N N . LEU A 1 620 ? 19.647 -7.444 -21.204 1.00 65.62 620 LEU A N 1
ATOM 4586 C CA . LEU A 1 620 ? 19.048 -8.744 -20.864 1.00 65.62 620 LEU A CA 1
ATOM 4587 C C . LEU A 1 620 ? 18.972 -9.712 -22.060 1.00 65.62 620 LEU A C 1
ATOM 4589 O O . LEU A 1 620 ? 19.376 -10.864 -21.933 1.00 65.62 620 LEU A O 1
ATOM 4593 N N . ARG A 1 621 ? 18.526 -9.261 -23.244 1.00 76.94 621 ARG A N 1
ATOM 4594 C CA . ARG A 1 621 ? 18.495 -10.109 -24.460 1.00 76.94 621 ARG A CA 1
ATOM 4595 C C . ARG A 1 621 ? 19.891 -10.480 -24.961 1.00 76.94 621 ARG A C 1
ATOM 4597 O O . ARG A 1 621 ? 20.085 -11.541 -25.552 1.00 76.94 621 ARG A O 1
ATOM 4604 N N . THR A 1 622 ? 20.875 -9.612 -24.738 1.00 79.25 622 THR A N 1
ATOM 4605 C CA . THR A 1 622 ? 22.277 -9.895 -25.059 1.00 79.25 622 THR A CA 1
ATOM 4606 C C . THR A 1 622 ? 22.845 -10.933 -24.101 1.00 79.25 622 THR A C 1
ATOM 4608 O O . THR A 1 622 ? 23.425 -11.908 -24.572 1.00 79.25 622 THR A O 1
ATOM 4611 N N . ALA A 1 623 ? 22.585 -10.802 -22.798 1.00 81.94 623 ALA A N 1
ATOM 4612 C CA . ALA A 1 623 ? 22.931 -11.819 -21.814 1.00 81.94 623 ALA A CA 1
ATOM 4613 C C . ALA A 1 623 ? 22.280 -13.176 -22.132 1.00 81.94 623 ALA A C 1
ATOM 4615 O O . ALA A 1 623 ? 22.979 -14.183 -22.174 1.00 81.94 623 ALA A O 1
ATOM 4616 N N . GLU A 1 624 ? 20.981 -13.208 -22.445 1.00 83.06 624 GLU A N 1
ATOM 4617 C CA . GLU A 1 624 ? 20.253 -14.436 -22.801 1.00 83.06 624 GLU A CA 1
ATOM 4618 C C . GLU A 1 624 ? 20.862 -15.142 -24.025 1.00 83.06 624 GLU A C 1
ATOM 4620 O O . GLU A 1 624 ? 21.110 -16.347 -24.005 1.00 83.06 624 GLU A O 1
ATOM 4625 N N . ARG A 1 625 ? 21.150 -14.393 -25.096 1.00 89.94 625 ARG A N 1
ATOM 4626 C CA . ARG A 1 625 ? 21.759 -14.937 -26.318 1.00 89.94 625 ARG A CA 1
ATOM 4627 C C . ARG A 1 625 ? 23.176 -15.460 -26.075 1.00 89.94 625 ARG A C 1
ATOM 4629 O O . ARG A 1 625 ? 23.521 -16.513 -26.602 1.00 89.94 625 ARG A O 1
ATOM 4636 N N . LEU A 1 626 ? 23.974 -14.759 -25.268 1.00 88.44 626 LEU A N 1
ATOM 4637 C CA . LEU A 1 626 ? 25.318 -15.201 -24.883 1.00 88.44 626 LEU A CA 1
ATOM 4638 C C . LEU A 1 626 ? 25.271 -16.453 -23.997 1.00 88.44 626 LEU A C 1
ATOM 4640 O O . LEU A 1 626 ? 26.109 -17.336 -24.152 1.00 88.44 626 LEU A O 1
ATOM 4644 N N . MET A 1 627 ? 24.267 -16.576 -23.123 1.00 79.38 627 MET A N 1
ATOM 4645 C CA . MET A 1 627 ? 24.037 -17.791 -22.338 1.00 79.38 627 MET A CA 1
ATOM 4646 C C . MET A 1 627 ? 23.645 -18.980 -23.219 1.00 79.38 627 MET A C 1
ATOM 4648 O O . MET A 1 627 ? 24.171 -20.067 -23.011 1.00 79.38 627 MET A O 1
ATOM 4652 N N . ARG A 1 628 ? 22.789 -18.784 -24.233 1.00 85.94 628 ARG A N 1
ATOM 4653 C CA . ARG A 1 628 ? 22.459 -19.843 -25.207 1.00 85.94 628 ARG A CA 1
ATOM 4654 C C . ARG A 1 628 ? 23.675 -20.280 -26.017 1.00 85.94 628 ARG A C 1
ATOM 4656 O O . ARG A 1 628 ? 23.958 -21.466 -26.072 1.00 85.94 628 ARG A O 1
ATOM 4663 N N . ALA A 1 629 ? 24.449 -19.330 -26.540 1.00 82.75 629 ALA A N 1
ATOM 4664 C CA . ALA A 1 629 ? 25.687 -19.645 -27.251 1.00 82.75 629 ALA A CA 1
ATOM 4665 C C . ALA A 1 629 ? 26.706 -20.370 -26.350 1.00 82.75 629 ALA A C 1
ATOM 4667 O O . ALA A 1 629 ? 27.436 -21.238 -26.816 1.00 82.75 629 ALA A O 1
ATOM 4668 N N . ALA A 1 630 ? 26.750 -20.046 -25.052 1.00 83.75 630 ALA A N 1
ATOM 4669 C CA . ALA A 1 630 ? 27.596 -20.758 -24.100 1.00 83.75 630 ALA A CA 1
ATOM 4670 C C . ALA A 1 630 ? 27.141 -22.210 -23.879 1.00 83.75 630 ALA A C 1
ATOM 4672 O O . ALA A 1 630 ? 27.996 -23.079 -23.741 1.00 83.75 630 ALA A O 1
ATOM 4673 N N . ILE A 1 631 ? 25.827 -22.471 -23.858 1.00 81.19 631 ILE A N 1
ATOM 4674 C 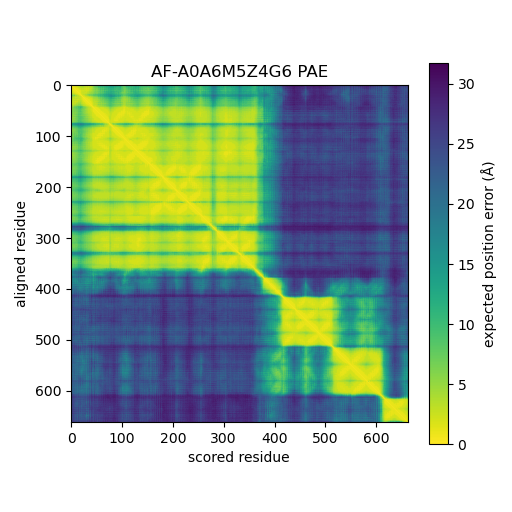CA . ILE A 1 631 ? 25.264 -23.830 -23.801 1.00 81.19 631 ILE A CA 1
ATOM 4675 C C . ILE A 1 631 ? 25.657 -24.605 -25.063 1.00 81.19 631 ILE A C 1
ATOM 4677 O O . ILE A 1 631 ? 26.241 -25.678 -24.946 1.00 81.19 631 ILE A O 1
ATOM 4681 N N . ASP A 1 632 ? 25.472 -24.012 -26.246 1.00 83.12 632 ASP A N 1
ATOM 4682 C CA . ASP A 1 632 ? 25.850 -24.644 -27.516 1.00 83.12 632 ASP A CA 1
ATOM 4683 C C . ASP A 1 632 ? 27.355 -24.976 -27.558 1.00 83.12 632 ASP A C 1
ATOM 4685 O O . ASP A 1 632 ? 27.746 -26.063 -27.982 1.00 83.12 632 ASP A O 1
ATOM 4689 N N . SER A 1 633 ? 28.227 -24.082 -27.072 1.00 82.94 633 SER A N 1
ATOM 4690 C CA . SER A 1 633 ? 29.669 -24.358 -26.962 1.00 82.94 633 SER A CA 1
ATOM 4691 C C . SER A 1 633 ? 29.993 -25.499 -25.989 1.00 82.94 633 SER A C 1
ATOM 4693 O O . SER A 1 633 ? 30.909 -26.275 -26.263 1.00 82.94 633 SER A O 1
ATOM 4695 N N . LEU A 1 634 ? 29.262 -25.630 -24.874 1.00 80.31 634 LEU A N 1
ATOM 4696 C CA . LEU A 1 634 ? 29.444 -26.741 -23.929 1.00 80.31 634 LEU A CA 1
ATOM 4697 C C . LEU A 1 634 ? 29.044 -28.081 -24.550 1.00 80.31 634 LEU A C 1
ATOM 4699 O O . LEU A 1 634 ? 29.782 -29.053 -24.391 1.00 80.31 634 LEU A O 1
ATOM 4703 N N . ASP A 1 635 ? 27.947 -28.113 -25.305 1.00 80.00 635 ASP A N 1
ATOM 4704 C CA . ASP A 1 635 ? 27.469 -29.320 -25.988 1.00 80.00 635 ASP A CA 1
ATOM 4705 C C . ASP A 1 635 ? 28.465 -29.827 -27.048 1.00 80.00 635 ASP A C 1
ATOM 4707 O O . ASP A 1 635 ? 28.549 -31.026 -27.311 1.00 80.00 635 ASP A O 1
ATOM 4711 N N . HIS A 1 636 ? 29.289 -28.932 -27.604 1.00 89.00 636 HIS A N 1
ATOM 4712 C CA . HIS A 1 636 ? 30.358 -29.262 -28.554 1.00 89.00 636 HIS A CA 1
ATOM 4713 C C . HIS A 1 636 ? 31.734 -29.485 -27.893 1.00 89.00 636 HIS A C 1
ATOM 4715 O O . HIS A 1 636 ? 32.737 -29.642 -28.590 1.00 89.00 636 HIS A O 1
ATOM 4721 N N . GLY A 1 637 ? 31.813 -29.499 -26.557 1.00 87.69 637 GLY A N 1
ATOM 4722 C CA . GLY A 1 637 ? 33.058 -29.714 -25.809 1.00 87.69 637 GLY A CA 1
ATOM 4723 C C . GLY A 1 637 ? 34.008 -28.506 -25.754 1.00 87.69 637 GLY A C 1
ATOM 4724 O O . GLY A 1 637 ? 35.107 -28.623 -25.204 1.00 87.69 637 GLY A O 1
ATOM 4725 N N . ASP A 1 638 ? 33.607 -27.334 -26.259 1.00 93.12 638 ASP A N 1
ATOM 4726 C CA . ASP A 1 638 ? 34.394 -26.095 -26.195 1.00 93.12 638 ASP A CA 1
ATOM 4727 C C . ASP A 1 638 ? 34.188 -25.366 -24.857 1.00 93.12 638 ASP A C 1
ATOM 4729 O O . ASP A 1 638 ? 33.513 -24.339 -24.726 1.00 93.12 638 ASP A O 1
ATOM 4733 N N . THR A 1 639 ? 34.822 -25.915 -23.824 1.00 82.69 639 THR A N 1
ATOM 4734 C CA . THR A 1 639 ? 34.763 -25.367 -22.462 1.00 82.69 639 THR A CA 1
ATOM 4735 C C . THR A 1 639 ? 35.410 -23.981 -22.332 1.00 82.69 639 THR A C 1
ATOM 4737 O O . THR A 1 639 ? 35.041 -23.208 -21.443 1.00 82.69 639 THR A O 1
ATOM 4740 N N . VAL A 1 640 ? 36.354 -23.624 -23.213 1.00 89.00 640 VAL A N 1
ATOM 4741 C CA . VAL A 1 640 ? 37.047 -22.326 -23.187 1.00 89.00 640 VAL A CA 1
ATOM 4742 C C . VAL A 1 640 ? 36.168 -21.238 -23.807 1.00 89.00 640 VAL A C 1
ATOM 4744 O O . VAL A 1 640 ? 36.018 -20.168 -23.204 1.00 89.00 640 VAL A O 1
ATOM 4747 N N . GLY A 1 641 ? 35.539 -21.519 -24.953 1.00 85.75 641 GLY A N 1
ATOM 4748 C CA . GLY A 1 641 ? 34.571 -20.634 -25.604 1.00 85.75 641 GLY A CA 1
ATOM 4749 C C . GLY A 1 641 ? 33.345 -20.373 -24.731 1.00 85.75 641 GLY A C 1
ATOM 4750 O O . GLY A 1 641 ? 33.000 -19.213 -24.484 1.00 85.75 641 GLY A O 1
ATOM 4751 N N . ALA A 1 642 ? 32.774 -21.424 -24.136 1.00 78.25 642 ALA A N 1
ATOM 4752 C CA . ALA A 1 642 ? 31.650 -21.302 -23.209 1.00 78.25 642 ALA A CA 1
ATOM 4753 C C . ALA A 1 642 ? 31.966 -20.389 -22.012 1.00 78.25 642 ALA A C 1
ATOM 4755 O O . ALA A 1 642 ? 31.177 -19.516 -21.641 1.00 78.25 642 ALA A O 1
ATOM 4756 N N . ARG A 1 643 ? 33.163 -20.530 -21.427 1.00 84.25 643 ARG A N 1
ATOM 4757 C CA . ARG A 1 643 ? 33.598 -19.715 -20.282 1.00 84.25 643 ARG A CA 1
ATOM 4758 C C . ARG A 1 643 ? 33.765 -18.239 -20.638 1.00 84.25 643 ARG A C 1
ATOM 4760 O O . ARG A 1 643 ? 33.537 -17.384 -19.783 1.00 84.25 643 ARG A O 1
ATOM 4767 N N . LYS A 1 644 ? 34.182 -17.932 -21.869 1.00 92.06 644 LYS A N 1
ATOM 4768 C CA . LYS A 1 644 ? 34.270 -16.557 -22.375 1.00 92.06 644 LYS A CA 1
ATOM 4769 C C . LYS A 1 644 ? 32.871 -15.954 -22.540 1.00 92.06 644 LYS A C 1
ATOM 4771 O O . LYS A 1 644 ? 32.608 -14.895 -21.973 1.00 92.06 644 LYS A O 1
ATOM 4776 N N . LEU A 1 645 ? 31.968 -16.675 -23.204 1.00 86.62 645 LEU A N 1
ATOM 4777 C CA . LEU A 1 645 ? 30.583 -16.251 -23.443 1.00 86.62 645 LEU A CA 1
ATOM 4778 C C . LEU A 1 645 ? 29.805 -16.025 -22.136 1.00 86.62 645 LEU A C 1
ATOM 4780 O O . LEU A 1 645 ? 29.088 -15.036 -22.006 1.00 86.62 645 LEU A O 1
ATOM 4784 N N . MET A 1 646 ? 30.013 -16.865 -21.115 1.00 78.25 646 MET A N 1
ATOM 4785 C CA . MET A 1 646 ? 29.405 -16.660 -19.793 1.00 78.25 646 MET A CA 1
ATOM 4786 C C . MET A 1 646 ? 29.909 -15.399 -19.075 1.00 78.25 646 MET A C 1
ATOM 4788 O O . MET A 1 646 ? 29.129 -14.735 -18.391 1.00 78.25 646 MET A O 1
ATOM 4792 N N . ARG A 1 647 ? 31.189 -15.024 -19.223 1.00 89.75 647 ARG A N 1
ATOM 4793 C CA . ARG A 1 647 ? 31.705 -13.765 -18.646 1.00 89.75 647 ARG A CA 1
ATOM 4794 C C . ARG A 1 647 ? 31.115 -12.545 -19.340 1.00 89.75 647 ARG A C 1
ATOM 4796 O O . ARG A 1 647 ? 30.794 -11.571 -18.666 1.00 89.75 647 ARG A O 1
ATOM 4803 N N . GLU A 1 648 ? 30.964 -12.610 -20.658 1.00 85.50 648 GLU A N 1
ATOM 4804 C CA . GLU A 1 648 ? 30.331 -11.555 -21.452 1.00 85.50 648 GLU A CA 1
ATOM 4805 C C . GLU A 1 648 ? 28.839 -11.425 -21.099 1.00 85.50 648 GLU A C 1
ATOM 4807 O O . GLU A 1 648 ? 28.354 -10.314 -20.896 1.00 85.50 648 GLU A O 1
ATOM 4812 N N . ALA A 1 649 ? 28.134 -12.544 -20.889 1.00 83.62 649 ALA A N 1
ATOM 4813 C CA . ALA A 1 649 ? 26.760 -12.536 -20.386 1.00 83.62 649 ALA A CA 1
ATOM 4814 C C . ALA A 1 649 ? 26.656 -11.901 -18.986 1.00 83.62 649 ALA A C 1
ATOM 4816 O O . ALA A 1 649 ? 25.755 -11.108 -18.727 1.00 83.62 649 ALA A O 1
ATOM 4817 N N . ALA A 1 650 ? 27.600 -12.202 -18.087 1.00 79.44 650 ALA A N 1
ATOM 4818 C CA . ALA A 1 650 ? 27.650 -11.622 -16.744 1.00 79.44 650 ALA A CA 1
ATOM 4819 C C . ALA A 1 650 ? 28.030 -10.128 -16.731 1.00 79.44 650 ALA A C 1
ATOM 4821 O O . ALA A 1 650 ? 27.674 -9.412 -15.793 1.00 79.44 650 ALA A O 1
ATOM 4822 N N . ALA A 1 651 ? 28.774 -9.651 -17.732 1.00 84.06 651 ALA A N 1
ATOM 4823 C CA . ALA A 1 651 ? 29.004 -8.224 -17.941 1.00 84.06 651 ALA A CA 1
ATOM 4824 C C . ALA A 1 651 ? 27.706 -7.543 -18.402 1.00 84.06 651 ALA A C 1
ATOM 4826 O O . ALA A 1 651 ? 27.254 -6.615 -17.743 1.00 84.06 651 ALA A O 1
ATOM 4827 N N . ALA A 1 652 ? 27.027 -8.108 -19.407 1.00 77.56 652 ALA A N 1
ATOM 4828 C CA . ALA A 1 652 ? 25.748 -7.594 -19.896 1.00 77.56 652 ALA A CA 1
ATOM 4829 C C . ALA A 1 652 ? 24.645 -7.574 -18.815 1.00 77.56 652 ALA A C 1
ATOM 4831 O O . ALA A 1 652 ? 23.847 -6.644 -18.769 1.00 77.56 652 ALA A O 1
ATOM 4832 N N . LEU A 1 653 ? 24.604 -8.555 -17.904 1.00 71.81 653 LEU A N 1
ATOM 4833 C CA . LEU A 1 653 ? 23.686 -8.531 -16.755 1.00 71.81 653 LEU A CA 1
ATOM 4834 C C . LEU A 1 653 ? 24.032 -7.451 -15.725 1.00 71.81 653 LEU A C 1
ATOM 4836 O O . LEU A 1 653 ? 23.126 -6.876 -15.126 1.00 71.81 653 LEU A O 1
ATOM 4840 N N . ARG A 1 654 ? 25.322 -7.174 -15.503 1.00 77.12 654 ARG A N 1
ATOM 4841 C CA . ARG A 1 654 ? 25.750 -6.071 -14.630 1.00 77.12 654 ARG A CA 1
ATOM 4842 C C . ARG A 1 654 ? 25.395 -4.723 -15.233 1.00 77.12 654 ARG A C 1
ATOM 4844 O O . ARG A 1 654 ? 24.916 -3.865 -14.504 1.00 77.12 654 ARG A O 1
ATOM 4851 N N . ASP A 1 655 ? 25.566 -4.570 -16.539 1.00 73.31 655 ASP A N 1
ATOM 4852 C CA . ASP A 1 655 ? 25.147 -3.367 -17.253 1.00 73.31 655 ASP A CA 1
ATOM 4853 C C . ASP A 1 655 ? 23.626 -3.189 -17.139 1.00 73.31 655 ASP A C 1
ATOM 4855 O O . ASP A 1 655 ? 23.171 -2.133 -16.714 1.00 73.31 655 ASP A O 1
ATOM 4859 N N . ALA A 1 656 ? 22.847 -4.264 -17.330 1.00 76.56 656 ALA A N 1
ATOM 4860 C CA . ALA A 1 656 ? 21.398 -4.244 -17.113 1.00 76.56 656 ALA A CA 1
ATOM 4861 C C . ALA A 1 656 ? 21.007 -3.854 -15.674 1.00 76.56 656 ALA A C 1
ATOM 4863 O O . ALA A 1 656 ? 20.048 -3.114 -15.477 1.00 76.56 656 ALA A O 1
ATOM 4864 N N . ALA A 1 657 ? 21.726 -4.350 -14.664 1.00 67.00 657 ALA A N 1
ATOM 4865 C CA . ALA A 1 657 ? 21.463 -4.026 -13.262 1.00 67.00 657 ALA A CA 1
ATOM 4866 C C . ALA A 1 657 ? 21.813 -2.565 -12.931 1.00 67.00 657 ALA A C 1
ATOM 4868 O O . ALA A 1 657 ? 21.060 -1.894 -12.227 1.00 67.00 657 ALA A O 1
ATOM 4869 N N . ASN A 1 658 ? 22.923 -2.061 -13.473 1.00 70.75 658 ASN A N 1
ATOM 4870 C CA . ASN A 1 658 ? 23.338 -0.669 -13.320 1.00 70.75 658 ASN A CA 1
ATOM 4871 C C . ASN A 1 658 ? 22.373 0.294 -14.027 1.00 70.75 658 ASN A C 1
ATOM 4873 O O . ASN A 1 658 ? 22.131 1.384 -13.516 1.00 70.75 658 ASN A O 1
ATOM 4877 N N . ASP A 1 659 ? 21.797 -0.127 -15.156 1.00 63.69 659 ASP A N 1
ATOM 4878 C CA . ASP A 1 659 ? 20.800 0.633 -15.915 1.00 63.69 659 ASP A CA 1
ATOM 4879 C C . ASP A 1 659 ? 19.426 0.685 -15.228 1.00 63.69 659 ASP A C 1
ATOM 4881 O O . ASP A 1 659 ? 18.642 1.584 -15.507 1.00 63.69 659 ASP A O 1
ATOM 4885 N N . VAL A 1 660 ? 19.115 -0.261 -14.335 1.00 61.78 660 VAL A N 1
ATOM 4886 C CA . VAL A 1 660 ? 17.883 -0.247 -13.519 1.00 61.78 660 VAL A CA 1
ATOM 4887 C C . VAL A 1 660 ? 18.068 0.563 -12.227 1.00 61.78 660 VAL A C 1
ATOM 4889 O O . VAL A 1 660 ? 17.090 1.017 -11.639 1.00 61.78 660 VAL A O 1
ATOM 4892 N N . GLY A 1 661 ? 19.313 0.731 -11.771 1.00 48.88 661 GLY A N 1
ATOM 4893 C CA . GLY A 1 661 ? 19.659 1.461 -10.547 1.00 48.88 661 GLY A CA 1
ATOM 4894 C C . GLY A 1 661 ? 19.906 2.965 -10.722 1.00 48.88 661 GLY A C 1
ATOM 4895 O O . GLY A 1 661 ? 20.167 3.639 -9.725 1.00 48.88 661 GLY A O 1
ATOM 4896 N N . ARG A 1 662 ? 19.856 3.482 -11.953 1.00 45.59 662 ARG A N 1
ATOM 4897 C CA . ARG A 1 662 ? 19.924 4.912 -12.298 1.00 45.59 662 ARG A CA 1
ATOM 4898 C C . ARG A 1 662 ? 18.565 5.379 -12.794 1.00 45.59 662 ARG A C 1
ATOM 4900 O O . ARG A 1 662 ? 18.224 6.543 -12.494 1.00 45.59 662 ARG A O 1
#

Radius of gyration: 42.09 Å; Cα contacts (8 Å, |Δi|>4): 718; chains: 1; bounding box: 93×72×117 Å

Foldseek 3Di:
DLLVQLLVLLVVLLVCLVPLSVCNVVSVVSNVVSVVVVLVVDDALLVLLVVLLVLLVVLLVLLVVLLVQLVVQLPPPPDQRDLVSLVVSLVSLVVSLVSLLPRFHQLCNLLSVQLSVLSVQLSVCSNQSQSLSNQLSSVSNSLSSVCSSCVSVVHHALLNLLVVLLVLLVVLLVQLCVVPPPGDLVSNVVSLVSLVVSLVSLVVRDDLLCLLLSVQLNVLSVCLNVCSPDHDSVVNSVSSVSSSVSSVVVSCVVLQVQFLLNLLVVLLVVLVVCLPPPVVVVVVVDDPVVVLVSLVSSLSNLSSGDQPPQLSVLSVVLNVLSVVCNPDPDVVVCSVSSVVSSVSSVVSSVSSVVPVRRVGGPRNPPSPPCPVVSSVQGGPVRVVSVVVSVVSVVVSVVVVVVVVVVCVCLLPDDPDLVLLVLLVLLLVLLVLLVVVCVVPVDPLSPQLSVLSNQLSVCSVLLNLVSSLVSLVSSLVSLVVVLVVCVVPPCNVVSVVSNVSSVVSSVVSVVCVVVSVVVLVVLLVSLLVLLVVLLSQLVVLQVVLVVDDPPDLSNVLSNLLSVLSNQLSVLSNVLSVCSVVVNSVSSVVSNVSSVVSNVVSVVSCVPVCPPLPDPQLVVLQVQLVVLQVVLVVCVVVVNPVSSVVSNVSSVVSVVSSVVNVVD

pLDDT: mean 85.25, std 14.48, range [42.88, 98.38]

Sequence (662 aa):
MIRYNAARHAEQASKSLARDGFRADESMSLVSDVLTQLSDRTPPVAERLTRSLRELEKLRLEWEATGNAIESALKSPDRPPDARKLAQQIDKQRPLIAAALGLDLPGLGARQLRLGLALKTAVTDLQEGAPLDIQASQGWARREIERLKLVLEGYPPPDAKVEELFRKTLAAADALDAFGPMITKVQTEPALPTLQDVQRQLVLVAAPEAAALVNDARNAVQSAEAAFRDAHPDAIRLRVCAAADALGRLGDRLEGSESDLDRVRRLAAARRQPTKLAADKLKELLSAEETYRQLGREADELAATRVGAAGQVLKRRALDLYARLRSKADLDRAGSDLKSLAIALEDLAGKMAGVAELSSGVGRVVPAAAPASEQYLPSKVLADAVRELAEPHRAIHARVAKLEADLAARLLPAEANPFAALGAKQRALAADAFALAKRLSLASATNAAAAAHRAADQLLVARVPGAKEAAEHAANFLRQMATVGADKAWGPLAAELVTRQDALITEMSQLLGASNAAAAQYVARGADLACISSELAARLARTAQVFDPADPCHDALTAAAETLVAAGKHLSESSKRATAGSGREADQRRGAAATLLRAAAQKVAPLVPAGASAPPGLALRTAERLMRAAIDSLDHGDTVGARKLMREAAAALRDAANDVGR

Solvent-accessible surface area (backbone atoms only — not comparable to full-atom values): 33508 Å² total; per-residue (Å²): 109,68,69,58,49,29,54,51,27,45,51,49,16,48,55,20,53,73,63,86,41,69,61,18,64,61,23,46,49,51,22,50,52,42,48,49,56,46,54,78,66,48,73,57,69,68,59,39,40,56,50,31,45,57,54,48,52,52,50,48,54,54,48,50,54,47,48,54,55,48,51,61,49,61,68,45,90,91,51,82,61,56,63,70,64,48,50,57,45,42,68,62,51,57,61,50,35,58,52,52,62,63,50,57,50,71,85,39,59,71,60,39,50,50,34,29,49,29,43,48,49,25,45,50,29,51,72,71,63,34,67,61,34,29,54,16,28,48,52,46,28,52,49,41,51,50,40,52,48,33,48,67,74,72,41,81,28,52,46,59,46,34,46,53,44,21,54,55,37,38,54,42,29,53,61,47,55,73,55,50,96,76,50,46,63,78,73,50,56,77,43,51,65,55,47,56,51,42,52,63,55,55,71,74,53,74,50,69,74,42,35,44,44,55,50,51,22,50,51,27,41,51,51,23,56,56,22,73,79,80,50,56,44,67,58,26,46,53,28,33,42,50,19,19,54,30,26,43,54,38,24,37,47,64,60,32,35,54,14,44,36,56,49,38,44,49,55,20,49,63,45,45,50,64,73,68,46,57,69,74,61,49,66,76,73,48,56,72,66,57,51,47,53,46,49,49,27,44,41,47,24,54,51,50,37,54,44,59,76,86,15,49,68,40,52,51,52,34,48,52,45,43,52,54,60,63,70,49,90,58,67,88,78,34,58,67,57,48,52,49,36,25,52,35,30,46,55,28,31,60,53,24,72,76,39,68,75,36,64,50,33,79,41,76,74,70,74,68,75,69,52,77,64,44,78,73,40,59,51,72,75,51,43,52,52,50,51,64,56,46,51,55,55,52,53,51,53,51,50,59,63,42,45,57,56,53,45,51,64,68,68,43,73,59,98,66,57,82,35,53,65,54,22,52,55,30,41,52,50,15,50,52,32,37,53,52,15,71,76,65,73,39,66,49,30,47,51,17,14,54,24,19,39,51,14,18,57,28,23,73,54,63,34,53,70,63,12,40,54,26,34,50,53,14,31,52,31,27,46,54,45,19,64,80,20,63,95,40,96,58,10,65,59,28,46,50,51,26,54,55,41,52,51,51,45,48,55,48,54,61,42,51,79,56,38,62,59,53,50,48,47,52,34,50,50,28,43,50,50,18,50,51,29,41,53,51,16,55,49,31,40,56,57,17,70,74,41,55,87,87,36,72,62,17,54,28,28,37,57,19,14,55,29,22,41,53,17,16,50,27,22,42,51,15,28,54,27,44,75,71,72,36,34,71,61,14,49,54,26,43,55,52,18,55,53,29,47,52,54,21,51,61,43,48,56,76,73,54,56,96,78,66,64,71,59,53,68,52,30,46,51,49,18,52,52,28,44,50,53,19,50,56,27,46,78,72,68,36,61,67,60,16,55,52,30,45,51,53,18,54,48,28,45,49,53,26,52,54,63,71,75,107

Mean predicted aligned error: 16.13 Å

Organism: NCBI:txid2774151

Secondary structure (DSSP, 8-state):
-HHHHHHHHHHHHHHHHHTT-TTHHHHHHHHHHHHHHHHHHSPPHHHHHHHHHHHHHHHHHHHHHHHHHHHHHH--TTS---HHHHHHHHHHHHHHHHHHHHS--TT-HHHHHHHHHHHHHHHHHHHHT-HHHHHHHHHHHHHHHHHHHHHHTTPPPHHHHHHHHHHHHHHHHHHHHTTGGG--HHHHTTHHHHHHHHHHHHTT---GGGHHHHHHHHHHHHHHHHHHHHS-HHHHHHHHHHHHHHHHHHHHHHTT-S-HHHHHHHHHHHHHHHHHS-HHHHHHHS-HHHHHHHHHHHHHHHHTS---GGGHHHHHHHHHHHHHHHT-S-GGG-HHHHHHHHHHHHHHHHHHTT-HHHH------------HHHHHS-THHHHHHHHHHHHHHHHHHHHHHHHHHHHHHHHS--S--HHHHHHHHHHHHHHHHHHHHHHH--HHHHHHHHHHHHHHHHHHTT-HHHHHHHHHHHHHHHHHHHHHTTTSTTHHHHHHHHHHHHHHHHHHHHHHHHHHHHHHHHHHHHHHHHHHHHHHHHHHHHHHTTS-TTSHHHHHHHHHHHHHHHHHHHHHHHHHHHHTT-HHHHHHHHHHHHHHHHHHHHHHGGGS-TT-PPPTHHHHHHHHHHHHHHHHHHHTT-HHHHHHHHHHHHHHHHHHHHHH--